Protein AF-A0AAD5GC33-F1 (afdb_monomer_lite)

InterPro domains:
  IPR013697 DNA polymerase epsilon, catalytic subunit A, C-terminal [PF08490] (2-86)
  IPR029703 DNA polymerase epsilon catalytic subunit [PTHR10670] (1-377)
  IPR054475 DNA polymerase-epsilon, zinc finger domain [PF22912] (314-370)

Radius of gyration: 25.77 Å; chains: 1; bounding box: 58×75×53 Å

Organism: Ambrosia artemisiifolia (NCBI:txid4212)

Foldseek 3Di:
DVVVVLVVLQVVLVVLCVVLVWDWPDDDSPDTDTDPLDQDPVRSVVSVVVSQVVQCPDPSNVPPDDDDDWDFNFKQDPDPQAIKTFTDDPPVPDVPDDTDIDGRHLLLVPADPVCSVVLRVLLSCLRVVLSVVLVVVVVVVVVVPPPDDDDDDDQDPVNSVVSVVVSLVSSLVCLLPVVLVVLQVVLVVQCVVPPPVSLLNNLSSLQSNLVRSVSPVSNNVSSLVSSCVSCVVSPHHCPDPSNHNDDPPDFDWLAFQADPPPRDTGIDGCPSDVCNLVVQQADPPPVGRHHGDVVVSLVSLLVVLVVLLVCQVPFFWAFPPPRDTDPDPPDQADPVRGGTDGPADPVNSLVNLVVQLVSCVSSVVVVSNVSSVVSNVVD

pLDDT: mean 87.63, std 11.07, range [41.78, 97.5]

Structure (mmCIF, N/CA/C/O backbone):
data_AF-A0AAD5GC33-F1
#
_entry.id   AF-A0AAD5GC33-F1
#
loop_
_atom_site.group_PDB
_atom_site.id
_atom_site.type_symbol
_atom_site.label_atom_id
_atom_site.label_alt_id
_atom_site.label_comp_id
_atom_site.label_asym_id
_atom_site.label_entity_id
_atom_site.label_seq_id
_atom_site.pdbx_PDB_ins_code
_atom_site.Cartn_x
_atom_site.Cartn_y
_atom_site.Cartn_z
_atom_site.occupancy
_atom_site.B_iso_or_equiv
_atom_site.auth_seq_id
_atom_site.auth_comp_id
_atom_site.auth_asym_id
_atom_site.auth_atom_id
_atom_site.pdbx_PDB_model_num
ATOM 1 N N . MET A 1 1 ? 11.165 -9.517 -23.635 1.00 74.25 1 MET A N 1
ATOM 2 C CA . MET A 1 1 ? 12.600 -9.251 -23.369 1.00 74.25 1 MET A CA 1
ATOM 3 C C . MET A 1 1 ? 12.779 -7.965 -22.565 1.00 74.25 1 MET A C 1
ATOM 5 O O . MET A 1 1 ? 13.373 -8.039 -21.499 1.00 74.25 1 MET A O 1
ATOM 9 N N . LEU A 1 2 ? 12.182 -6.845 -22.999 1.00 81.88 2 LEU A N 1
ATOM 10 C CA . LEU A 1 2 ? 12.240 -5.535 -22.328 1.00 81.88 2 LEU A CA 1
ATOM 11 C C . LEU A 1 2 ? 11.905 -5.572 -20.827 1.00 81.88 2 LEU A C 1
ATOM 13 O O . LEU A 1 2 ? 12.750 -5.206 -20.024 1.00 81.88 2 LEU A O 1
ATOM 17 N N . HIS A 1 3 ? 10.750 -6.118 -20.428 1.00 82.25 3 HIS A N 1
ATOM 18 C CA . HIS A 1 3 ? 10.358 -6.187 -19.009 1.00 82.25 3 HIS A CA 1
ATOM 19 C C . HIS A 1 3 ? 11.387 -6.917 -18.118 1.00 82.25 3 HIS A C 1
ATOM 21 O O . HIS A 1 3 ? 11.651 -6.509 -16.992 1.00 82.25 3 HIS A O 1
ATOM 27 N N . LYS A 1 4 ? 12.040 -7.975 -18.629 1.00 86.88 4 LYS A N 1
ATOM 28 C CA . LYS A 1 4 ? 13.112 -8.673 -17.892 1.00 86.88 4 LYS A CA 1
ATOM 29 C C . LYS A 1 4 ? 14.345 -7.782 -17.715 1.00 86.88 4 LYS A C 1
ATOM 31 O O . LYS A 1 4 ? 14.974 -7.831 -16.662 1.00 86.88 4 LYS A O 1
ATOM 36 N N . VAL A 1 5 ? 14.675 -6.979 -18.727 1.00 89.06 5 VAL A N 1
ATOM 37 C CA . VAL A 1 5 ? 15.766 -5.999 -18.659 1.00 89.06 5 VAL A CA 1
ATOM 38 C C . VAL A 1 5 ? 15.405 -4.881 -17.684 1.00 89.06 5 VAL A C 1
ATOM 40 O O . VAL A 1 5 ? 16.190 -4.632 -16.783 1.00 89.06 5 VAL A O 1
ATOM 43 N N . MET A 1 6 ? 14.203 -4.302 -17.768 1.00 88.94 6 MET A N 1
ATOM 44 C CA . MET A 1 6 ? 13.721 -3.280 -16.826 1.00 88.94 6 MET A CA 1
ATOM 45 C C . MET A 1 6 ? 13.777 -3.770 -15.378 1.00 88.94 6 MET A C 1
ATOM 47 O O . MET A 1 6 ? 14.345 -3.098 -14.522 1.00 88.94 6 MET A O 1
ATOM 51 N N . LYS A 1 7 ? 13.278 -4.984 -15.107 1.00 90.62 7 LYS A N 1
ATOM 52 C CA . LYS A 1 7 ? 13.363 -5.607 -13.780 1.00 90.62 7 LYS A CA 1
ATOM 53 C C . LYS A 1 7 ? 14.809 -5.750 -13.307 1.00 90.62 7 LYS A C 1
ATOM 55 O O . LYS A 1 7 ? 15.107 -5.464 -12.147 1.00 90.62 7 LYS A O 1
ATOM 60 N N . LYS A 1 8 ? 15.713 -6.189 -14.188 1.00 92.31 8 LYS A N 1
ATOM 61 C CA . LYS A 1 8 ? 17.141 -6.316 -13.871 1.00 92.31 8 LYS A CA 1
ATOM 62 C C . LYS A 1 8 ? 17.758 -4.949 -13.562 1.00 92.31 8 LYS A C 1
ATOM 64 O O . LYS A 1 8 ? 18.421 -4.821 -12.540 1.00 92.31 8 LYS A O 1
ATOM 69 N N . THR A 1 9 ? 17.498 -3.942 -14.390 1.00 91.69 9 THR A N 1
ATOM 70 C CA . THR A 1 9 ? 17.989 -2.571 -14.206 1.00 91.69 9 THR A CA 1
ATOM 71 C C . THR A 1 9 ? 17.490 -1.967 -12.898 1.00 91.69 9 THR A C 1
ATOM 73 O O . THR A 1 9 ? 18.301 -1.466 -12.125 1.00 91.69 9 THR A O 1
ATOM 76 N N . LEU A 1 10 ? 16.193 -2.094 -12.593 1.00 93.00 10 LEU A N 1
ATOM 77 C CA . LEU A 1 10 ? 15.626 -1.650 -11.319 1.00 93.00 10 LEU A CA 1
ATOM 78 C C . LEU A 1 10 ? 16.303 -2.362 -10.142 1.00 93.00 10 LEU A C 1
ATOM 80 O O . LEU A 1 10 ? 16.723 -1.721 -9.190 1.00 93.00 10 LEU A O 1
ATOM 84 N N . THR A 1 11 ? 16.491 -3.681 -10.223 1.00 93.94 11 THR A N 1
ATOM 85 C CA . THR A 1 11 ? 17.157 -4.448 -9.155 1.00 93.94 11 THR A CA 1
ATOM 86 C C . THR A 1 11 ? 18.592 -3.968 -8.911 1.00 93.94 11 THR A C 1
ATOM 88 O O . THR A 1 11 ? 19.002 -3.823 -7.760 1.00 93.94 11 THR A O 1
ATOM 91 N N . LEU A 1 12 ? 19.350 -3.691 -9.977 1.00 93.31 12 LEU A N 1
ATOM 92 C CA . LEU A 1 12 ? 20.711 -3.153 -9.884 1.00 93.31 12 LEU A CA 1
ATOM 93 C C . LEU A 1 12 ? 20.726 -1.740 -9.287 1.00 93.31 12 LEU A C 1
ATOM 95 O O . LEU A 1 12 ? 21.550 -1.453 -8.420 1.00 93.31 12 LEU A O 1
ATOM 99 N N . LEU A 1 13 ? 19.785 -0.886 -9.695 1.00 93.75 13 LEU A N 1
ATOM 100 C CA . LEU A 1 13 ? 19.620 0.464 -9.157 1.00 93.75 13 LEU A CA 1
ATOM 101 C C . LEU A 1 13 ? 19.352 0.428 -7.643 1.00 93.75 13 LEU A C 1
ATOM 103 O O . LEU A 1 13 ? 20.043 1.085 -6.867 1.00 93.75 13 LEU A O 1
ATOM 107 N N . LEU A 1 14 ? 18.404 -0.408 -7.211 1.00 94.25 14 LEU A N 1
ATOM 108 C CA . LEU A 1 14 ? 18.067 -0.595 -5.799 1.00 94.25 14 LEU A CA 1
ATOM 109 C C . LEU A 1 14 ? 19.242 -1.160 -4.991 1.00 94.25 14 LEU A C 1
ATOM 111 O O . LEU A 1 14 ? 19.484 -0.741 -3.859 1.00 94.25 14 LEU A O 1
ATOM 115 N N . HIS A 1 15 ? 20.006 -2.091 -5.563 1.00 93.50 15 HIS A N 1
ATOM 116 C CA . HIS A 1 15 ? 21.215 -2.597 -4.917 1.00 93.50 15 HIS A CA 1
ATOM 117 C C . HIS A 1 15 ? 22.248 -1.483 -4.701 1.00 93.50 15 HIS A C 1
ATOM 119 O O . HIS A 1 15 ? 22.821 -1.374 -3.618 1.00 93.50 15 HIS A O 1
ATOM 125 N N . LYS A 1 16 ? 22.435 -0.607 -5.692 1.00 91.81 16 LYS A N 1
ATOM 126 C CA . LYS A 1 16 ? 23.350 0.529 -5.581 1.00 91.81 16 LYS A CA 1
ATOM 127 C C . LYS A 1 16 ? 22.920 1.523 -4.501 1.00 91.81 16 LYS A C 1
ATOM 129 O O . LYS A 1 16 ? 23.767 1.939 -3.718 1.00 91.81 16 LYS A O 1
ATOM 134 N N . PHE A 1 17 ? 21.627 1.834 -4.389 1.00 92.75 17 PHE A N 1
ATOM 135 C CA . PHE A 1 17 ? 21.119 2.680 -3.302 1.00 92.75 17 PHE A CA 1
ATOM 136 C C . PHE A 1 17 ? 21.383 2.094 -1.915 1.00 92.75 17 PHE A C 1
ATOM 138 O O . PHE A 1 17 ? 21.871 2.807 -1.039 1.00 92.75 17 PHE A O 1
ATOM 145 N N . ARG A 1 18 ? 21.154 0.787 -1.731 1.00 93.19 18 ARG A N 1
ATOM 146 C CA . ARG A 1 18 ? 21.476 0.104 -0.466 1.00 93.19 18 ARG A CA 1
ATOM 147 C C . ARG A 1 18 ? 22.965 0.176 -0.138 1.00 93.19 18 ARG A C 1
ATOM 149 O O . ARG A 1 18 ? 23.321 0.457 1.000 1.00 93.19 18 ARG A O 1
ATOM 156 N N . ASN A 1 19 ? 23.834 -0.012 -1.131 1.00 90.81 19 ASN A N 1
ATOM 157 C CA . ASN A 1 19 ? 25.286 0.089 -0.940 1.00 90.81 19 ASN A CA 1
ATOM 158 C C . ASN A 1 19 ? 25.740 1.515 -0.587 1.00 90.81 19 ASN A C 1
ATOM 160 O O . ASN A 1 19 ? 26.769 1.687 0.060 1.00 90.81 19 ASN A O 1
ATOM 164 N N . SER A 1 20 ? 24.974 2.533 -0.980 1.00 89.25 20 SER A N 1
ATOM 165 C CA . SER A 1 20 ? 25.184 3.930 -0.588 1.00 89.25 20 SER A CA 1
ATOM 166 C C . SER A 1 20 ? 24.512 4.305 0.744 1.00 89.25 20 SER A C 1
ATOM 168 O O . SER A 1 20 ? 24.489 5.483 1.106 1.00 89.25 20 SER A O 1
ATOM 170 N N . GLY A 1 21 ? 23.975 3.327 1.482 1.00 88.19 21 GLY A N 1
ATOM 171 C CA . GLY A 1 21 ? 23.408 3.507 2.819 1.00 88.19 21 GLY A CA 1
ATOM 172 C C . GLY A 1 21 ? 21.945 3.952 2.861 1.00 88.19 21 GLY A C 1
ATOM 173 O O . GLY A 1 21 ? 21.480 4.317 3.936 1.00 88.19 21 GLY A O 1
ATOM 174 N N . ALA A 1 22 ? 21.221 3.934 1.736 1.00 91.25 22 ALA A N 1
ATOM 175 C CA . ALA A 1 22 ? 19.795 4.255 1.715 1.00 91.25 22 ALA A CA 1
ATOM 176 C C . ALA A 1 22 ? 18.949 3.023 2.054 1.00 91.25 22 ALA A C 1
ATOM 178 O O . ALA A 1 22 ? 19.164 1.931 1.511 1.00 91.25 22 ALA A O 1
ATOM 179 N N . THR A 1 23 ? 17.917 3.222 2.868 1.00 93.50 23 THR A N 1
ATOM 180 C CA . THR A 1 23 ? 16.885 2.209 3.092 1.00 93.50 23 THR A CA 1
ATOM 181 C C . THR A 1 23 ? 15.777 2.403 2.062 1.00 93.50 23 THR A C 1
ATOM 183 O O . THR A 1 23 ? 15.274 3.505 1.864 1.00 93.50 23 THR A O 1
ATOM 186 N N . ILE A 1 24 ? 15.397 1.335 1.361 1.00 95.19 24 ILE A N 1
ATOM 187 C CA . ILE A 1 24 ? 14.346 1.401 0.337 1.00 95.19 24 ILE A CA 1
ATOM 188 C C . ILE A 1 24 ? 13.009 1.084 0.993 1.00 95.19 24 ILE A C 1
ATOM 190 O O . ILE A 1 24 ? 12.823 -0.037 1.463 1.00 95.19 24 ILE A O 1
ATOM 194 N N . ILE A 1 25 ? 12.087 2.045 0.960 1.00 94.62 25 ILE A N 1
ATOM 195 C CA . ILE A 1 25 ? 10.709 1.875 1.437 1.00 94.62 25 ILE A CA 1
ATOM 196 C C . ILE A 1 25 ? 9.845 1.282 0.321 1.00 94.62 25 ILE A C 1
ATOM 198 O O . ILE A 1 25 ? 9.134 0.303 0.520 1.00 94.62 25 ILE A O 1
ATOM 202 N N . PHE A 1 26 ? 9.930 1.858 -0.879 1.00 94.62 26 PHE A N 1
ATOM 203 C CA . PHE A 1 26 ? 9.115 1.458 -2.023 1.00 94.62 26 PHE A CA 1
ATOM 204 C C . PHE A 1 26 ? 9.859 1.694 -3.331 1.00 94.62 26 PHE A C 1
ATOM 206 O O . PHE A 1 26 ? 10.611 2.660 -3.458 1.00 94.62 26 PHE A O 1
ATOM 213 N N . ALA A 1 27 ? 9.629 0.831 -4.317 1.00 92.62 27 ALA A N 1
ATOM 214 C CA . ALA A 1 27 ? 10.138 1.026 -5.663 1.00 92.62 27 ALA A CA 1
ATOM 215 C C . ALA A 1 27 ? 9.256 0.328 -6.700 1.00 92.62 27 ALA A C 1
ATOM 217 O O . ALA A 1 27 ? 8.956 -0.860 -6.576 1.00 92.62 27 ALA A O 1
ATOM 218 N N . ASN A 1 28 ? 8.919 1.054 -7.758 1.00 88.94 28 ASN A N 1
ATOM 219 C CA . ASN A 1 28 ? 8.393 0.510 -9.004 1.00 88.94 28 ASN A CA 1
ATOM 220 C C . ASN A 1 28 ? 9.190 1.106 -10.183 1.00 88.94 28 ASN A C 1
ATOM 222 O O . ASN A 1 28 ? 10.261 1.681 -9.985 1.00 88.94 28 ASN A O 1
ATOM 226 N N . TYR A 1 29 ? 8.712 0.946 -11.417 1.00 86.81 29 TYR A N 1
ATOM 227 C CA . TYR A 1 29 ? 9.431 1.446 -12.595 1.00 86.81 29 TYR A CA 1
ATOM 228 C C . TYR A 1 29 ? 9.412 2.975 -12.752 1.00 86.81 29 TYR A C 1
ATOM 230 O O . TYR A 1 29 ? 10.200 3.491 -13.539 1.00 86.81 29 TYR A O 1
ATOM 238 N N . SER A 1 30 ? 8.569 3.684 -11.997 1.00 85.00 30 SER A N 1
ATOM 239 C CA . SER A 1 30 ? 8.351 5.131 -12.143 1.00 85.00 30 SER A CA 1
ATOM 240 C C . SER A 1 30 ? 8.677 5.931 -10.875 1.00 85.00 30 SER A C 1
ATOM 242 O O . SER A 1 30 ? 8.841 7.144 -10.939 1.00 85.00 30 SER A O 1
ATOM 244 N N . LYS A 1 31 ? 8.757 5.283 -9.707 1.00 89.75 31 LYS A N 1
ATOM 245 C CA . LYS A 1 31 ? 8.922 5.929 -8.400 1.00 89.75 31 LYS A CA 1
ATOM 246 C C . LYS A 1 31 ? 9.793 5.082 -7.481 1.00 89.75 31 LYS A C 1
ATOM 248 O O . LYS A 1 31 ? 9.602 3.872 -7.372 1.00 89.75 31 LYS A O 1
ATOM 253 N N . VAL A 1 32 ? 10.690 5.745 -6.753 1.00 93.75 32 VAL A N 1
ATOM 254 C CA . VAL A 1 32 ? 11.457 5.165 -5.644 1.00 93.75 32 VAL A CA 1
ATOM 255 C C . VAL A 1 32 ? 11.275 6.052 -4.415 1.00 93.75 32 VAL A C 1
ATOM 257 O O . VAL A 1 32 ? 11.371 7.273 -4.513 1.00 93.75 32 VAL A O 1
ATOM 260 N N . ILE A 1 33 ? 10.995 5.442 -3.266 1.00 95.25 33 ILE A N 1
ATOM 261 C CA . ILE A 1 33 ? 10.925 6.106 -1.964 1.00 95.25 33 ILE A CA 1
ATOM 262 C C . ILE A 1 33 ? 12.072 5.572 -1.114 1.00 95.25 33 ILE A C 1
ATOM 264 O O . ILE A 1 33 ? 12.178 4.363 -0.880 1.00 95.25 33 ILE A O 1
ATOM 268 N N . LEU A 1 34 ? 12.928 6.489 -0.673 1.00 95.12 34 LEU A N 1
ATOM 269 C CA . LEU A 1 34 ? 14.104 6.202 0.134 1.00 95.12 34 LEU A CA 1
ATOM 270 C C . LEU A 1 34 ? 13.939 6.827 1.516 1.00 95.12 34 LEU A C 1
ATOM 272 O O . LEU A 1 34 ? 13.541 7.985 1.630 1.00 95.12 34 LEU A O 1
ATOM 276 N N . ASP A 1 35 ? 14.311 6.076 2.542 1.00 93.25 35 ASP A N 1
ATOM 277 C CA . ASP A 1 35 ? 14.679 6.640 3.831 1.00 93.25 35 ASP A CA 1
ATOM 278 C C . ASP A 1 35 ? 16.174 6.983 3.794 1.00 93.25 35 ASP A C 1
ATOM 280 O O . ASP A 1 35 ? 17.039 6.127 3.574 1.00 93.25 35 ASP A O 1
ATOM 284 N N . THR A 1 36 ? 16.453 8.278 3.939 1.00 90.62 36 THR A N 1
ATOM 285 C CA . THR A 1 36 ? 17.802 8.847 3.867 1.00 90.62 36 THR A CA 1
ATOM 286 C C . THR A 1 36 ? 18.552 8.749 5.198 1.00 90.62 36 THR A C 1
ATOM 288 O O . THR A 1 36 ? 19.769 8.954 5.225 1.00 90.62 36 THR A O 1
ATOM 291 N N . GLY A 1 37 ? 17.845 8.492 6.307 1.00 86.50 37 GLY A N 1
ATOM 292 C CA . GLY A 1 37 ? 18.389 8.529 7.664 1.00 86.50 37 GLY A CA 1
ATOM 293 C C . GLY A 1 37 ? 18.985 9.886 8.062 1.00 86.50 37 GLY A C 1
ATOM 294 O O . GLY A 1 37 ? 19.792 9.954 8.992 1.00 86.50 37 GLY A O 1
ATOM 295 N N . LYS A 1 38 ? 18.675 10.965 7.327 1.00 87.31 38 LYS A N 1
ATOM 296 C CA . LYS A 1 38 ? 19.221 12.304 7.582 1.00 87.31 38 LYS A CA 1
ATOM 297 C C . LYS A 1 38 ? 18.310 13.098 8.521 1.00 87.31 38 LYS A C 1
ATOM 299 O O . LYS A 1 38 ? 17.092 13.002 8.402 1.00 87.31 38 LYS A O 1
ATOM 304 N N . PRO A 1 39 ? 18.889 13.886 9.446 1.00 79.12 39 PRO A N 1
ATOM 305 C CA . PRO A 1 39 ? 18.128 14.537 10.513 1.00 79.12 39 PRO A CA 1
ATOM 306 C C . PRO A 1 39 ? 17.321 15.749 10.034 1.00 79.12 39 PRO A C 1
ATOM 308 O O . PRO A 1 39 ? 16.312 16.096 10.642 1.00 79.12 39 PRO A O 1
ATOM 311 N N . ASP A 1 40 ? 17.765 16.406 8.964 1.00 82.62 40 ASP A N 1
ATOM 312 C CA . ASP A 1 40 ? 17.170 17.633 8.450 1.00 82.62 40 ASP A CA 1
ATOM 313 C C . ASP A 1 40 ? 17.065 17.619 6.917 1.00 82.62 40 ASP A C 1
ATOM 315 O O . ASP A 1 40 ? 17.707 16.824 6.221 1.00 82.62 40 ASP A O 1
ATOM 319 N N . LEU A 1 41 ? 16.235 18.522 6.389 1.00 87.25 41 LEU A N 1
ATOM 320 C CA . LEU A 1 41 ? 15.953 18.621 4.958 1.00 87.25 41 LEU A CA 1
ATOM 321 C C . LEU A 1 41 ? 17.206 18.944 4.132 1.00 87.25 41 LEU A C 1
ATOM 323 O O . LEU A 1 41 ? 17.349 18.434 3.022 1.00 87.25 41 LEU A O 1
ATOM 327 N N . TYR A 1 42 ? 18.106 19.786 4.641 1.00 87.69 42 TYR A N 1
ATOM 328 C CA . TYR A 1 42 ? 19.308 20.183 3.912 1.00 87.69 42 TYR A CA 1
ATOM 329 C C . TYR A 1 42 ? 20.289 19.011 3.788 1.00 87.69 42 TYR A C 1
ATOM 331 O O . TYR A 1 42 ? 20.797 18.735 2.695 1.00 87.69 42 TYR A O 1
ATOM 339 N N . ALA A 1 43 ? 20.488 18.259 4.872 1.00 88.62 43 ALA A N 1
ATOM 340 C CA . ALA A 1 43 ? 21.275 17.033 4.861 1.00 88.62 43 ALA A CA 1
ATOM 341 C C . ALA A 1 43 ? 20.656 15.966 3.941 1.00 88.62 43 ALA A C 1
ATOM 343 O O . ALA A 1 43 ? 21.385 15.297 3.206 1.00 88.62 43 ALA A O 1
ATOM 344 N N . ALA A 1 44 ? 19.325 15.830 3.936 1.00 90.56 44 ALA A N 1
ATOM 345 C CA . ALA A 1 44 ? 18.616 14.917 3.038 1.00 90.56 44 ALA A CA 1
ATOM 346 C C . ALA A 1 44 ? 18.794 15.300 1.559 1.00 90.56 44 ALA A C 1
ATOM 348 O O . ALA A 1 44 ? 19.081 14.431 0.740 1.00 90.56 44 ALA A O 1
ATOM 349 N N . ARG A 1 45 ? 18.692 16.592 1.215 1.00 91.62 45 ARG A N 1
ATOM 350 C CA . ARG A 1 45 ? 18.928 17.099 -0.150 1.00 91.62 45 ARG A CA 1
ATOM 351 C C . ARG A 1 45 ? 20.357 16.846 -0.609 1.00 91.62 45 ARG A C 1
ATOM 353 O O . ARG A 1 45 ? 20.555 16.209 -1.635 1.00 91.62 45 ARG A O 1
ATOM 360 N N . THR A 1 46 ? 21.334 17.224 0.214 1.00 92.25 46 THR A N 1
ATOM 361 C CA . THR A 1 46 ? 22.758 16.976 -0.067 1.00 92.25 46 THR A CA 1
ATOM 362 C C . THR A 1 46 ? 23.037 15.485 -0.290 1.00 92.25 46 THR A C 1
ATOM 364 O O . THR A 1 46 ? 23.811 15.110 -1.170 1.00 92.25 46 THR A O 1
ATOM 367 N N . TYR A 1 47 ? 22.390 14.607 0.485 1.00 92.50 47 TYR A N 1
ATOM 368 C CA . TYR A 1 47 ? 22.498 13.161 0.303 1.00 92.50 47 TYR A CA 1
ATOM 369 C C . TYR A 1 47 ? 21.880 12.684 -1.020 1.00 92.50 47 TYR A C 1
ATOM 371 O O . TYR A 1 47 ? 22.491 11.871 -1.714 1.00 92.50 47 TYR A O 1
ATOM 379 N N . CYS A 1 48 ? 20.706 13.198 -1.394 1.00 92.50 48 CYS A N 1
ATOM 380 C CA . CYS A 1 48 ? 20.082 12.907 -2.685 1.00 92.50 48 CYS A CA 1
ATOM 381 C C . CYS A 1 48 ? 20.959 13.369 -3.856 1.00 92.50 48 CYS A C 1
ATOM 383 O O . CYS A 1 48 ? 21.182 12.586 -4.776 1.00 92.50 48 CYS A O 1
ATOM 385 N N . ASP A 1 49 ? 21.514 14.579 -3.801 1.00 92.19 49 ASP A N 1
ATOM 386 C CA . ASP A 1 49 ? 22.401 15.107 -4.844 1.00 92.19 49 ASP A CA 1
ATOM 387 C C . ASP A 1 49 ? 23.648 14.224 -5.002 1.00 92.19 49 ASP A C 1
ATOM 389 O O . ASP A 1 49 ? 23.993 13.806 -6.108 1.00 92.19 49 ASP A O 1
ATOM 393 N N . PHE A 1 50 ? 24.259 13.818 -3.883 1.00 92.38 50 PHE A N 1
ATOM 394 C CA . PHE A 1 50 ? 25.367 12.862 -3.883 1.00 92.38 50 PHE A CA 1
ATOM 395 C C . PHE A 1 50 ? 24.989 11.513 -4.520 1.00 92.38 50 PHE A C 1
ATOM 397 O O . PHE A 1 50 ? 25.772 10.944 -5.294 1.00 92.38 50 PHE A O 1
ATOM 404 N N . LEU A 1 51 ? 23.801 10.979 -4.212 1.00 91.38 51 LEU A N 1
ATOM 405 C CA . LEU A 1 51 ? 23.309 9.744 -4.826 1.00 91.38 51 LEU A CA 1
ATOM 406 C C . LEU A 1 51 ? 23.153 9.907 -6.341 1.00 91.38 51 LEU A C 1
ATOM 408 O O . LEU A 1 51 ? 23.618 9.046 -7.089 1.00 91.38 51 LEU A O 1
ATOM 412 N N . LEU A 1 52 ? 22.552 11.008 -6.796 1.00 91.56 52 LEU A N 1
ATOM 413 C CA . LEU A 1 52 ? 22.353 11.299 -8.216 1.00 91.56 52 LEU A CA 1
ATOM 414 C C . LEU A 1 52 ? 23.687 11.435 -8.956 1.00 91.56 52 LEU A C 1
ATOM 416 O O . LEU A 1 52 ? 23.882 10.788 -9.984 1.00 91.56 52 LEU A O 1
ATOM 420 N N . GLU A 1 53 ? 24.652 12.173 -8.406 1.00 90.38 53 GLU A N 1
ATOM 421 C CA . GLU A 1 53 ? 25.998 12.268 -8.983 1.00 90.38 53 GLU A CA 1
ATOM 422 C C . GLU A 1 53 ? 26.683 10.899 -9.079 1.00 90.38 53 GLU A C 1
ATOM 424 O O . GLU A 1 53 ? 27.337 10.570 -10.073 1.00 90.38 53 GLU A O 1
ATOM 429 N N . THR A 1 54 ? 26.528 10.069 -8.047 1.00 89.50 54 THR A N 1
ATOM 430 C CA . THR A 1 54 ? 27.096 8.716 -8.008 1.00 89.50 54 THR A CA 1
ATOM 431 C C . THR A 1 54 ? 26.436 7.797 -9.038 1.00 89.50 54 THR A C 1
ATOM 433 O O . THR A 1 54 ? 27.093 6.914 -9.606 1.00 89.50 54 THR A O 1
ATOM 436 N N . LEU A 1 55 ? 25.142 7.979 -9.309 1.00 89.44 55 LEU A N 1
ATOM 437 C CA . LEU A 1 55 ? 24.441 7.288 -10.387 1.00 89.44 55 LEU A CA 1
ATOM 438 C C . LEU A 1 55 ? 24.964 7.713 -11.757 1.00 89.44 55 LEU A C 1
ATOM 440 O O . LEU A 1 55 ? 25.362 6.836 -12.520 1.00 89.44 55 LEU A O 1
ATOM 444 N N . GLN A 1 56 ? 25.068 9.018 -12.010 1.00 87.56 56 GLN A N 1
ATOM 445 C CA . GLN A 1 56 ? 25.530 9.569 -13.288 1.00 87.56 56 GLN A CA 1
ATOM 446 C C . GLN A 1 56 ? 26.972 9.165 -13.637 1.00 87.56 56 GLN A C 1
ATOM 448 O O . GLN A 1 56 ? 27.300 8.950 -14.803 1.00 87.56 56 GLN A O 1
ATOM 453 N N . LYS A 1 57 ? 27.841 8.975 -12.633 1.00 88.25 57 LYS A N 1
ATOM 454 C CA . LYS A 1 57 ? 29.221 8.482 -12.832 1.00 88.25 57 LYS A CA 1
ATOM 455 C C . LYS A 1 57 ? 29.299 7.024 -13.299 1.00 88.25 57 LYS A C 1
ATOM 457 O O . LYS A 1 57 ? 30.342 6.588 -13.780 1.00 88.25 57 LYS A O 1
ATOM 462 N N . SER A 1 58 ? 28.235 6.241 -13.140 1.00 87.38 58 SER A N 1
ATOM 463 C CA . SER A 1 58 ? 28.231 4.822 -13.493 1.00 87.38 58 SER A CA 1
ATOM 464 C C . SER A 1 58 ? 27.671 4.608 -14.892 1.00 87.38 58 SER A C 1
ATOM 466 O O . SER A 1 58 ? 26.532 4.963 -15.183 1.00 87.38 58 SER A O 1
ATOM 468 N N . ALA A 1 59 ? 28.463 3.960 -15.748 1.00 86.69 59 ALA A N 1
ATOM 469 C CA . ALA A 1 59 ? 28.095 3.690 -17.137 1.00 86.69 59 ALA A CA 1
ATOM 470 C C . ALA A 1 59 ? 26.777 2.901 -17.280 1.00 86.69 59 ALA A C 1
ATOM 472 O O . ALA A 1 59 ? 26.074 3.059 -18.274 1.00 86.69 59 ALA A O 1
ATOM 473 N N . GLU A 1 60 ? 26.429 2.089 -16.278 1.00 85.50 60 GLU A N 1
ATOM 474 C CA . GLU A 1 60 ? 25.218 1.261 -16.245 1.00 85.50 60 GLU A CA 1
ATOM 475 C C . GLU A 1 60 ? 23.927 2.086 -16.125 1.00 85.50 60 GLU A C 1
ATOM 477 O O . GLU A 1 60 ? 22.874 1.639 -16.576 1.00 85.50 60 GLU A O 1
ATOM 482 N N . PHE A 1 61 ? 24.007 3.292 -15.552 1.00 89.12 61 PHE A N 1
ATOM 483 C CA . PHE A 1 61 ? 22.852 4.147 -15.251 1.00 89.12 61 PHE A CA 1
ATOM 484 C C . PHE A 1 61 ? 22.873 5.477 -16.009 1.00 89.12 61 PHE A C 1
ATOM 486 O O . PHE A 1 61 ? 22.069 6.354 -15.720 1.00 89.12 61 PHE A O 1
ATOM 493 N N . LYS A 1 62 ? 23.750 5.616 -17.011 1.00 86.00 62 LYS A N 1
ATOM 494 C CA . LYS A 1 62 ? 23.937 6.852 -17.789 1.00 86.00 62 LYS A CA 1
ATOM 495 C C . LYS A 1 62 ? 22.647 7.400 -18.419 1.00 86.00 62 LYS A C 1
ATOM 497 O O . LYS A 1 62 ? 22.536 8.596 -18.640 1.00 86.00 62 LYS A O 1
ATOM 502 N N . TRP A 1 63 ? 21.705 6.519 -18.742 1.00 85.81 63 TRP A N 1
ATOM 503 C CA . TRP A 1 63 ? 20.435 6.866 -19.390 1.00 85.81 63 TRP A CA 1
ATOM 504 C C . TRP A 1 63 ? 19.255 6.910 -18.417 1.00 85.81 63 TRP A C 1
ATOM 506 O O . TRP A 1 63 ? 18.112 6.999 -18.853 1.00 85.81 63 TRP A O 1
ATOM 516 N N . ILE A 1 64 ? 19.515 6.770 -17.116 1.00 88.31 64 ILE A N 1
ATOM 517 C CA . ILE A 1 64 ? 18.488 6.881 -16.087 1.00 88.31 64 ILE A CA 1
ATOM 518 C C . ILE A 1 64 ? 18.556 8.285 -15.507 1.00 88.31 64 ILE A C 1
ATOM 520 O O . ILE A 1 64 ? 19.569 8.693 -14.939 1.00 88.31 64 ILE A O 1
ATOM 524 N N . GLU A 1 65 ? 17.442 8.992 -15.616 1.00 88.50 65 GLU A N 1
ATOM 525 C CA . GLU A 1 65 ? 17.231 10.287 -14.990 1.00 88.50 65 GLU A CA 1
ATOM 526 C C . GLU A 1 65 ? 16.286 10.099 -13.807 1.00 88.50 65 GLU A C 1
ATOM 528 O O . GLU A 1 65 ? 15.251 9.442 -13.915 1.00 88.50 65 GLU A O 1
ATOM 533 N N . LEU A 1 66 ? 16.679 10.628 -12.652 1.00 90.88 66 LEU A N 1
ATOM 534 C CA . LEU A 1 66 ? 15.876 10.613 -11.438 1.00 90.88 66 LEU A CA 1
ATOM 535 C C . LEU A 1 66 ? 15.807 12.036 -10.910 1.00 90.88 66 LEU A C 1
ATOM 537 O O . LEU A 1 66 ? 16.839 12.683 -10.735 1.00 90.88 66 LEU A O 1
ATOM 541 N N . GLU A 1 67 ? 14.595 12.490 -10.625 1.00 90.56 67 GLU A N 1
ATOM 542 C CA . GLU A 1 67 ? 14.339 13.810 -10.067 1.00 90.56 67 GLU A CA 1
ATOM 543 C C . GLU A 1 67 ? 13.718 13.666 -8.668 1.00 90.56 67 GLU A C 1
ATOM 545 O O . GLU A 1 67 ? 12.680 13.009 -8.515 1.00 90.56 67 GLU A O 1
ATOM 550 N N . PRO A 1 68 ? 14.326 14.252 -7.622 1.00 91.62 68 PRO A N 1
ATOM 551 C CA . PRO A 1 68 ? 13.723 14.294 -6.297 1.00 91.62 68 PRO A CA 1
ATOM 552 C C . PRO A 1 68 ? 12.505 15.226 -6.290 1.00 91.62 68 PRO A C 1
ATOM 554 O O . PRO A 1 68 ? 12.640 16.445 -6.319 1.00 91.62 68 PRO A O 1
ATOM 557 N N . THR A 1 69 ? 11.305 14.654 -6.212 1.00 89.06 69 THR A N 1
ATOM 558 C CA . THR A 1 69 ? 10.048 15.422 -6.277 1.00 89.06 69 THR A CA 1
ATOM 559 C C . THR A 1 69 ? 9.495 15.815 -4.910 1.00 89.06 69 THR A C 1
ATOM 561 O O . THR A 1 69 ? 8.881 16.871 -4.765 1.00 89.06 69 THR A O 1
ATOM 564 N N . GLN A 1 70 ? 9.669 14.969 -3.892 1.00 90.38 70 GLN A N 1
ATOM 565 C CA . GLN A 1 70 ? 9.048 15.148 -2.579 1.00 90.38 70 GLN A CA 1
ATOM 566 C C . GLN A 1 70 ? 9.993 14.736 -1.452 1.00 90.38 70 GLN A C 1
ATOM 568 O O . GLN A 1 70 ? 10.678 13.719 -1.541 1.00 90.38 70 GLN A O 1
ATOM 573 N N . TYR A 1 71 ? 9.965 15.512 -0.368 1.00 91.88 71 TYR A N 1
ATOM 574 C CA . TYR A 1 71 ? 10.685 15.239 0.871 1.00 91.88 71 TYR A CA 1
ATOM 575 C C . TYR A 1 71 ? 9.687 15.139 2.022 1.00 91.88 71 TYR A C 1
ATOM 577 O O . TYR A 1 71 ? 8.753 15.939 2.115 1.00 91.88 71 TYR A O 1
ATOM 585 N N . TRP A 1 72 ? 9.900 14.168 2.905 1.00 92.81 72 TRP A N 1
ATOM 586 C CA . TRP A 1 72 ? 9.024 13.874 4.035 1.00 92.81 72 TRP A CA 1
ATOM 587 C C . TRP A 1 72 ? 9.814 13.987 5.333 1.00 92.81 72 TRP A C 1
ATOM 589 O O . TRP A 1 72 ? 10.919 13.461 5.426 1.00 92.81 72 TRP A O 1
ATOM 599 N N . HIS A 1 73 ? 9.247 14.660 6.332 1.00 90.19 73 HIS A N 1
ATOM 600 C CA . HIS A 1 73 ? 9.788 14.637 7.691 1.00 90.19 73 HIS A CA 1
ATOM 601 C C . HIS A 1 73 ? 9.438 13.339 8.421 1.00 90.19 73 HIS A C 1
ATOM 603 O O . HIS A 1 73 ? 10.220 12.845 9.224 1.00 90.19 73 HIS A O 1
ATOM 609 N N . SER A 1 74 ? 8.240 12.821 8.162 1.00 91.31 74 SER A N 1
ATOM 610 C CA . SER A 1 74 ? 7.722 11.568 8.701 1.00 91.31 74 SER A CA 1
ATOM 611 C C . SER A 1 74 ? 6.792 10.961 7.659 1.00 91.31 74 SER A C 1
ATOM 613 O O . SER A 1 74 ? 6.046 11.700 7.010 1.00 91.31 74 SER A O 1
ATOM 615 N N . LEU A 1 75 ? 6.862 9.646 7.470 1.00 94.62 75 LEU A N 1
ATOM 616 C CA . LEU A 1 75 ? 6.071 8.915 6.486 1.00 94.62 75 LEU A CA 1
ATOM 617 C C . LEU A 1 75 ? 5.665 7.558 7.065 1.00 94.62 75 LEU A C 1
ATOM 619 O O . LEU A 1 75 ? 6.519 6.742 7.401 1.00 94.62 75 LEU A O 1
ATOM 623 N N . LEU A 1 76 ? 4.362 7.303 7.114 1.00 95.25 76 LEU A N 1
ATOM 624 C CA . LEU A 1 76 ? 3.787 5.973 7.263 1.00 95.25 76 LEU A CA 1
ATOM 625 C C . LEU A 1 76 ? 3.362 5.494 5.886 1.00 95.25 76 LEU A C 1
ATOM 627 O O . LEU A 1 76 ? 2.564 6.144 5.214 1.00 95.25 76 LEU A O 1
ATOM 631 N N . PHE A 1 77 ? 3.906 4.361 5.464 1.00 95.19 77 PHE A N 1
ATOM 632 C CA . PHE A 1 77 ? 3.704 3.836 4.123 1.00 95.19 77 PHE A CA 1
ATOM 633 C C . PHE A 1 77 ? 3.285 2.370 4.205 1.00 95.19 77 PHE A C 1
ATOM 635 O O . PHE A 1 77 ? 4.081 1.522 4.605 1.00 95.19 77 PHE A O 1
ATOM 642 N N . MET A 1 78 ? 2.039 2.077 3.833 1.00 92.94 78 MET A N 1
ATOM 643 C CA . MET A 1 78 ? 1.549 0.708 3.661 1.00 92.94 78 MET A CA 1
ATOM 644 C C . MET A 1 78 ? 1.752 0.264 2.210 1.00 92.94 78 MET A C 1
ATOM 646 O O . MET A 1 78 ? 2.297 -0.807 1.953 1.00 92.94 78 MET A O 1
ATOM 650 N N . ASP A 1 79 ? 1.357 1.113 1.261 1.00 89.50 79 ASP A N 1
ATOM 651 C CA . ASP A 1 79 ? 1.542 0.918 -0.176 1.00 89.50 79 ASP A CA 1
ATOM 652 C C . ASP A 1 79 ? 1.351 2.246 -0.937 1.00 89.50 79 ASP A C 1
ATOM 654 O O . ASP A 1 79 ? 1.209 3.317 -0.347 1.00 89.50 79 ASP A O 1
ATOM 658 N N . GLN A 1 80 ? 1.358 2.188 -2.272 1.00 86.31 80 GLN A N 1
ATOM 659 C CA . GLN A 1 80 ? 1.250 3.367 -3.137 1.00 86.31 80 GLN A CA 1
ATOM 660 C C . GLN A 1 80 ? -0.102 4.109 -3.062 1.00 86.31 80 GLN A C 1
ATOM 662 O O . GLN A 1 80 ? -0.170 5.247 -3.523 1.00 86.31 80 GLN A O 1
ATOM 667 N N . TYR A 1 81 ? -1.139 3.495 -2.487 1.00 85.94 81 TYR A N 1
ATOM 668 C CA . TYR A 1 81 ? -2.492 4.038 -2.315 1.00 85.94 81 TYR A CA 1
ATOM 669 C C . TYR A 1 81 ? -2.861 4.289 -0.842 1.00 85.94 81 TYR A C 1
ATOM 671 O O . TYR A 1 81 ? -3.893 4.891 -0.554 1.00 85.94 81 TYR A O 1
ATOM 679 N N . ASN A 1 82 ? -2.034 3.809 0.088 1.00 91.19 82 ASN A N 1
ATOM 680 C CA . ASN A 1 82 ? -2.254 3.861 1.527 1.00 91.19 82 ASN A CA 1
ATOM 681 C C . ASN A 1 82 ? -0.981 4.358 2.221 1.00 91.19 82 ASN A C 1
ATOM 683 O O . ASN A 1 82 ? -0.094 3.579 2.584 1.00 91.19 82 ASN A O 1
ATOM 687 N N . TYR A 1 83 ? -0.873 5.672 2.375 1.00 94.81 83 TYR A N 1
ATOM 688 C CA . TYR A 1 83 ? 0.220 6.336 3.063 1.00 94.81 83 TYR A CA 1
ATOM 689 C C . TYR A 1 83 ? -0.225 7.661 3.691 1.00 94.81 83 TYR A C 1
ATOM 691 O O . TYR A 1 83 ? -1.133 8.344 3.222 1.00 94.81 83 TYR A O 1
ATOM 699 N N . GLY A 1 84 ? 0.475 8.071 4.739 1.00 96.06 84 GLY A N 1
ATOM 700 C CA . GLY A 1 84 ? 0.312 9.381 5.350 1.00 96.06 84 GLY A CA 1
ATOM 701 C C . GLY A 1 84 ? 1.666 9.945 5.741 1.00 96.06 84 GLY A C 1
ATOM 702 O O . GLY A 1 84 ? 2.549 9.201 6.162 1.00 96.06 84 GLY A O 1
ATOM 703 N N . GLY A 1 85 ? 1.863 11.249 5.594 1.00 95.31 85 GLY A N 1
ATOM 704 C CA . GLY A 1 85 ? 3.159 11.844 5.884 1.00 95.31 85 GLY A CA 1
ATOM 705 C C . GLY A 1 85 ? 3.126 13.349 6.074 1.00 95.31 85 GLY A C 1
ATOM 706 O O . GLY A 1 85 ? 2.209 14.039 5.637 1.00 95.31 85 GLY A O 1
ATOM 707 N N . ILE A 1 86 ? 4.169 13.855 6.723 1.00 93.69 86 ILE A N 1
ATOM 708 C CA . ILE A 1 86 ? 4.387 15.283 6.955 1.00 93.69 86 ILE A CA 1
ATOM 709 C C . ILE A 1 86 ? 5.370 15.785 5.905 1.00 93.69 86 ILE A C 1
ATOM 711 O O . ILE A 1 86 ? 6.537 15.376 5.899 1.00 93.69 86 ILE A O 1
ATOM 715 N N . GLN A 1 87 ? 4.911 16.653 5.005 1.00 91.12 87 GLN A N 1
ATOM 716 C CA . GLN A 1 87 ? 5.739 17.123 3.897 1.00 91.12 87 GLN A CA 1
ATOM 717 C C . GLN A 1 87 ? 6.762 18.167 4.367 1.00 91.12 87 GLN A C 1
ATOM 719 O O . GLN A 1 87 ? 6.435 19.115 5.084 1.00 91.12 87 GLN A O 1
ATOM 724 N N . SER A 1 88 ? 8.006 18.025 3.909 1.00 85.81 88 SER A N 1
ATOM 725 C CA . SER A 1 88 ? 9.071 18.999 4.132 1.00 85.81 88 SER A CA 1
ATOM 726 C C . SER A 1 88 ? 9.142 19.979 2.960 1.00 85.81 88 SER A C 1
ATOM 728 O O . SER A 1 88 ? 9.569 19.617 1.860 1.00 85.81 88 SER A O 1
ATOM 730 N N . ARG A 1 89 ? 8.681 21.221 3.160 1.00 79.06 89 ARG A N 1
ATOM 731 C CA . ARG A 1 89 ? 8.737 22.286 2.139 1.00 79.06 89 ARG A CA 1
ATOM 732 C C . ARG A 1 89 ? 9.908 23.228 2.411 1.00 79.06 89 ARG A C 1
ATOM 734 O O . ARG A 1 89 ? 10.168 23.566 3.560 1.00 79.06 89 ARG A O 1
ATOM 741 N N . SER A 1 90 ? 10.570 23.702 1.352 1.00 61.56 90 SER A N 1
ATOM 742 C CA . SER A 1 90 ? 11.675 24.677 1.445 1.00 61.56 90 SER A CA 1
ATOM 743 C C . SER A 1 90 ? 11.281 25.994 2.113 1.00 61.56 90 SER A C 1
ATOM 745 O O . SER A 1 90 ? 12.132 26.642 2.712 1.00 61.56 90 SER A O 1
ATOM 747 N N . ASP A 1 91 ? 10.003 26.367 2.036 1.00 52.53 91 ASP A N 1
ATOM 748 C CA . ASP A 1 91 ? 9.502 27.659 2.515 1.00 52.53 91 ASP A CA 1
ATOM 749 C C . ASP A 1 91 ? 9.109 27.654 4.003 1.00 52.53 91 ASP A C 1
ATOM 751 O O . ASP A 1 91 ? 8.693 28.683 4.532 1.00 52.53 91 ASP A O 1
ATOM 755 N N . GLN A 1 92 ? 9.277 26.533 4.719 1.00 53.19 92 GLN A N 1
ATOM 756 C CA . GLN A 1 92 ? 9.000 26.431 6.163 1.00 53.19 92 GLN A CA 1
ATOM 757 C C . GLN A 1 92 ? 10.087 27.094 7.038 1.00 53.19 92 GLN A C 1
ATOM 759 O O . GLN A 1 92 ? 10.346 26.671 8.158 1.00 53.19 92 GLN A O 1
ATOM 764 N N . THR A 1 93 ? 10.722 28.169 6.559 1.00 47.56 93 THR A N 1
ATOM 765 C CA . THR A 1 93 ? 11.648 28.994 7.359 1.00 47.56 93 THR A CA 1
ATOM 766 C C . THR A 1 93 ? 10.932 29.811 8.441 1.00 47.56 93 THR A C 1
ATOM 768 O O . THR A 1 93 ? 11.586 30.409 9.292 1.00 47.56 93 THR A O 1
ATOM 771 N N . ARG A 1 94 ? 9.590 29.837 8.436 1.00 49.72 94 ARG A N 1
ATOM 772 C CA . ARG A 1 94 ? 8.758 30.468 9.467 1.00 49.72 94 ARG A CA 1
ATOM 773 C C . ARG A 1 94 ? 8.052 29.404 10.308 1.00 49.72 94 ARG A C 1
ATOM 775 O O . ARG A 1 94 ? 7.234 28.642 9.790 1.00 49.72 94 ARG A O 1
ATOM 782 N N . ASP A 1 95 ? 8.342 29.427 11.606 1.00 54.00 95 ASP A N 1
ATOM 783 C CA . ASP A 1 95 ? 7.869 28.490 12.642 1.00 54.00 95 ASP A CA 1
ATOM 784 C C . ASP A 1 95 ? 6.325 28.432 12.786 1.00 54.00 95 ASP A C 1
ATOM 786 O O . ASP A 1 95 ? 5.782 27.483 13.348 1.00 54.00 95 ASP A O 1
ATOM 790 N N . ASP A 1 96 ? 5.614 29.412 12.209 1.00 53.19 96 ASP A N 1
ATOM 791 C CA . ASP A 1 96 ? 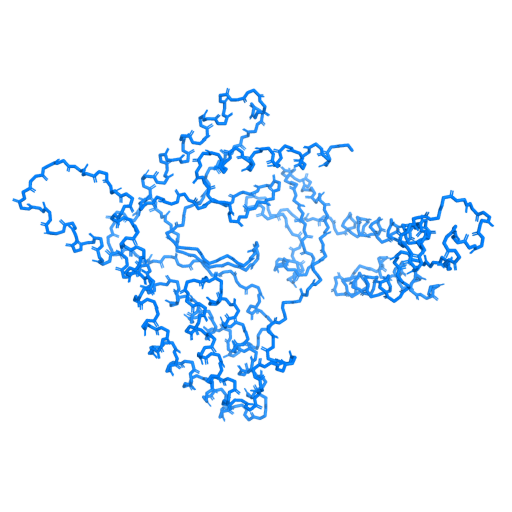4.150 29.582 12.262 1.00 53.19 96 ASP A CA 1
ATOM 792 C C . ASP A 1 96 ? 3.380 29.029 11.044 1.00 53.19 96 ASP A C 1
ATOM 794 O O . ASP A 1 96 ? 2.158 29.181 10.956 1.00 53.19 96 ASP A O 1
ATOM 798 N N . SER A 1 97 ? 4.049 28.411 10.063 1.00 59.69 97 SER A N 1
ATOM 799 C CA . SER A 1 97 ? 3.324 27.824 8.925 1.00 59.69 97 SER A CA 1
ATOM 800 C C . SER A 1 97 ? 2.560 26.551 9.335 1.00 59.69 97 SER A C 1
ATOM 802 O O . SER A 1 97 ? 3.095 25.723 10.079 1.00 59.69 97 SER A O 1
ATOM 804 N N . PRO A 1 98 ? 1.302 26.368 8.880 1.00 67.25 98 PRO A N 1
ATOM 805 C CA . PRO A 1 98 ? 0.536 25.172 9.202 1.00 67.25 98 PRO A CA 1
ATOM 806 C C . PRO A 1 98 ? 1.238 23.932 8.643 1.00 67.25 98 PRO A C 1
ATOM 808 O O . PRO A 1 98 ? 1.678 23.911 7.492 1.00 67.25 98 PRO A O 1
ATOM 811 N N . VAL A 1 99 ? 1.336 22.898 9.478 1.00 80.62 99 VAL A N 1
ATOM 812 C CA . VAL A 1 99 ? 1.910 21.606 9.098 1.00 80.62 99 VAL A CA 1
ATOM 813 C C . VAL A 1 99 ? 0.983 20.936 8.096 1.00 80.62 99 VAL A C 1
ATOM 815 O O . VAL A 1 99 ? -0.173 20.660 8.413 1.00 80.62 99 VAL A O 1
ATOM 818 N N . ASP A 1 100 ? 1.496 20.673 6.898 1.00 85.31 100 ASP A N 1
ATOM 819 C CA . ASP A 1 100 ? 0.743 19.980 5.859 1.00 85.31 100 ASP A CA 1
ATOM 820 C C . ASP A 1 100 ? 0.923 18.465 6.012 1.00 85.31 100 ASP A C 1
ATOM 822 O O . ASP A 1 100 ? 1.999 17.912 5.740 1.00 85.31 100 ASP A O 1
ATOM 826 N N . ILE A 1 101 ? -0.124 17.812 6.521 1.00 91.12 101 ILE A N 1
ATOM 827 C CA . ILE A 1 101 ? -0.197 16.359 6.661 1.00 91.12 101 ILE A CA 1
ATOM 828 C C . ILE A 1 101 ? -0.931 15.821 5.438 1.00 91.12 101 ILE A C 1
ATOM 830 O O . ILE A 1 101 ? -2.140 15.994 5.292 1.00 91.12 101 ILE A O 1
ATOM 834 N N . VAL A 1 102 ? -0.198 15.120 4.579 1.00 93.06 102 VAL A N 1
ATOM 835 C CA . VAL A 1 102 ? -0.793 14.370 3.476 1.00 93.06 102 VAL A CA 1
ATOM 836 C C . VAL A 1 102 ? -1.371 13.084 4.046 1.00 93.06 102 VAL A C 1
ATOM 838 O O . VAL A 1 102 ? -0.669 12.336 4.724 1.00 93.06 102 VAL A O 1
ATOM 841 N N . SER A 1 103 ? -2.643 12.828 3.762 1.00 93.00 103 SER A N 1
ATOM 842 C CA . SER A 1 103 ? -3.373 11.656 4.238 1.00 93.00 103 SER A CA 1
ATOM 843 C C . SER A 1 103 ? -4.054 10.981 3.052 1.00 93.00 103 SER A C 1
ATOM 845 O O . SER A 1 103 ? -5.065 11.471 2.556 1.00 93.00 103 SER A O 1
ATOM 847 N N . GLN A 1 104 ? -3.467 9.886 2.568 1.00 91.94 104 GLN A N 1
ATOM 848 C CA . GLN A 1 104 ? -3.969 9.104 1.443 1.00 91.94 104 GLN A CA 1
ATOM 849 C C . GLN A 1 104 ? -4.231 7.678 1.924 1.00 91.94 104 GLN A C 1
ATOM 851 O O . GLN A 1 104 ? -3.322 6.860 1.958 1.00 91.94 104 GLN A O 1
ATOM 856 N N . TRP A 1 105 ? -5.465 7.372 2.319 1.00 92.31 105 TRP A N 1
ATOM 857 C CA . TRP A 1 105 ? -5.823 6.062 2.866 1.00 92.31 105 TRP A CA 1
ATOM 858 C C . TRP A 1 105 ? -7.052 5.507 2.159 1.00 92.31 105 TRP A C 1
ATOM 860 O O . TRP A 1 105 ? -8.172 5.685 2.627 1.00 92.31 105 TRP A O 1
ATOM 870 N N . ASN A 1 106 ? -6.855 4.792 1.054 1.00 88.19 106 ASN A N 1
ATOM 871 C CA . ASN A 1 106 ? -7.959 4.154 0.327 1.00 88.19 106 ASN A CA 1
ATOM 872 C C . ASN A 1 106 ? -8.654 3.075 1.173 1.00 88.19 106 ASN A C 1
ATOM 874 O O . ASN A 1 106 ? -9.855 2.861 1.048 1.00 88.19 106 ASN A O 1
ATOM 878 N N . ILE A 1 107 ? -7.942 2.463 2.126 1.00 89.56 107 ILE A N 1
ATOM 879 C CA . ILE A 1 107 ? -8.544 1.599 3.155 1.00 89.56 107 ILE A CA 1
ATOM 880 C C . ILE A 1 107 ? -9.565 2.340 4.036 1.00 89.56 107 ILE A C 1
ATOM 882 O O . ILE A 1 107 ? -10.426 1.713 4.638 1.00 89.56 107 ILE A O 1
ATOM 886 N N . ALA A 1 108 ? -9.513 3.670 4.127 1.00 90.88 108 ALA A N 1
ATOM 887 C CA . ALA A 1 108 ? -10.530 4.428 4.849 1.00 90.88 108 ALA A CA 1
ATOM 888 C C . ALA A 1 108 ? -11.863 4.439 4.085 1.00 90.88 108 ALA A C 1
ATOM 890 O O . ALA A 1 108 ? -12.919 4.483 4.707 1.00 90.88 108 ALA A O 1
ATOM 891 N N . GLU A 1 109 ? -11.847 4.330 2.752 1.00 85.44 109 GLU A N 1
ATOM 892 C CA . GLU A 1 109 ? -13.064 4.330 1.931 1.00 85.44 109 GLU A CA 1
ATOM 893 C C . GLU A 1 109 ? -13.932 3.087 2.168 1.00 85.44 109 GLU A C 1
ATOM 895 O O . GLU A 1 109 ? -15.147 3.135 1.969 1.00 85.44 109 GLU A O 1
ATOM 900 N N . THR A 1 110 ? -13.335 1.986 2.642 1.00 84.31 110 THR A N 1
ATOM 901 C CA . THR A 1 110 ? -14.081 0.783 3.037 1.00 84.31 110 THR A CA 1
ATOM 902 C C . THR A 1 110 ? -14.784 0.929 4.385 1.00 84.31 110 THR A C 1
ATOM 904 O O . THR A 1 110 ? -15.673 0.135 4.698 1.00 84.31 110 THR A O 1
ATOM 907 N N . LEU A 1 111 ? -14.424 1.940 5.182 1.00 89.81 111 LEU A N 1
ATOM 908 C CA . LEU A 1 111 ? -15.113 2.247 6.429 1.00 89.81 111 LEU A CA 1
ATOM 909 C C . LEU A 1 111 ? -16.423 3.008 6.160 1.00 89.81 111 LEU A C 1
ATOM 911 O O . LEU A 1 111 ? -16.500 3.819 5.235 1.00 89.81 111 LEU A O 1
ATOM 915 N N . PRO A 1 112 ? -17.454 2.820 6.999 1.00 90.69 112 PRO A N 1
ATOM 916 C CA . PRO A 1 112 ? -18.627 3.687 7.028 1.00 90.69 112 PRO A CA 1
ATOM 917 C C . PRO A 1 112 ? -18.259 5.167 7.182 1.00 90.69 112 PRO A C 1
ATOM 919 O O . PRO A 1 112 ? -17.401 5.519 7.994 1.00 90.69 112 PRO A O 1
ATOM 922 N N . LYS A 1 113 ? -18.943 6.042 6.433 1.00 90.62 113 LYS A N 1
ATOM 923 C CA . LYS A 1 113 ? -18.643 7.485 6.361 1.00 90.62 113 LYS A CA 1
ATOM 924 C C . LYS A 1 113 ? -18.606 8.165 7.729 1.00 90.62 113 LYS A C 1
ATOM 926 O O . LYS A 1 113 ? -17.831 9.087 7.931 1.00 90.62 113 LYS A O 1
ATOM 931 N N . GLU A 1 114 ? -19.412 7.695 8.674 1.00 90.50 114 GLU A N 1
ATOM 932 C CA . GLU A 1 114 ? -19.543 8.265 10.015 1.00 90.50 114 GLU A CA 1
ATOM 933 C C . GLU A 1 114 ? -18.299 8.094 10.895 1.00 90.50 114 GLU A C 1
ATOM 935 O O . GLU A 1 114 ? -18.234 8.721 11.949 1.00 90.50 114 GLU A O 1
ATOM 940 N N . ILE A 1 115 ? -17.364 7.219 10.506 1.00 93.19 115 ILE A N 1
ATOM 941 C CA . ILE A 1 115 ? -16.140 6.914 11.264 1.00 93.19 115 ILE A CA 1
ATOM 942 C C . ILE A 1 115 ? -14.857 7.136 10.447 1.00 93.19 115 ILE A C 1
ATOM 944 O O . ILE A 1 115 ? -13.759 6.898 10.951 1.00 93.19 115 ILE A O 1
ATOM 948 N N . GLN A 1 116 ? -14.975 7.586 9.193 1.00 94.31 116 GLN A N 1
ATOM 949 C CA . GLN A 1 116 ? -13.819 7.881 8.340 1.00 94.31 116 GLN A CA 1
ATOM 950 C C . GLN A 1 116 ? -12.990 9.036 8.915 1.00 94.31 116 GLN A C 1
ATOM 952 O O . GLN A 1 116 ? -11.776 8.906 9.049 1.00 94.31 116 GLN A O 1
ATOM 957 N N . ASP A 1 117 ? -13.642 10.121 9.339 1.00 95.06 117 ASP A N 1
ATOM 958 C CA . ASP A 1 117 ? -12.960 11.280 9.932 1.00 95.06 117 ASP A CA 1
ATOM 959 C C . ASP A 1 117 ? -12.225 10.911 11.226 1.00 95.06 117 ASP A C 1
ATOM 961 O O . ASP A 1 117 ? -11.105 11.365 11.463 1.00 95.06 117 ASP A O 1
ATOM 965 N N . ASP A 1 118 ? -12.822 10.032 12.038 1.00 95.25 118 ASP A N 1
ATOM 966 C CA . ASP A 1 118 ? -12.194 9.526 13.255 1.00 95.25 118 ASP A CA 1
ATOM 967 C C . ASP A 1 118 ? -10.903 8.755 12.933 1.00 95.25 118 ASP A C 1
ATOM 969 O O . ASP A 1 118 ? -9.865 8.990 13.558 1.00 95.25 118 ASP A O 1
ATOM 973 N N . PHE A 1 119 ? -10.947 7.867 11.932 1.00 96.56 119 PHE A N 1
ATOM 974 C CA . PHE A 1 119 ? -9.774 7.136 11.451 1.00 96.56 119 PHE A CA 1
ATOM 975 C C . PHE A 1 119 ? -8.666 8.095 10.989 1.00 96.56 119 PHE A C 1
ATOM 977 O O . PHE A 1 119 ? -7.526 7.987 11.452 1.00 96.56 119 PHE A O 1
ATOM 984 N N . ILE A 1 120 ? -8.999 9.063 10.128 1.00 96.00 120 ILE A N 1
ATOM 985 C CA . ILE A 1 120 ? -8.034 10.031 9.587 1.00 96.00 120 ILE A CA 1
ATOM 986 C C . ILE A 1 120 ? -7.411 10.866 10.705 1.00 96.00 120 ILE A C 1
ATOM 988 O O . ILE A 1 120 ? -6.195 11.078 10.703 1.00 96.00 120 ILE A O 1
ATOM 992 N N . LEU A 1 121 ? -8.207 11.306 11.681 1.00 96.06 121 LEU A N 1
ATOM 993 C CA . LEU A 1 121 ? -7.727 12.091 12.813 1.00 96.06 121 LEU A CA 1
ATOM 994 C C . LEU A 1 121 ? -6.718 11.304 13.655 1.00 96.06 121 LEU A C 1
ATOM 996 O O . LEU A 1 121 ? -5.645 11.821 13.960 1.00 96.06 121 LEU A O 1
ATOM 1000 N N . ILE A 1 122 ? -7.035 10.055 14.003 1.00 97.25 122 ILE A N 1
ATOM 1001 C CA . ILE A 1 122 ? -6.164 9.214 14.835 1.00 97.25 122 ILE A CA 1
ATOM 1002 C C . ILE A 1 122 ? -4.830 8.945 14.131 1.00 97.25 122 ILE A C 1
ATOM 1004 O O . ILE A 1 122 ? -3.770 9.085 14.742 1.00 97.25 122 ILE A O 1
ATOM 1008 N N . VAL A 1 123 ? -4.866 8.598 12.842 1.00 96.75 123 VAL A N 1
ATOM 1009 C CA . VAL A 1 123 ? -3.646 8.356 12.056 1.00 96.75 123 VAL A CA 1
ATOM 1010 C C . VAL A 1 123 ? -2.818 9.638 11.912 1.00 96.75 123 VAL A C 1
ATOM 1012 O O . VAL A 1 123 ? -1.593 9.603 12.035 1.00 96.75 123 VAL A O 1
ATOM 1015 N N . SER A 1 124 ? -3.471 10.785 11.714 1.00 95.69 124 SER A N 1
ATOM 1016 C CA . SER A 1 124 ? -2.792 12.083 11.612 1.00 95.69 124 SER A CA 1
ATOM 1017 C C . SER A 1 124 ? -2.118 12.487 12.924 1.00 95.69 124 SER A C 1
ATOM 1019 O O . SER A 1 124 ? -0.986 12.965 12.912 1.00 95.69 124 SER A O 1
ATOM 1021 N N . GLU A 1 125 ? -2.763 12.257 14.069 1.00 95.56 125 GLU A N 1
ATOM 1022 C CA . GLU A 1 125 ? -2.163 12.493 15.389 1.00 95.56 125 GLU A CA 1
ATOM 1023 C C . GLU A 1 125 ? -0.964 11.581 15.643 1.00 95.56 125 GLU A C 1
ATOM 1025 O O . GLU A 1 125 ? 0.057 12.034 16.163 1.00 95.56 125 GLU A O 1
ATOM 1030 N N . PHE A 1 126 ? -1.062 10.315 15.237 1.00 96.12 126 PHE A N 1
ATOM 1031 C CA . PHE A 1 126 ? 0.030 9.356 15.366 1.00 96.12 126 PHE A CA 1
ATOM 1032 C C . PHE A 1 126 ? 1.256 9.741 14.527 1.00 96.12 126 PHE A C 1
ATOM 1034 O O . PHE A 1 126 ? 2.383 9.557 14.978 1.00 96.12 126 PHE A O 1
ATOM 1041 N N . LEU A 1 127 ? 1.056 10.354 13.357 1.00 94.25 127 LEU A N 1
ATOM 1042 C CA . LEU A 1 127 ? 2.133 10.973 12.574 1.00 94.25 127 LEU A CA 1
ATOM 1043 C C . LEU A 1 127 ? 2.686 12.238 13.243 1.00 94.25 127 LEU A C 1
ATOM 1045 O O . LEU A 1 127 ? 3.898 12.462 13.274 1.00 94.25 127 LEU A O 1
ATOM 1049 N N . TYR A 1 128 ? 1.793 13.082 13.758 1.00 94.06 128 TYR A N 1
ATOM 1050 C CA . TYR A 1 128 ? 2.119 14.426 14.221 1.00 94.06 128 TYR A CA 1
ATOM 1051 C C . TYR A 1 128 ? 2.854 14.453 15.564 1.00 94.06 128 TYR A C 1
ATOM 1053 O O . TYR A 1 128 ? 3.814 15.206 15.717 1.00 94.06 128 TYR A O 1
ATOM 1061 N N . PHE A 1 129 ? 2.440 13.649 16.546 1.00 93.94 129 PHE A N 1
ATOM 1062 C CA . PHE A 1 129 ? 3.014 13.671 17.898 1.00 93.94 129 PHE A CA 1
ATOM 1063 C C . PHE A 1 129 ? 4.515 13.353 17.959 1.00 93.94 129 PHE A C 1
ATOM 1065 O O . PHE A 1 129 ? 5.249 14.167 18.531 1.00 93.94 129 PHE A O 1
ATOM 1072 N N . PRO A 1 130 ? 5.020 12.247 17.373 1.00 92.50 130 PRO A N 1
ATOM 1073 C CA . PRO A 1 130 ? 6.451 11.951 17.407 1.00 92.50 130 PRO A CA 1
ATOM 1074 C C . PRO A 1 130 ? 7.263 13.009 16.652 1.00 92.50 130 PRO A C 1
ATOM 1076 O O . PRO A 1 130 ? 8.324 13.419 17.124 1.00 92.50 130 PRO A O 1
ATOM 1079 N N . TRP A 1 131 ? 6.741 13.519 15.532 1.00 90.94 131 TRP A N 1
ATOM 1080 C CA . TRP A 1 131 ? 7.376 14.599 14.778 1.00 90.94 131 TRP A CA 1
ATOM 1081 C C . TRP A 1 131 ? 7.466 15.900 15.587 1.00 90.94 131 TRP A C 1
ATOM 1083 O O . TRP A 1 131 ? 8.540 16.498 15.687 1.00 90.94 131 TRP A O 1
ATOM 1093 N N . LYS A 1 132 ? 6.365 16.319 16.222 1.00 91.75 132 LYS A N 1
ATOM 1094 C CA . LYS A 1 132 ? 6.327 17.518 17.068 1.00 91.75 132 LYS A CA 1
ATOM 1095 C C . LYS A 1 132 ? 7.316 17.396 18.221 1.00 91.75 132 LYS A C 1
ATOM 1097 O O . LYS A 1 132 ? 8.094 18.312 18.465 1.00 91.75 132 LYS A O 1
ATOM 1102 N N . PHE A 1 133 ? 7.328 16.247 18.890 1.00 91.50 133 PHE A N 1
ATOM 1103 C CA . PHE A 1 133 ? 8.255 15.978 19.980 1.00 91.50 133 PHE A CA 1
ATOM 1104 C C . PHE A 1 133 ? 9.722 16.037 19.527 1.00 91.50 133 PHE A C 1
ATOM 1106 O O . PHE A 1 133 ? 10.552 16.637 20.214 1.00 91.50 133 PHE A O 1
ATOM 1113 N N . ALA A 1 134 ? 10.043 15.469 18.360 1.00 88.62 134 ALA A N 1
ATOM 1114 C CA . ALA A 1 134 ? 11.380 15.544 17.776 1.00 88.62 134 ALA A CA 1
ATOM 1115 C C . ALA A 1 134 ? 11.801 16.998 17.499 1.00 88.62 134 ALA A C 1
ATOM 1117 O O . ALA A 1 134 ? 12.918 17.396 17.840 1.00 88.62 134 ALA A O 1
ATOM 1118 N N . ARG A 1 135 ? 10.889 17.813 16.953 1.00 86.69 135 ARG A N 1
ATOM 1119 C CA . ARG A 1 135 ? 11.119 19.240 16.691 1.00 86.69 135 ARG A CA 1
ATOM 1120 C C . ARG A 1 135 ? 11.345 20.034 17.978 1.00 86.69 135 ARG A C 1
ATOM 1122 O O . ARG A 1 135 ? 12.306 20.795 18.067 1.00 86.69 135 ARG A O 1
ATOM 1129 N N . ASP A 1 136 ? 10.525 19.801 19.000 1.00 87.88 136 ASP A N 1
ATOM 1130 C CA . ASP A 1 136 ? 10.657 20.461 20.302 1.00 87.88 136 ASP A CA 1
ATOM 1131 C C . ASP A 1 136 ? 11.984 20.088 20.987 1.00 87.88 136 ASP A C 1
ATOM 1133 O O . ASP A 1 136 ? 12.631 20.931 21.611 1.00 87.88 136 ASP A O 1
ATOM 1137 N N . GLN A 1 137 ? 12.433 18.832 20.858 1.00 85.12 137 GLN A N 1
ATOM 1138 C CA . GLN A 1 137 ? 13.756 18.425 21.336 1.00 85.12 137 GLN A CA 1
ATOM 1139 C C . GLN A 1 137 ? 14.893 19.102 20.571 1.00 85.12 137 GLN A C 1
ATOM 1141 O O . GLN A 1 137 ? 15.878 19.503 21.192 1.00 85.12 137 GLN A O 1
ATOM 1146 N N . ALA A 1 138 ? 14.787 19.209 19.246 1.00 82.81 138 ALA A N 1
ATOM 1147 C CA . ALA A 1 138 ? 15.795 19.869 18.426 1.00 82.81 138 ALA A CA 1
ATOM 1148 C C . ALA A 1 138 ? 15.917 21.359 18.788 1.00 82.81 138 ALA A C 1
ATOM 1150 O O . ALA A 1 138 ? 17.028 21.841 18.999 1.00 82.81 138 ALA A O 1
ATOM 1151 N N . SER A 1 139 ? 14.784 22.046 18.972 1.00 82.56 139 SER A N 1
ATOM 1152 C CA . SER A 1 139 ? 14.733 23.447 19.409 1.00 82.56 139 SER A CA 1
ATOM 1153 C C . SER A 1 139 ? 15.387 23.648 20.783 1.00 82.56 139 SER A C 1
ATOM 1155 O O . SER A 1 139 ? 16.288 24.472 20.924 1.00 82.56 139 SER A O 1
ATOM 1157 N N . LYS A 1 140 ? 15.050 22.808 21.775 1.00 83.38 140 LYS A N 1
ATOM 1158 C CA . LYS A 1 140 ? 15.681 22.849 23.110 1.00 83.38 140 LYS A CA 1
ATOM 1159 C C . LYS A 1 140 ? 17.193 22.629 23.070 1.00 83.38 140 LYS A C 1
ATOM 1161 O O . LYS A 1 140 ? 17.919 23.177 23.892 1.00 83.38 140 LYS A O 1
ATOM 1166 N N . ARG A 1 141 ? 17.688 21.803 22.144 1.00 76.69 141 ARG A N 1
ATOM 1167 C CA . ARG A 1 141 ? 19.132 21.576 21.973 1.00 76.69 141 ARG A CA 1
ATOM 1168 C C . ARG A 1 141 ? 19.818 22.753 21.294 1.00 76.69 141 ARG A C 1
ATOM 1170 O O . ARG A 1 141 ? 20.964 23.021 21.631 1.00 76.69 141 ARG A O 1
ATOM 1177 N N . ALA A 1 142 ? 19.145 23.428 20.365 1.00 74.94 142 ALA A N 1
ATOM 1178 C CA . ALA A 1 142 ? 19.659 24.643 19.744 1.00 74.94 142 ALA A CA 1
ATOM 1179 C C . ALA A 1 142 ? 19.778 25.774 20.778 1.00 74.94 142 ALA A C 1
ATOM 1181 O O . ALA A 1 142 ? 20.849 26.349 20.913 1.00 74.94 142 ALA A O 1
ATOM 1182 N N . SER A 1 143 ? 18.751 25.990 21.609 1.00 72.56 143 SER A N 1
ATOM 1183 C CA . SER A 1 143 ? 18.759 27.051 22.629 1.00 72.56 143 SER A CA 1
ATOM 1184 C C . SER A 1 143 ? 19.796 26.862 23.745 1.00 72.56 143 SER A C 1
ATOM 1186 O O . SER A 1 143 ? 20.148 27.820 24.417 1.00 72.56 143 SER A O 1
ATOM 1188 N N . VAL A 1 144 ? 20.266 25.633 23.984 1.00 65.88 144 VAL A N 1
ATOM 1189 C CA . VAL A 1 144 ? 21.314 25.332 24.984 1.00 65.88 144 VAL A CA 1
ATOM 1190 C C . VAL A 1 144 ? 22.728 25.552 24.421 1.00 65.88 144 VAL A C 1
ATOM 1192 O O . VAL A 1 144 ? 23.682 25.624 25.188 1.00 65.88 144 VAL A O 1
ATOM 1195 N N . ARG A 1 145 ? 22.885 25.649 23.093 1.00 57.94 145 ARG A N 1
ATOM 1196 C CA . ARG A 1 145 ? 24.188 25.767 22.413 1.00 57.94 145 ARG A CA 1
ATOM 1197 C C . ARG A 1 145 ? 24.609 27.205 22.103 1.00 57.94 145 ARG A C 1
ATOM 1199 O O . ARG A 1 145 ? 25.759 27.402 21.741 1.00 57.94 145 ARG A O 1
ATOM 1206 N N . ASP A 1 146 ? 23.725 28.187 22.268 1.00 50.81 146 ASP A N 1
ATOM 1207 C CA . ASP A 1 146 ? 24.010 29.595 21.941 1.00 50.81 146 ASP A CA 1
ATOM 1208 C C . ASP A 1 146 ? 24.940 30.317 22.945 1.00 50.81 146 ASP A C 1
ATOM 1210 O O . ASP A 1 146 ? 25.246 31.487 22.732 1.00 50.81 146 ASP A O 1
ATOM 1214 N N . ASP A 1 147 ? 25.429 29.649 24.002 1.00 49.31 147 ASP A N 1
ATOM 1215 C CA . ASP A 1 147 ? 26.302 30.273 25.018 1.00 49.31 147 ASP A CA 1
ATOM 1216 C C . ASP A 1 147 ? 27.807 29.963 24.866 1.00 49.31 147 ASP A C 1
ATOM 1218 O O . ASP A 1 147 ? 28.620 30.675 25.450 1.00 49.31 147 ASP A O 1
ATOM 1222 N N . ASP A 1 148 ? 28.220 28.951 24.088 1.00 49.78 148 ASP A N 1
ATOM 1223 C CA . ASP A 1 148 ? 29.649 28.685 23.844 1.00 49.78 148 ASP A CA 1
ATOM 1224 C C . ASP A 1 148 ? 29.852 27.729 22.646 1.00 49.78 148 ASP A C 1
ATOM 1226 O O . ASP A 1 148 ? 29.367 26.598 22.648 1.00 49.78 148 ASP A O 1
ATOM 1230 N N . ASP A 1 149 ? 30.633 28.174 21.659 1.00 44.56 149 ASP A N 1
ATOM 1231 C CA . ASP A 1 149 ? 31.189 27.423 20.518 1.00 44.56 149 ASP A CA 1
ATOM 1232 C C . ASP A 1 149 ? 30.419 27.408 19.167 1.00 44.56 149 ASP A C 1
ATOM 1234 O O . ASP A 1 149 ? 29.275 26.981 19.017 1.00 44.56 149 ASP A O 1
ATOM 1238 N N . SER A 1 150 ? 31.127 27.866 18.128 1.00 41.78 150 SER A N 1
ATOM 1239 C CA . SER A 1 150 ? 30.631 28.259 16.793 1.00 41.78 150 SER A CA 1
ATOM 1240 C C . SER A 1 150 ? 30.832 27.200 15.702 1.00 41.78 150 SER A C 1
ATOM 1242 O O . SER A 1 150 ? 30.683 27.481 14.512 1.00 41.78 150 SER A O 1
ATOM 1244 N N . CYS A 1 151 ? 31.155 25.963 16.071 1.00 44.53 151 CYS A N 1
ATOM 1245 C CA . CYS A 1 151 ? 31.326 24.875 15.112 1.00 44.53 151 CYS A CA 1
ATOM 1246 C C . CYS A 1 151 ? 30.120 23.939 15.151 1.00 44.53 151 CYS A C 1
ATOM 1248 O O . CYS A 1 151 ? 29.910 23.249 16.140 1.00 44.53 151 CYS A O 1
ATOM 1250 N N . THR A 1 152 ? 29.345 23.868 14.063 1.00 47.03 152 THR A N 1
ATOM 1251 C CA . THR A 1 152 ? 28.265 22.884 13.887 1.00 47.03 152 THR A CA 1
ATOM 1252 C C . THR A 1 152 ? 28.858 21.469 13.954 1.00 47.03 152 THR A C 1
ATOM 1254 O O . THR A 1 152 ? 29.500 21.045 12.988 1.00 47.03 152 THR A O 1
ATOM 1257 N N . PRO A 1 153 ? 28.695 20.688 15.041 1.00 50.00 153 PRO A N 1
ATOM 1258 C CA . PRO A 1 153 ? 29.228 19.341 15.055 1.00 50.00 153 PRO A CA 1
ATOM 1259 C C . PRO A 1 153 ? 28.229 18.459 14.311 1.00 50.00 153 PRO A C 1
ATOM 1261 O O . PRO A 1 153 ? 27.029 18.473 14.604 1.00 50.00 153 PRO A O 1
ATOM 1264 N N . SER A 1 154 ? 28.727 17.675 13.358 1.00 55.50 154 SER A N 1
ATOM 1265 C CA . SER A 1 154 ? 27.974 16.571 12.757 1.00 55.50 154 SER A CA 1
ATOM 1266 C C . SER A 1 154 ? 27.315 15.745 13.870 1.00 55.50 154 SER A C 1
ATOM 1268 O O . SER A 1 154 ? 27.998 15.349 14.817 1.00 55.50 154 SER A O 1
ATOM 1270 N N . ILE A 1 155 ? 26.002 15.492 13.788 1.00 61.72 155 ILE A N 1
ATOM 1271 C CA . ILE A 1 155 ? 25.320 14.615 14.750 1.00 61.72 155 ILE A CA 1
ATOM 1272 C C . ILE A 1 155 ? 26.007 13.248 14.680 1.00 61.72 155 ILE A C 1
ATOM 1274 O O . ILE A 1 155 ? 26.01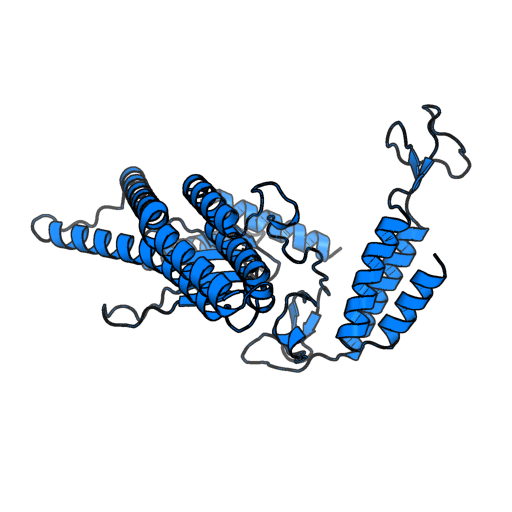6 12.606 13.631 1.00 61.72 155 ILE A O 1
ATOM 1278 N N . THR A 1 156 ? 26.629 12.818 15.779 1.00 70.75 156 THR A N 1
ATOM 1279 C CA . THR A 1 156 ? 27.262 11.498 15.841 1.00 70.75 156 THR A CA 1
ATOM 1280 C C . THR A 1 156 ? 26.192 10.414 15.733 1.00 70.75 156 THR A C 1
ATOM 1282 O O . THR A 1 156 ? 25.057 10.611 16.169 1.00 70.75 156 THR A O 1
ATOM 1285 N N . ALA A 1 157 ? 26.546 9.244 15.196 1.00 69.44 157 ALA A N 1
ATOM 1286 C CA . ALA A 1 157 ? 25.617 8.114 15.092 1.00 69.44 157 ALA A CA 1
ATOM 1287 C C . ALA A 1 157 ? 24.963 7.774 16.449 1.00 69.44 157 ALA A C 1
ATOM 1289 O O . ALA A 1 157 ? 23.749 7.625 16.532 1.00 69.44 157 ALA A O 1
ATOM 1290 N N . ALA A 1 158 ? 25.742 7.801 17.535 1.00 72.88 158 ALA A N 1
ATOM 1291 C CA . ALA A 1 158 ? 25.242 7.580 18.893 1.00 72.88 158 ALA A CA 1
ATOM 1292 C C . ALA A 1 158 ? 24.230 8.651 19.357 1.00 72.88 158 ALA A C 1
ATOM 1294 O O . ALA A 1 158 ? 23.253 8.347 20.046 1.00 72.88 158 ALA A O 1
ATOM 1295 N N . ALA A 1 159 ? 24.432 9.916 18.973 1.00 73.25 159 ALA A N 1
ATOM 1296 C CA . ALA A 1 159 ? 23.488 10.986 19.282 1.00 73.25 159 ALA A CA 1
ATOM 1297 C C . ALA A 1 159 ? 22.182 10.837 18.484 1.00 73.25 159 ALA A C 1
ATOM 1299 O O . ALA A 1 159 ? 21.111 11.094 19.038 1.00 73.25 159 ALA A O 1
ATOM 1300 N N . ALA A 1 160 ? 22.257 10.389 17.226 1.00 74.06 160 ALA A N 1
ATOM 1301 C CA . ALA A 1 160 ? 21.087 10.080 16.403 1.00 74.06 160 ALA A CA 1
ATOM 1302 C C . ALA A 1 160 ? 20.279 8.901 16.973 1.00 74.06 160 ALA A C 1
ATOM 1304 O O . ALA A 1 160 ? 19.065 9.012 17.132 1.00 74.06 160 ALA A O 1
ATOM 1305 N N . GLU A 1 161 ? 20.944 7.820 17.387 1.00 80.06 161 GLU A N 1
ATOM 1306 C CA . GLU A 1 161 ? 20.296 6.673 18.042 1.00 80.06 161 GLU A CA 1
ATOM 1307 C C . GLU A 1 161 ? 19.607 7.068 19.355 1.00 80.06 161 GLU A C 1
ATOM 1309 O O . GLU A 1 161 ? 18.481 6.652 19.628 1.00 80.06 161 GLU A O 1
ATOM 1314 N N . THR A 1 162 ? 20.243 7.932 20.151 1.00 82.44 162 THR A N 1
ATOM 1315 C CA . THR A 1 162 ? 19.657 8.431 21.405 1.00 82.44 162 THR A CA 1
ATOM 1316 C C . THR A 1 162 ? 18.398 9.265 21.147 1.00 82.44 162 THR A C 1
ATOM 1318 O O . THR A 1 162 ? 17.417 9.151 21.884 1.00 82.44 162 THR A O 1
ATOM 1321 N N . ILE A 1 163 ? 18.401 10.096 20.096 1.00 80.00 163 ILE A N 1
ATOM 1322 C CA . ILE A 1 163 ? 17.216 10.858 19.672 1.00 80.00 163 ILE A CA 1
ATOM 1323 C C . ILE A 1 163 ? 16.093 9.904 19.277 1.00 80.00 163 ILE A C 1
ATOM 1325 O O . ILE A 1 163 ? 14.985 10.033 19.793 1.00 80.00 163 ILE A O 1
ATOM 1329 N N . GLN A 1 164 ? 16.393 8.941 18.404 1.00 83.94 164 GLN A N 1
ATOM 1330 C CA . GLN A 1 164 ? 15.406 7.991 17.905 1.00 83.94 164 GLN A CA 1
ATOM 1331 C C . GLN A 1 164 ? 14.779 7.193 19.049 1.00 83.94 164 GLN A C 1
ATOM 1333 O O . GLN A 1 164 ? 13.559 7.108 19.144 1.00 83.94 164 GLN A O 1
ATOM 1338 N N . SER A 1 165 ? 15.601 6.693 19.974 1.00 87.19 165 SER A N 1
ATOM 1339 C CA . SER A 1 165 ? 15.138 5.999 21.179 1.00 87.19 165 SER A CA 1
ATOM 1340 C C . SER A 1 165 ? 14.207 6.874 22.028 1.00 87.19 165 SER A C 1
ATOM 1342 O O . SER A 1 165 ? 13.145 6.422 22.457 1.00 87.19 165 SER A O 1
ATOM 1344 N N . GLY A 1 166 ? 14.547 8.155 22.208 1.00 90.19 166 GLY A N 1
ATOM 1345 C CA . GLY A 1 166 ? 13.702 9.106 22.928 1.00 90.19 166 GLY A CA 1
ATOM 1346 C C . GLY A 1 166 ? 12.354 9.370 22.248 1.00 90.19 166 GLY A C 1
ATOM 1347 O O . GLY A 1 166 ? 11.342 9.488 22.940 1.00 90.19 166 GLY A O 1
ATOM 1348 N N . ILE A 1 167 ? 12.324 9.453 20.914 1.00 89.88 167 ILE A N 1
ATOM 1349 C CA . ILE A 1 167 ? 11.087 9.617 20.131 1.00 89.88 167 ILE A CA 1
ATOM 1350 C C . ILE A 1 167 ? 10.210 8.372 20.269 1.00 89.88 167 ILE A C 1
ATOM 1352 O O . ILE A 1 167 ? 9.027 8.494 20.587 1.00 89.88 167 ILE A O 1
ATOM 1356 N N . THR A 1 168 ? 10.793 7.184 20.099 1.00 92.06 168 THR A N 1
ATOM 1357 C CA . THR A 1 168 ? 10.086 5.910 20.256 1.00 92.06 168 THR A CA 1
ATOM 1358 C C . THR A 1 168 ? 9.493 5.780 21.656 1.00 92.06 168 THR A C 1
ATOM 1360 O O . THR A 1 168 ? 8.322 5.447 21.800 1.00 92.06 168 THR A O 1
ATOM 1363 N N . GLU A 1 169 ? 10.259 6.098 22.699 1.00 94.12 169 GLU A N 1
ATOM 1364 C CA . GLU A 1 169 ? 9.784 6.034 24.083 1.00 94.12 169 GLU A CA 1
ATOM 1365 C C . GLU A 1 169 ? 8.647 7.028 24.364 1.00 94.12 169 GLU A C 1
ATOM 1367 O O . GLU A 1 169 ? 7.691 6.715 25.076 1.00 94.12 169 GLU A O 1
ATOM 1372 N N . HIS A 1 170 ? 8.713 8.229 23.785 1.00 94.06 170 HIS A N 1
ATOM 1373 C CA . HIS A 1 170 ? 7.606 9.177 23.856 1.00 94.06 170 HIS A CA 1
ATOM 1374 C C . HIS A 1 170 ? 6.350 8.619 23.176 1.00 94.06 170 HIS A C 1
ATOM 1376 O O . HIS A 1 170 ? 5.264 8.690 23.754 1.00 94.06 170 HIS A O 1
ATOM 1382 N N . LEU A 1 171 ? 6.500 8.031 21.987 1.00 94.75 171 LEU A N 1
ATOM 1383 C CA . LEU A 1 171 ? 5.393 7.446 21.239 1.00 94.75 171 LEU A CA 1
ATOM 1384 C C . LEU A 1 171 ? 4.755 6.271 21.992 1.00 94.75 171 LEU A C 1
ATOM 1386 O O . LEU A 1 171 ? 3.533 6.240 22.113 1.00 94.75 171 LEU A O 1
ATOM 1390 N N . ARG A 1 172 ? 5.554 5.377 22.592 1.00 95.88 172 ARG A N 1
ATOM 1391 C CA . ARG A 1 172 ? 5.062 4.292 23.466 1.00 95.88 172 ARG A CA 1
ATOM 1392 C C . ARG A 1 172 ? 4.155 4.821 24.569 1.00 95.88 172 ARG A C 1
ATOM 1394 O O . ARG A 1 172 ? 3.015 4.383 24.698 1.00 95.88 172 ARG A O 1
ATOM 1401 N N . LYS A 1 173 ? 4.608 5.845 25.299 1.00 95.75 173 LYS A N 1
ATOM 1402 C CA . LYS A 1 173 ? 3.810 6.474 26.364 1.00 95.75 173 LYS A CA 1
ATOM 1403 C C . LYS A 1 173 ? 2.524 7.105 25.840 1.00 95.75 173 LYS A C 1
ATOM 1405 O O . LYS A 1 173 ? 1.493 7.017 26.507 1.00 95.75 173 LYS A O 1
ATOM 1410 N N . GLN A 1 174 ? 2.559 7.742 24.668 1.00 96.62 174 GLN A N 1
ATOM 1411 C CA . GLN A 1 174 ? 1.349 8.278 24.034 1.00 96.62 174 GLN A CA 1
ATOM 1412 C C . GLN A 1 174 ? 0.368 7.160 23.665 1.00 96.62 174 GLN A C 1
ATOM 1414 O O . GLN A 1 174 ? -0.835 7.331 23.853 1.00 96.62 174 GLN A O 1
ATOM 1419 N N . ILE A 1 175 ? 0.855 6.012 23.185 1.00 96.50 175 ILE A N 1
ATOM 1420 C CA . ILE A 1 175 ? 0.009 4.860 22.847 1.00 96.50 175 ILE A CA 1
ATOM 1421 C C . ILE A 1 175 ? -0.671 4.308 24.100 1.00 96.50 175 ILE A C 1
ATOM 1423 O O . ILE A 1 175 ? -1.895 4.166 24.125 1.00 96.50 175 ILE A O 1
ATOM 1427 N N . GLU A 1 176 ? 0.104 4.053 25.154 1.00 95.81 176 GLU A N 1
ATOM 1428 C CA . GLU A 1 176 ? -0.392 3.486 26.414 1.00 95.81 176 GLU A CA 1
ATOM 1429 C C . GLU A 1 176 ? -1.405 4.389 27.125 1.00 95.81 176 GLU A C 1
ATOM 1431 O O . GLU A 1 176 ? -2.328 3.894 27.771 1.00 95.81 176 GLU A O 1
ATOM 1436 N N . SER A 1 177 ? -1.242 5.708 27.007 1.00 95.69 177 SER A N 1
ATOM 1437 C CA . SER A 1 177 ? -2.114 6.690 27.652 1.00 95.69 177 SER A CA 1
ATOM 1438 C C . SER A 1 177 ? -3.124 7.285 26.670 1.00 95.69 177 SER A C 1
ATOM 1440 O O . SER A 1 177 ? -4.257 6.812 26.580 1.00 95.69 177 SER A O 1
ATOM 1442 N N . TYR A 1 178 ? -2.716 8.310 25.924 1.00 97.25 178 TYR A N 1
ATOM 1443 C CA . TYR A 1 178 ? -3.573 9.128 25.074 1.00 97.25 178 TYR A CA 1
ATOM 1444 C C . TYR A 1 178 ? -4.357 8.318 24.034 1.00 97.25 178 TYR A C 1
ATOM 1446 O O . TYR A 1 178 ? -5.586 8.405 24.007 1.00 97.25 178 TYR A O 1
ATOM 1454 N N . PHE A 1 179 ? -3.683 7.523 23.193 1.00 97.25 179 PHE A N 1
ATOM 1455 C CA . PHE A 1 179 ? -4.369 6.798 22.116 1.00 97.25 179 PHE A CA 1
ATOM 1456 C C . PHE A 1 179 ? -5.278 5.708 22.669 1.00 97.25 179 PHE A C 1
ATOM 1458 O O . PHE A 1 179 ? -6.411 5.585 22.208 1.00 97.25 179 PHE A O 1
ATOM 1465 N N . THR A 1 180 ? -4.822 4.965 23.683 1.00 97.12 180 THR A N 1
ATOM 1466 C CA . THR A 1 180 ? -5.641 3.933 24.327 1.00 97.12 180 THR A CA 1
ATOM 1467 C C . THR A 1 180 ? -6.917 4.536 24.920 1.00 97.12 180 THR A C 1
ATOM 1469 O O . THR A 1 180 ? -8.008 4.064 24.609 1.00 97.12 180 THR A O 1
ATOM 1472 N N . ASP A 1 181 ? -6.822 5.605 25.715 1.00 97.38 181 ASP A N 1
ATOM 1473 C CA . ASP A 1 181 ? -7.993 6.264 26.310 1.00 97.38 181 ASP A CA 1
ATOM 1474 C C . ASP A 1 181 ? -8.936 6.850 25.244 1.00 97.38 181 ASP A C 1
ATOM 1476 O O . ASP A 1 181 ? -10.151 6.631 25.292 1.00 97.38 181 ASP A O 1
ATOM 1480 N N . LYS A 1 182 ? -8.381 7.532 24.233 1.00 97.50 182 LYS A N 1
ATOM 1481 C CA . LYS A 1 182 ? -9.157 8.122 23.135 1.00 97.50 182 LYS A CA 1
ATOM 1482 C C . LYS A 1 182 ? -9.915 7.060 22.339 1.00 97.50 182 LYS A C 1
ATOM 1484 O O . LYS A 1 182 ? -11.117 7.208 22.119 1.00 97.50 182 LYS A O 1
ATOM 1489 N N . LEU A 1 183 ? -9.245 5.976 21.947 1.00 97.12 183 LEU A N 1
ATOM 1490 C CA . LEU A 1 183 ? -9.852 4.883 21.186 1.00 97.12 183 LEU A CA 1
ATOM 1491 C C . LEU A 1 183 ? -10.897 4.122 22.004 1.00 97.12 183 LEU A C 1
ATOM 1493 O O . LEU A 1 183 ? -11.958 3.810 21.470 1.00 97.12 183 LEU A O 1
ATOM 1497 N N . LEU A 1 184 ? -10.657 3.866 23.296 1.00 96.88 184 LEU A N 1
ATOM 1498 C CA . LEU A 1 184 ? -11.645 3.217 24.168 1.00 96.88 184 LEU A CA 1
ATOM 1499 C C . LEU A 1 184 ? -12.928 4.057 24.281 1.00 96.88 184 LEU A C 1
ATOM 1501 O O . LEU A 1 184 ? -14.033 3.515 24.170 1.00 96.88 184 LEU A O 1
ATOM 1505 N N . LYS A 1 185 ? -12.794 5.379 24.459 1.00 96.62 185 LYS A N 1
ATOM 1506 C CA . LYS A 1 185 ? -13.929 6.317 24.500 1.00 96.62 185 LYS A CA 1
ATOM 1507 C C . LYS A 1 185 ? -14.674 6.360 23.171 1.00 96.62 185 LYS A C 1
ATOM 1509 O O . LYS A 1 185 ? -15.900 6.263 23.160 1.00 96.62 185 LYS A O 1
ATOM 1514 N N . LEU A 1 186 ? -13.941 6.463 22.066 1.00 95.94 186 LEU A N 1
ATOM 1515 C CA . LEU A 1 186 ? -14.512 6.522 20.726 1.00 95.94 186 LEU A CA 1
ATOM 1516 C C . LEU A 1 186 ? -15.267 5.236 20.371 1.00 95.94 186 LEU A C 1
ATOM 1518 O O . LEU A 1 186 ? -16.434 5.293 19.992 1.00 95.94 186 LEU A O 1
ATOM 1522 N N . VAL A 1 187 ? -14.641 4.072 20.557 1.00 95.31 187 VAL A N 1
ATOM 1523 C CA . VAL A 1 187 ? -15.267 2.762 20.322 1.00 95.31 187 VAL A CA 1
ATOM 1524 C C . VAL A 1 187 ? -16.533 2.609 21.161 1.00 95.31 187 VAL A C 1
ATOM 1526 O O . VAL A 1 187 ? -17.574 2.209 20.639 1.00 95.31 187 VAL A O 1
ATOM 1529 N N . SER A 1 188 ? -16.486 2.994 22.438 1.00 94.69 188 SER A N 1
ATOM 1530 C CA . SER A 1 188 ? -17.666 2.959 23.308 1.00 94.69 188 SER A CA 1
ATOM 1531 C C . SER A 1 188 ? -18.781 3.875 22.791 1.00 94.69 188 SER A C 1
ATOM 1533 O O . SER A 1 188 ? -19.942 3.468 22.747 1.00 94.69 188 SER A O 1
ATOM 1535 N N . 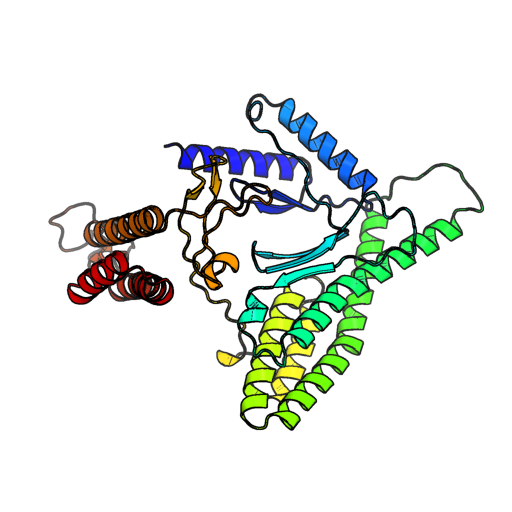ALA A 1 189 ? -18.445 5.088 22.341 1.00 93.81 189 ALA A N 1
ATOM 1536 C CA . ALA A 1 189 ? -19.409 6.027 21.773 1.00 93.81 189 ALA A CA 1
ATOM 1537 C C . ALA A 1 189 ? -20.049 5.500 20.475 1.00 93.81 189 ALA A C 1
ATOM 1539 O O . ALA A 1 189 ? -21.262 5.614 20.300 1.00 93.81 189 ALA A O 1
ATOM 1540 N N . ILE A 1 190 ? -19.265 4.872 19.593 1.00 92.56 190 ILE A N 1
ATOM 1541 C CA . ILE A 1 190 ? -19.732 4.241 18.347 1.00 92.56 190 ILE A CA 1
ATOM 1542 C C . ILE A 1 190 ? -20.731 3.117 18.651 1.00 92.56 190 ILE A C 1
ATOM 1544 O O . ILE A 1 190 ? -21.813 3.076 18.059 1.00 92.56 190 ILE A O 1
ATOM 1548 N N . VAL A 1 191 ? -20.402 2.236 19.604 1.00 92.06 191 VAL A N 1
ATOM 1549 C CA . VAL A 1 191 ? -21.274 1.123 20.017 1.00 92.06 191 VAL A CA 1
ATOM 1550 C C . VAL A 1 191 ? -22.583 1.641 20.618 1.00 92.06 191 VAL A C 1
ATOM 1552 O O . VAL A 1 191 ? -23.654 1.146 20.269 1.00 92.06 191 VAL A O 1
ATOM 1555 N N . LEU A 1 192 ? -22.521 2.668 21.471 1.00 91.06 192 LEU A N 1
ATOM 1556 C CA . LEU A 1 192 ? -23.708 3.264 22.091 1.00 91.06 192 LEU A CA 1
ATOM 1557 C C . LEU A 1 192 ? -24.610 3.978 21.075 1.00 91.06 192 LEU A C 1
ATOM 1559 O O . LEU A 1 192 ? -25.829 3.851 21.146 1.00 91.06 192 LEU A O 1
ATOM 1563 N N . ARG A 1 193 ? -24.028 4.713 20.119 1.00 88.88 193 ARG A N 1
ATOM 1564 C CA . ARG A 1 193 ? -24.774 5.521 19.140 1.00 88.88 193 ARG A CA 1
ATOM 1565 C C . ARG A 1 193 ? -25.508 4.677 18.096 1.00 88.88 193 ARG A C 1
ATOM 1567 O O . ARG A 1 193 ? -26.535 5.115 17.588 1.00 88.88 193 ARG A O 1
ATOM 1574 N N . MET A 1 194 ? -24.980 3.502 17.746 1.00 82.75 194 MET A N 1
ATOM 1575 C CA . MET A 1 194 ? -25.417 2.744 16.560 1.00 82.75 194 MET A CA 1
ATOM 1576 C C . MET A 1 194 ? -25.898 1.312 16.853 1.00 82.75 194 MET A C 1
ATOM 1578 O O . MET A 1 194 ? -26.160 0.550 15.918 1.00 82.75 194 MET A O 1
ATOM 1582 N N . GLY A 1 195 ? -26.036 0.927 18.126 1.00 79.50 195 GLY A N 1
ATOM 1583 C CA . GLY A 1 195 ? -26.582 -0.374 18.529 1.00 79.50 195 GLY A CA 1
ATOM 1584 C C . GLY A 1 195 ? -25.788 -1.557 17.959 1.00 79.50 195 GLY A C 1
ATOM 1585 O O . GLY A 1 195 ? -24.559 -1.574 18.013 1.00 79.50 195 GLY A O 1
ATOM 1586 N N . GLU A 1 196 ? -26.475 -2.552 17.383 1.00 78.88 196 GLU A N 1
ATOM 1587 C CA . GLU A 1 196 ? -25.823 -3.744 16.809 1.00 78.88 196 GLU A CA 1
ATOM 1588 C C . GLU A 1 196 ? -24.872 -3.414 15.648 1.00 78.88 196 GLU A C 1
ATOM 1590 O O . GLU A 1 196 ? -23.770 -3.963 15.586 1.00 78.88 196 GLU A O 1
ATOM 1595 N N . LYS A 1 197 ? -25.232 -2.456 14.780 1.00 84.44 197 LYS A N 1
ATOM 1596 C CA . LYS A 1 197 ? -24.344 -1.982 13.701 1.00 84.44 197 LYS A CA 1
ATOM 1597 C C . LYS A 1 197 ? -23.092 -1.299 14.256 1.00 84.44 197 LYS A C 1
ATOM 1599 O O . LYS A 1 197 ? -22.016 -1.422 13.677 1.00 84.44 197 LYS A O 1
ATOM 1604 N N . GLY A 1 198 ? -23.216 -0.652 15.416 1.00 87.75 198 GLY A N 1
ATOM 1605 C CA . GLY A 1 198 ? -22.110 0.007 16.107 1.00 87.75 198 GLY A CA 1
ATOM 1606 C C . GLY A 1 198 ? -20.966 -0.936 16.466 1.00 87.75 198 GLY A C 1
ATOM 1607 O O . GLY A 1 198 ? -19.810 -0.549 16.342 1.00 87.75 198 GLY A O 1
ATOM 1608 N N . LYS A 1 199 ? -21.257 -2.194 16.829 1.00 89.56 199 LYS A N 1
ATOM 1609 C CA . LYS A 1 199 ? -20.209 -3.194 17.105 1.00 89.56 199 LYS A CA 1
ATOM 1610 C C . LYS A 1 199 ? -19.402 -3.547 15.859 1.00 89.56 199 LYS A C 1
ATOM 1612 O O . LYS A 1 199 ? -18.181 -3.617 15.936 1.00 89.56 199 LYS A O 1
ATOM 1617 N N . SER A 1 200 ? -20.071 -3.727 14.720 1.00 91.75 200 SER A N 1
ATOM 1618 C CA . SER A 1 200 ? -19.401 -3.997 13.443 1.00 91.75 200 SER A CA 1
ATOM 1619 C C . SER A 1 200 ? -18.554 -2.803 12.996 1.00 91.75 200 SER A C 1
ATOM 1621 O O . SER A 1 200 ? -17.401 -2.985 12.621 1.00 91.75 200 SER A O 1
ATOM 1623 N N . TYR A 1 201 ? -19.075 -1.579 13.119 1.00 93.62 201 TYR A N 1
ATOM 1624 C CA . TYR A 1 201 ? -18.349 -0.366 12.726 1.00 93.62 201 TYR A CA 1
ATOM 1625 C C . TYR A 1 201 ? -17.135 -0.129 13.627 1.00 93.62 201 TYR A C 1
ATOM 1627 O O . TYR A 1 201 ? -16.051 0.184 13.144 1.00 93.62 201 TYR A O 1
ATOM 1635 N N . ALA A 1 202 ? -17.299 -0.332 14.937 1.00 95.06 202 ALA A N 1
ATOM 1636 C CA . ALA A 1 202 ? -16.202 -0.262 15.889 1.00 95.06 202 ALA A CA 1
ATOM 1637 C C . ALA A 1 202 ? -15.126 -1.315 15.599 1.00 95.06 202 ALA A C 1
ATOM 1639 O O . ALA A 1 202 ? -13.944 -0.992 15.637 1.00 95.06 202 ALA A O 1
ATOM 1640 N N . LEU A 1 203 ? -15.518 -2.555 15.285 1.00 94.75 203 LEU A N 1
ATOM 1641 C CA . LEU A 1 203 ? -14.576 -3.612 14.923 1.00 94.75 203 LEU A CA 1
ATOM 1642 C C . LEU A 1 203 ? -13.767 -3.235 13.677 1.00 94.75 203 LEU A C 1
ATOM 1644 O O . LEU A 1 203 ? -12.544 -3.358 13.694 1.00 94.75 203 LEU A O 1
ATOM 1648 N N . GLU A 1 204 ? -14.422 -2.734 12.628 1.00 94.12 204 GLU A N 1
ATOM 1649 C CA . GLU A 1 204 ? -13.721 -2.291 11.422 1.00 94.12 204 GLU A CA 1
ATOM 1650 C C . GLU A 1 204 ? -12.788 -1.111 11.709 1.00 94.12 204 GLU A C 1
ATOM 1652 O O . GLU A 1 204 ? -11.624 -1.163 11.316 1.00 94.12 204 GLU A O 1
ATOM 1657 N N . LEU A 1 205 ? -13.214 -0.113 12.491 1.00 95.94 205 LEU A N 1
ATOM 1658 C CA . LEU A 1 205 ? -12.332 0.979 12.911 1.00 95.94 205 LEU A CA 1
ATOM 1659 C C . LEU A 1 205 ? -11.081 0.461 13.639 1.00 95.94 205 LEU A C 1
ATOM 1661 O O . LEU A 1 205 ? -9.968 0.866 13.307 1.00 95.94 205 LEU A O 1
ATOM 1665 N N . ILE A 1 206 ? -11.249 -0.455 14.603 1.00 96.62 206 ILE A N 1
ATOM 1666 C CA . ILE A 1 206 ? -10.139 -1.056 15.361 1.00 96.62 206 ILE A CA 1
ATOM 1667 C C . ILE A 1 206 ? -9.158 -1.740 14.407 1.00 96.62 206 ILE A C 1
ATOM 1669 O O . ILE A 1 206 ? -7.951 -1.525 14.509 1.00 96.62 206 ILE A O 1
ATOM 1673 N N . LYS A 1 207 ? -9.665 -2.542 13.464 1.00 95.19 207 LYS A N 1
ATOM 1674 C CA . LYS A 1 207 ? -8.841 -3.262 12.485 1.00 95.19 207 LYS A CA 1
ATOM 1675 C C . LYS A 1 207 ? -8.014 -2.300 11.637 1.00 95.19 207 LYS A C 1
ATOM 1677 O O . LYS A 1 207 ? -6.813 -2.513 11.502 1.00 95.19 207 LYS A O 1
ATOM 1682 N N . HIS A 1 208 ? -8.637 -1.247 11.111 1.00 95.69 208 HIS A N 1
ATOM 1683 C CA . HIS A 1 208 ? -7.981 -0.287 10.223 1.00 95.69 208 HIS A CA 1
ATOM 1684 C C . HIS A 1 208 ? -6.953 0.567 10.966 1.00 95.69 208 HIS A C 1
ATOM 1686 O O . HIS A 1 208 ? -5.811 0.662 10.522 1.00 95.69 208 HIS A O 1
ATOM 1692 N N . VAL A 1 209 ? -7.324 1.145 12.116 1.00 96.94 209 VAL A N 1
ATOM 1693 C CA . VAL A 1 209 ? -6.401 1.957 12.920 1.00 96.94 209 VAL A CA 1
ATOM 1694 C C . VAL A 1 209 ? -5.200 1.112 13.332 1.00 96.94 209 VAL A C 1
ATOM 1696 O O . VAL A 1 209 ? -4.075 1.475 13.010 1.00 96.94 209 VAL A O 1
ATOM 1699 N N . CYS A 1 210 ? -5.412 -0.043 13.973 1.00 96.19 210 CYS A N 1
ATOM 1700 C CA . CYS A 1 210 ? -4.300 -0.879 14.424 1.00 96.19 210 CYS A CA 1
ATOM 1701 C C . CYS A 1 210 ? -3.405 -1.329 13.264 1.00 96.19 210 CYS A C 1
ATOM 1703 O O . CYS A 1 210 ? -2.193 -1.291 13.423 1.00 96.19 210 CYS A O 1
ATOM 1705 N N . ALA A 1 211 ? -3.961 -1.672 12.097 1.00 95.44 211 ALA A N 1
ATOM 1706 C CA . ALA A 1 211 ? -3.156 -2.050 10.936 1.00 95.44 211 ALA A CA 1
ATOM 1707 C C . ALA A 1 211 ? -2.229 -0.926 10.445 1.00 95.44 211 ALA A C 1
ATOM 1709 O O . ALA A 1 211 ? -1.109 -1.209 10.026 1.00 95.44 211 ALA A O 1
ATOM 1710 N N . VAL A 1 212 ? -2.664 0.338 10.512 1.00 96.56 212 VAL A N 1
ATOM 1711 C CA . VAL A 1 212 ? -1.811 1.486 10.159 1.00 96.56 212 VAL A CA 1
ATOM 1712 C C . VAL A 1 212 ? -0.785 1.781 11.248 1.00 96.56 212 VAL A C 1
ATOM 1714 O O . VAL A 1 212 ? 0.379 2.014 10.936 1.00 96.56 212 VAL A O 1
ATOM 1717 N N . LEU A 1 213 ? -1.179 1.757 12.523 1.00 96.12 213 LEU A N 1
ATOM 1718 C CA . LEU A 1 213 ? -0.242 2.031 13.618 1.00 96.12 213 LEU A CA 1
ATOM 1719 C C . LEU A 1 213 ? 0.851 0.951 13.704 1.00 96.12 213 LEU A C 1
ATOM 1721 O O . LEU A 1 213 ? 2.007 1.262 13.976 1.00 96.12 213 LEU A O 1
ATOM 1725 N N . GLU A 1 214 ? 0.501 -0.312 13.432 1.00 95.62 214 GLU A N 1
ATOM 1726 C CA . GLU A 1 214 ? 1.423 -1.457 13.430 1.00 95.62 214 GLU A CA 1
ATOM 1727 C C . GLU A 1 214 ? 2.501 -1.365 12.330 1.00 95.62 214 GLU A C 1
ATOM 1729 O O . GLU A 1 214 ? 3.454 -2.146 12.363 1.00 95.62 214 GLU A O 1
ATOM 1734 N N . LEU A 1 215 ? 2.405 -0.418 11.384 1.00 95.00 215 LEU A N 1
ATOM 1735 C CA . LEU A 1 215 ? 3.468 -0.154 10.405 1.00 95.00 215 LEU A CA 1
ATOM 1736 C C . LEU A 1 215 ? 4.781 0.278 11.081 1.00 95.00 215 LEU A C 1
ATOM 1738 O O . LEU A 1 215 ? 5.855 -0.015 10.554 1.00 95.00 215 LEU A O 1
ATOM 1742 N N . ASP A 1 216 ? 4.716 0.928 12.250 1.00 94.19 216 ASP A N 1
ATOM 1743 C CA . ASP A 1 216 ? 5.902 1.201 13.063 1.00 94.19 216 ASP A CA 1
ATOM 1744 C C . ASP A 1 216 ? 6.231 -0.004 13.959 1.00 94.19 216 ASP A C 1
ATOM 1746 O O . ASP A 1 216 ? 5.610 -0.259 14.996 1.00 94.19 216 ASP A O 1
ATOM 1750 N N . GLN A 1 217 ? 7.267 -0.743 13.560 1.00 92.44 217 GLN A N 1
ATOM 1751 C CA . GLN A 1 217 ? 7.730 -1.950 14.250 1.00 92.44 217 GLN A CA 1
ATOM 1752 C C . GLN A 1 217 ? 8.203 -1.684 15.686 1.00 92.44 217 GLN A C 1
ATOM 1754 O O . GLN A 1 217 ? 8.204 -2.600 16.508 1.00 92.44 217 GLN A O 1
ATOM 1759 N N . ASN A 1 218 ? 8.587 -0.448 16.018 1.00 92.69 218 ASN A N 1
ATOM 1760 C CA . ASN A 1 218 ? 9.155 -0.123 17.326 1.00 92.69 218 ASN A CA 1
ATOM 1761 C C . ASN A 1 218 ? 8.110 -0.039 18.446 1.00 92.69 218 ASN A C 1
ATOM 1763 O O . ASN A 1 218 ? 8.485 -0.084 19.624 1.00 92.69 218 ASN A O 1
ATOM 1767 N N . VAL A 1 219 ? 6.833 0.095 18.080 1.00 95.12 219 VAL A N 1
ATOM 1768 C CA . VAL A 1 219 ? 5.700 0.298 18.997 1.00 95.12 219 VAL A CA 1
ATOM 1769 C C . VAL A 1 219 ? 4.603 -0.766 18.859 1.00 95.12 219 VAL A C 1
ATOM 1771 O O . VAL A 1 219 ? 3.516 -0.647 19.429 1.00 95.12 219 VAL A O 1
ATOM 1774 N N . GLN A 1 220 ? 4.867 -1.831 18.095 1.00 94.62 220 GLN A N 1
ATOM 1775 C CA . GLN A 1 220 ? 3.916 -2.930 17.931 1.00 94.62 220 GLN A CA 1
ATOM 1776 C C . GLN A 1 220 ? 3.451 -3.562 19.254 1.00 94.62 220 GLN A C 1
ATOM 1778 O O . GLN A 1 220 ? 2.250 -3.814 19.363 1.00 94.62 220 GLN A O 1
ATOM 1783 N N . PRO A 1 221 ? 4.311 -3.823 20.261 1.00 95.31 221 PRO A N 1
ATOM 1784 C CA . PRO A 1 221 ? 3.865 -4.429 21.517 1.00 95.31 221 PRO A CA 1
ATOM 1785 C C . PRO A 1 221 ? 2.765 -3.620 22.218 1.00 95.31 221 PRO A C 1
ATOM 1787 O O . PRO A 1 221 ? 1.747 -4.178 22.633 1.00 95.31 221 PRO A O 1
ATOM 1790 N N . GLU A 1 222 ? 2.935 -2.302 22.300 1.00 96.81 222 GLU A N 1
ATOM 1791 C CA . GLU A 1 222 ? 1.988 -1.377 22.919 1.00 96.81 222 GLU A CA 1
ATOM 1792 C C . GLU A 1 222 ? 0.677 -1.330 22.122 1.00 96.81 222 GLU A C 1
ATOM 1794 O O . GLU A 1 222 ? -0.415 -1.371 22.700 1.00 96.81 222 GLU A O 1
ATOM 1799 N N . ILE A 1 223 ? 0.766 -1.345 20.787 1.00 96.69 223 ILE A N 1
ATOM 1800 C CA . ILE A 1 223 ? -0.411 -1.388 19.911 1.00 96.69 223 ILE A CA 1
ATOM 1801 C C . ILE A 1 223 ? -1.175 -2.706 20.065 1.00 96.69 223 ILE A C 1
ATOM 1803 O O . ILE A 1 223 ? -2.402 -2.673 20.135 1.00 96.69 223 ILE A O 1
ATOM 1807 N N . GLN A 1 224 ? -0.500 -3.856 20.185 1.00 94.88 224 GLN A N 1
ATOM 1808 C CA . GLN A 1 224 ? -1.181 -5.139 20.414 1.00 94.88 224 GLN A CA 1
ATOM 1809 C C . GLN A 1 224 ? -1.918 -5.157 21.759 1.00 94.88 224 GLN A C 1
ATOM 1811 O O . GLN A 1 224 ? -3.052 -5.636 21.848 1.00 94.88 224 GLN A O 1
ATOM 1816 N N . ILE A 1 225 ? -1.325 -4.581 22.810 1.00 96.12 225 ILE A N 1
ATOM 1817 C CA . ILE A 1 225 ? -1.992 -4.440 24.112 1.00 96.12 225 ILE A CA 1
ATOM 1818 C C . ILE A 1 225 ? -3.253 -3.578 23.977 1.00 96.12 225 ILE A C 1
ATOM 1820 O O . ILE A 1 225 ? -4.321 -3.973 24.461 1.00 96.12 225 ILE A O 1
ATOM 1824 N N . MET A 1 226 ? -3.147 -2.436 23.293 1.00 96.75 226 MET A N 1
ATOM 1825 C CA . MET A 1 226 ? -4.272 -1.542 23.022 1.00 96.75 226 MET A CA 1
ATOM 1826 C C . MET A 1 226 ? -5.364 -2.248 22.205 1.00 96.75 226 MET A C 1
ATOM 1828 O O . MET A 1 226 ? -6.524 -2.263 22.617 1.00 96.75 226 MET A O 1
ATOM 1832 N N . LYS A 1 227 ? -5.002 -2.917 21.106 1.00 96.56 227 LYS A N 1
ATOM 1833 C CA . LYS A 1 227 ? -5.904 -3.699 20.249 1.00 96.56 227 LYS A CA 1
ATOM 1834 C C . LYS A 1 227 ? -6.661 -4.753 21.043 1.00 96.56 227 LYS A C 1
ATOM 1836 O O . LYS A 1 227 ? -7.883 -4.835 20.955 1.00 96.56 227 LYS A O 1
ATOM 1841 N N . ARG A 1 228 ? -5.967 -5.510 21.894 1.00 95.56 228 ARG A N 1
ATOM 1842 C CA . ARG A 1 228 ? -6.587 -6.502 22.780 1.00 95.56 228 ARG A CA 1
ATOM 1843 C C . ARG A 1 228 ? -7.604 -5.872 23.733 1.00 95.56 228 ARG A C 1
ATOM 1845 O O . ARG A 1 228 ? -8.645 -6.472 23.995 1.00 95.56 228 ARG A O 1
ATOM 1852 N N . ASN A 1 229 ? -7.327 -4.681 24.261 1.00 95.44 229 ASN A N 1
ATOM 1853 C CA . ASN A 1 229 ? -8.268 -3.964 25.125 1.00 95.44 229 ASN A CA 1
ATOM 1854 C C . ASN A 1 229 ? -9.493 -3.464 24.344 1.00 95.44 229 ASN A C 1
ATOM 1856 O O . ASN A 1 229 ? -10.615 -3.596 24.830 1.00 95.44 229 ASN A O 1
ATOM 1860 N N . LEU A 1 230 ? -9.296 -2.974 23.119 1.00 96.25 230 LEU A N 1
ATOM 1861 C CA . LEU A 1 230 ? -10.374 -2.526 22.237 1.00 96.25 230 LEU A CA 1
ATOM 1862 C C . LEU A 1 230 ? -11.279 -3.686 21.794 1.00 96.25 230 LEU A C 1
ATOM 1864 O O . LEU A 1 230 ? -12.501 -3.577 21.868 1.00 96.25 230 LEU A O 1
ATOM 1868 N N . LEU A 1 231 ? -10.703 -4.830 21.413 1.00 95.94 231 LEU A N 1
ATOM 1869 C CA . LEU A 1 231 ? -11.461 -6.016 20.994 1.00 95.94 231 LEU A CA 1
ATOM 1870 C C . LEU A 1 231 ? -12.341 -6.586 22.117 1.00 95.94 231 LEU A C 1
ATOM 1872 O O . LEU A 1 231 ? -13.454 -7.050 21.862 1.00 95.94 231 LEU A O 1
ATOM 1876 N N . LYS A 1 232 ? -11.896 -6.482 23.378 1.00 94.62 232 LYS A N 1
ATOM 1877 C CA . LYS A 1 232 ? -12.715 -6.859 24.541 1.00 94.62 232 LYS A CA 1
ATOM 1878 C C . LYS A 1 232 ? -14.002 -6.036 24.644 1.00 94.62 232 LYS A C 1
ATOM 1880 O O . LYS A 1 232 ? -15.017 -6.602 25.043 1.00 94.62 232 LYS A O 1
ATOM 1885 N N . LEU A 1 233 ? -13.989 -4.751 24.266 1.00 91.69 233 LEU A N 1
ATOM 1886 C CA . LEU A 1 233 ? -15.188 -3.897 24.289 1.00 91.69 233 LEU A CA 1
ATOM 1887 C C . LEU A 1 233 ? -16.247 -4.336 23.272 1.00 91.69 233 LEU A C 1
ATOM 1889 O O . LEU A 1 233 ? -17.440 -4.194 23.523 1.00 91.69 233 LEU A O 1
ATOM 1893 N N . VAL A 1 234 ? -15.817 -4.885 22.136 1.00 93.44 234 VAL A N 1
ATOM 1894 C CA . VAL A 1 234 ? -16.716 -5.393 21.087 1.00 93.44 234 VAL A CA 1
ATOM 1895 C C . VAL A 1 234 ? -16.992 -6.897 21.210 1.00 93.44 234 VAL A C 1
ATOM 1897 O O . VAL A 1 234 ? -17.715 -7.451 20.389 1.00 93.44 234 VAL A O 1
ATOM 1900 N N . HIS A 1 235 ? -16.488 -7.546 22.268 1.00 92.19 235 HIS A N 1
ATOM 1901 C CA . HIS A 1 235 ? -16.608 -8.986 22.543 1.00 92.19 235 HIS A CA 1
ATOM 1902 C C . HIS A 1 235 ? -16.011 -9.905 21.466 1.00 92.19 235 HIS A C 1
ATOM 1904 O O . HIS A 1 235 ? -16.465 -11.035 21.287 1.00 92.19 235 HIS A O 1
ATOM 1910 N N . VAL A 1 236 ? -14.956 -9.448 20.796 1.00 93.94 236 VAL A N 1
ATOM 1911 C CA . VAL A 1 236 ? -14.238 -10.220 19.778 1.00 93.94 236 VAL A CA 1
ATOM 1912 C C . VAL A 1 236 ? -12.933 -10.754 20.368 1.00 93.94 236 VAL A C 1
ATOM 1914 O O . VAL A 1 236 ? -12.258 -10.082 21.150 1.00 93.94 236 VAL A O 1
ATOM 1917 N N . ARG A 1 237 ? -12.567 -11.994 20.027 1.00 91.88 237 ARG A N 1
ATOM 1918 C CA . ARG A 1 237 ? -11.293 -12.587 20.464 1.00 91.88 237 ARG A CA 1
ATOM 1919 C C . ARG A 1 237 ? -10.153 -12.095 19.574 1.00 91.88 237 ARG A C 1
ATOM 1921 O O . ARG A 1 237 ? -10.307 -12.027 18.364 1.00 91.88 237 ARG A O 1
ATOM 1928 N N . GLU A 1 238 ? -8.990 -11.855 20.172 1.00 87.00 238 GLU A N 1
ATOM 1929 C CA . GLU A 1 238 ? -7.788 -11.339 19.494 1.00 87.00 238 GLU A CA 1
ATOM 1930 C C . GLU A 1 238 ? -7.380 -12.137 18.247 1.00 87.00 238 GLU A C 1
ATOM 1932 O O . GLU A 1 238 ? -7.043 -11.559 17.220 1.00 87.00 238 GLU A O 1
ATOM 1937 N N . PHE A 1 239 ? -7.482 -13.466 18.315 1.00 88.19 239 PHE A N 1
ATOM 1938 C CA . PHE A 1 239 ? -7.105 -14.373 17.227 1.00 88.19 239 PHE A CA 1
ATOM 1939 C C . PHE A 1 239 ? -8.295 -14.845 16.382 1.00 88.19 239 PHE A C 1
ATOM 1941 O O . PHE A 1 239 ? -8.157 -15.789 15.604 1.00 88.19 239 PHE A O 1
ATOM 1948 N N . ALA A 1 240 ? -9.479 -14.250 16.554 1.00 90.19 240 ALA A N 1
ATOM 1949 C CA . ALA A 1 240 ? -10.619 -14.584 15.711 1.00 90.19 240 ALA A CA 1
ATOM 1950 C C . ALA A 1 240 ? -10.365 -14.104 14.269 1.00 90.19 240 ALA A C 1
ATOM 1952 O O . ALA A 1 240 ? -9.808 -13.019 14.092 1.00 90.19 240 ALA A O 1
ATOM 1953 N N . PRO A 1 241 ? -10.805 -14.849 13.236 1.00 88.94 241 PRO A N 1
ATOM 1954 C CA . PRO A 1 241 ? -10.663 -14.418 11.843 1.00 88.94 241 PRO A CA 1
ATOM 1955 C C . PRO A 1 241 ? -11.263 -13.028 11.588 1.00 88.94 241 PRO A C 1
ATOM 1957 O O . PRO A 1 241 ? -10.672 -12.212 10.892 1.00 88.94 241 PRO A O 1
ATOM 1960 N N . GLU A 1 242 ? -12.392 -12.717 12.229 1.00 90.31 242 GLU A N 1
ATOM 1961 C CA . GLU A 1 242 ? -13.063 -11.415 12.133 1.00 90.31 242 GLU A CA 1
ATOM 1962 C C . GLU A 1 242 ? -12.254 -10.241 12.720 1.00 90.31 242 GLU A C 1
ATOM 1964 O O . GLU A 1 242 ? -12.463 -9.101 12.306 1.00 90.31 242 GLU A O 1
ATOM 1969 N N . ALA A 1 243 ? -11.306 -10.505 13.631 1.00 89.81 243 ALA A N 1
ATOM 1970 C CA . ALA A 1 243 ? -10.430 -9.504 14.250 1.00 89.81 243 ALA A CA 1
ATOM 1971 C C . ALA A 1 243 ? -9.199 -9.158 13.401 1.00 89.81 243 ALA A C 1
ATOM 1973 O O . ALA A 1 243 ? -8.506 -8.176 13.678 1.00 89.81 243 ALA A O 1
ATOM 1974 N N . GLN A 1 244 ? -8.891 -9.975 12.393 1.00 89.94 244 GLN A N 1
ATOM 1975 C CA . GLN A 1 244 ? -7.732 -9.766 11.539 1.00 89.94 244 GLN A CA 1
ATOM 1976 C C . GLN A 1 244 ? -8.053 -8.698 10.502 1.00 89.94 244 GLN A C 1
ATOM 1978 O O . GLN A 1 244 ? -9.054 -8.787 9.790 1.00 89.94 244 GLN A O 1
ATOM 1983 N N . PHE A 1 245 ? -7.201 -7.676 10.411 1.00 89.75 245 PHE A N 1
ATOM 1984 C CA . PHE A 1 245 ? -7.295 -6.723 9.317 1.00 89.75 245 PHE A CA 1
ATOM 1985 C C . PHE A 1 245 ? -7.043 -7.462 8.005 1.00 89.75 245 PHE A C 1
ATOM 1987 O O . PHE A 1 245 ? -5.969 -8.022 7.789 1.00 89.75 245 PHE A O 1
ATOM 1994 N N . GLN A 1 246 ? -8.050 -7.467 7.140 1.00 80.19 246 GLN A N 1
ATOM 1995 C CA . GLN A 1 246 ? -7.949 -8.054 5.820 1.00 80.19 246 GLN A CA 1
ATOM 1996 C C . GLN A 1 246 ? -7.998 -6.925 4.806 1.00 80.19 246 GLN A C 1
ATOM 1998 O O . GLN A 1 246 ? -9.069 -6.459 4.421 1.00 80.19 246 GLN A O 1
ATOM 2003 N N . LYS A 1 247 ? -6.818 -6.504 4.346 1.00 71.75 247 LYS A N 1
ATOM 2004 C CA . LYS A 1 247 ? -6.734 -5.702 3.130 1.00 71.75 247 LYS A CA 1
ATOM 2005 C C . LYS A 1 247 ? -7.365 -6.519 2.000 1.00 71.75 247 LYS A C 1
ATOM 2007 O O . LYS A 1 247 ? -7.043 -7.706 1.882 1.00 71.75 247 LYS A O 1
ATOM 2012 N N . CYS A 1 248 ? -8.253 -5.924 1.193 1.00 62.94 248 CYS A N 1
ATOM 2013 C CA . CYS A 1 248 ? -8.807 -6.575 0.000 1.00 62.94 248 CYS A CA 1
ATOM 2014 C C . CYS A 1 248 ? -7.650 -7.116 -0.850 1.00 62.94 248 CYS A C 1
ATOM 2016 O O . CYS A 1 248 ? -6.935 -6.365 -1.497 1.00 62.94 248 CYS A O 1
ATOM 2018 N N . SER A 1 249 ? -7.418 -8.426 -0.780 1.00 53.84 249 SER A N 1
ATOM 2019 C CA . SER A 1 249 ? -6.086 -9.006 -1.017 1.00 53.84 249 SER A CA 1
ATOM 2020 C C . SER A 1 249 ? -5.785 -9.264 -2.489 1.00 53.84 249 SER A C 1
ATOM 2022 O O . SER A 1 249 ? -4.756 -9.848 -2.817 1.00 53.84 249 SER A O 1
ATOM 2024 N N . ILE A 1 250 ? -6.702 -8.885 -3.375 1.00 60.69 250 ILE A N 1
ATOM 2025 C CA . ILE A 1 250 ? -6.604 -9.190 -4.794 1.00 60.69 250 ILE A CA 1
ATOM 2026 C C . ILE A 1 250 ? -6.499 -7.877 -5.546 1.00 60.69 250 ILE A C 1
ATOM 2028 O O . ILE A 1 250 ? -7.481 -7.411 -6.121 1.00 60.69 250 ILE A O 1
ATOM 2032 N N . SER A 1 251 ? -5.308 -7.285 -5.517 1.00 69.44 251 SER A N 1
ATOM 2033 C CA . SER A 1 251 ? -4.939 -6.259 -6.483 1.00 69.44 251 SER A CA 1
ATOM 2034 C C . SER A 1 251 ? -5.027 -6.860 -7.882 1.00 69.44 251 SER A C 1
ATOM 2036 O O . SER A 1 251 ? -4.574 -7.981 -8.134 1.00 69.44 251 SER A O 1
ATOM 2038 N N . PHE A 1 252 ? -5.657 -6.133 -8.798 1.00 79.69 252 PHE A N 1
ATOM 2039 C CA . PHE A 1 252 ? -5.652 -6.509 -10.201 1.00 79.69 252 PHE A CA 1
ATOM 2040 C C . PHE A 1 252 ? -5.085 -5.347 -10.988 1.00 79.69 252 PHE A C 1
ATOM 2042 O O . PHE A 1 252 ? -5.733 -4.317 -11.171 1.00 79.69 252 PHE A O 1
ATOM 2049 N N . THR A 1 253 ? -3.857 -5.532 -11.448 1.00 84.75 253 THR A N 1
ATOM 2050 C CA . THR A 1 253 ? -3.110 -4.493 -12.133 1.00 84.75 253 THR A CA 1
ATOM 2051 C C . THR A 1 253 ? -3.167 -4.710 -13.639 1.00 84.75 253 THR A C 1
ATOM 2053 O O . THR A 1 253 ? -2.803 -5.776 -14.134 1.00 84.75 253 THR A O 1
ATOM 2056 N N . LEU A 1 254 ? -3.593 -3.686 -14.370 1.00 87.75 254 LEU A N 1
ATOM 2057 C CA . LEU A 1 254 ? -3.446 -3.579 -15.813 1.00 87.75 254 LEU A CA 1
ATOM 2058 C C . LEU A 1 254 ? -2.069 -2.958 -16.109 1.00 87.75 254 LEU A C 1
ATOM 2060 O O . LEU A 1 254 ? -1.861 -1.778 -15.807 1.00 87.75 254 LEU A O 1
ATOM 2064 N N . PRO A 1 255 ? -1.103 -3.734 -16.631 1.00 86.62 255 PRO A N 1
ATOM 2065 C CA . PRO A 1 255 ? 0.260 -3.260 -16.789 1.00 86.62 255 PRO A CA 1
ATOM 2066 C C . PRO A 1 255 ? 0.438 -2.412 -18.053 1.00 86.62 255 PRO A C 1
ATOM 2068 O O . PRO A 1 255 ? -0.221 -2.648 -19.065 1.00 86.62 255 PRO A O 1
ATOM 2071 N N . ASN A 1 256 ? 1.419 -1.509 -18.031 1.00 84.62 256 ASN A N 1
ATOM 2072 C CA . ASN A 1 256 ? 1.857 -0.696 -19.175 1.00 84.62 256 ASN A CA 1
ATOM 2073 C C . ASN A 1 256 ? 0.741 0.140 -19.831 1.00 84.62 256 ASN A C 1
ATOM 2075 O O . ASN A 1 256 ? 0.621 0.181 -21.058 1.00 84.62 256 ASN A O 1
ATOM 2079 N N . MET A 1 257 ? -0.076 0.819 -19.030 1.00 87.69 257 MET A N 1
ATOM 2080 C CA . MET A 1 257 ? -1.046 1.774 -19.553 1.00 87.69 257 MET A CA 1
ATOM 2081 C C . MET A 1 257 ? -0.341 3.054 -19.987 1.00 87.69 257 MET A C 1
ATOM 2083 O O . MET A 1 257 ? 0.197 3.789 -19.160 1.00 87.69 257 MET A O 1
ATOM 2087 N N . ILE A 1 258 ? -0.355 3.302 -21.297 1.00 89.94 258 ILE A N 1
ATOM 2088 C CA . ILE A 1 258 ? 0.309 4.441 -21.933 1.00 89.94 258 ILE A CA 1
ATOM 2089 C C . ILE A 1 258 ? -0.727 5.525 -22.230 1.00 89.94 258 ILE A C 1
ATOM 2091 O O . ILE A 1 258 ? -1.735 5.275 -22.892 1.00 89.94 258 ILE A O 1
ATOM 2095 N N . CYS A 1 259 ? -0.480 6.742 -21.754 1.00 90.56 259 CYS A N 1
ATOM 2096 C CA . CYS A 1 259 ? -1.291 7.903 -22.097 1.00 90.56 259 CYS A CA 1
ATOM 2097 C C . CYS A 1 259 ? -1.040 8.315 -23.551 1.00 90.56 259 CYS A C 1
ATOM 2099 O O . CYS A 1 259 ? 0.092 8.598 -23.931 1.00 90.56 259 CYS A O 1
ATOM 2101 N N . SER A 1 260 ? -2.099 8.431 -24.351 1.00 91.00 260 SER A N 1
ATOM 2102 C CA . SER A 1 260 ? -2.011 8.823 -25.765 1.00 91.00 260 SER A CA 1
ATOM 2103 C C . SER A 1 260 ? -1.538 10.263 -25.996 1.00 91.00 260 SER A C 1
ATOM 2105 O O . SER A 1 260 ? -1.155 10.603 -27.112 1.00 91.00 260 SER A O 1
ATOM 2107 N N . TYR A 1 261 ? -1.562 11.110 -24.962 1.00 92.19 261 TYR A N 1
ATOM 2108 C CA . TYR A 1 261 ? -1.145 12.509 -25.050 1.00 92.19 261 TYR A CA 1
ATOM 2109 C C . TYR A 1 261 ? 0.286 12.732 -24.545 1.00 92.19 261 TYR A C 1
ATOM 2111 O O . TYR A 1 261 ? 1.144 13.183 -25.298 1.00 92.19 261 TYR A O 1
ATOM 2119 N N . CYS A 1 262 ? 0.563 12.418 -23.274 1.00 91.94 262 CYS A N 1
ATOM 2120 C CA . CYS A 1 262 ? 1.877 12.669 -22.671 1.00 91.94 262 CYS A CA 1
ATOM 2121 C C . CYS A 1 262 ? 2.844 11.479 -22.758 1.00 91.94 262 CYS A C 1
ATOM 2123 O O . CYS A 1 262 ? 3.996 11.623 -22.361 1.00 91.94 262 CYS A O 1
ATOM 2125 N N . ASN A 1 263 ? 2.395 10.320 -23.257 1.00 90.12 263 ASN A N 1
ATOM 2126 C CA . ASN A 1 263 ? 3.153 9.063 -23.294 1.00 90.12 263 ASN A CA 1
ATOM 2127 C C . ASN A 1 263 ? 3.616 8.548 -21.923 1.00 90.12 263 ASN A C 1
ATOM 2129 O O . ASN A 1 263 ? 4.468 7.662 -21.857 1.00 90.12 263 ASN A O 1
ATOM 2133 N N . ASP A 1 264 ? 3.035 9.059 -20.834 1.00 88.25 264 ASP A N 1
ATOM 2134 C CA . ASP A 1 264 ? 3.245 8.498 -19.503 1.00 88.25 264 ASP A CA 1
ATOM 2135 C C . ASP A 1 264 ? 2.796 7.036 -19.488 1.00 88.25 264 ASP A C 1
ATOM 2137 O O . ASP A 1 264 ? 1.691 6.718 -19.935 1.00 88.25 264 ASP A O 1
ATOM 2141 N N . CYS A 1 265 ? 3.672 6.158 -19.006 1.00 86.56 265 CYS A N 1
ATOM 2142 C CA . CYS A 1 265 ? 3.447 4.724 -18.944 1.00 86.56 265 CYS A CA 1
ATOM 2143 C C . CYS A 1 265 ? 3.459 4.288 -17.486 1.00 86.56 265 CYS A C 1
ATOM 2145 O O . CYS A 1 265 ? 4.489 4.360 -16.812 1.00 86.56 265 CYS A O 1
ATOM 2147 N N . ARG A 1 266 ? 2.324 3.781 -17.016 1.00 84.00 266 ARG A N 1
ATOM 2148 C CA . ARG A 1 266 ? 2.179 3.297 -15.645 1.00 84.00 266 ARG A CA 1
ATOM 2149 C C . ARG A 1 266 ? 1.315 2.059 -15.586 1.00 84.00 266 ARG A C 1
ATOM 2151 O O . ARG A 1 266 ? 0.465 1.818 -16.436 1.00 84.00 266 ARG A O 1
ATOM 2158 N N . ASP A 1 267 ? 1.521 1.293 -14.535 1.00 85.44 267 ASP A N 1
ATOM 2159 C CA . ASP A 1 267 ? 0.621 0.214 -14.180 1.00 85.44 267 ASP A CA 1
ATOM 2160 C C . ASP A 1 267 ? -0.606 0.806 -13.462 1.00 85.44 267 ASP A C 1
ATOM 2162 O O . ASP A 1 267 ? -0.507 1.796 -12.727 1.00 85.44 267 ASP A O 1
ATOM 2166 N N . ILE A 1 268 ? -1.784 0.240 -13.712 1.00 84.69 268 ILE A N 1
ATOM 2167 C CA . ILE A 1 268 ? -3.051 0.715 -13.151 1.00 84.69 268 ILE A CA 1
ATOM 2168 C C . ILE A 1 268 ? -3.678 -0.388 -12.304 1.00 84.69 268 ILE A C 1
ATOM 2170 O O . ILE A 1 268 ? -4.046 -1.428 -12.841 1.00 84.69 268 ILE A O 1
ATOM 2174 N N . ASP A 1 269 ? -3.839 -0.164 -11.000 1.00 82.88 269 ASP A N 1
ATOM 2175 C CA . ASP A 1 269 ? -4.626 -1.059 -10.149 1.00 82.88 269 ASP A CA 1
ATOM 2176 C C . ASP A 1 269 ? -6.119 -0.737 -10.263 1.00 82.88 269 ASP A C 1
ATOM 2178 O O . ASP A 1 269 ? -6.567 0.346 -9.897 1.00 82.88 269 ASP A O 1
ATOM 2182 N N . LEU A 1 270 ? -6.903 -1.683 -10.774 1.00 79.62 270 LEU A N 1
ATOM 2183 C CA . LEU A 1 270 ? -8.323 -1.479 -11.069 1.00 79.62 270 LEU A CA 1
ATOM 2184 C C . LEU A 1 270 ? -9.214 -1.473 -9.823 1.00 79.62 270 LEU A C 1
ATOM 2186 O O . LEU A 1 270 ? -10.407 -1.187 -9.940 1.00 79.62 270 LEU A O 1
ATOM 2190 N N . ARG A 1 271 ? -8.674 -1.843 -8.656 1.00 74.12 271 ARG A N 1
ATOM 2191 C CA . ARG A 1 271 ? -9.419 -1.886 -7.391 1.00 74.12 271 ARG A CA 1
ATOM 2192 C C . ARG A 1 271 ? -8.969 -0.832 -6.402 1.00 74.12 271 ARG A C 1
ATOM 2194 O O . ARG A 1 271 ? -9.785 -0.398 -5.597 1.00 74.12 271 ARG A O 1
ATOM 2201 N N . GLU A 1 272 ? -7.690 -0.478 -6.432 1.00 71.06 272 GLU A N 1
ATOM 2202 C CA . GLU A 1 272 ? -7.118 0.457 -5.467 1.00 71.06 272 GLU A CA 1
ATOM 2203 C C . GLU A 1 272 ? -6.949 1.870 -6.026 1.00 71.06 272 GLU A C 1
ATOM 2205 O O . GLU A 1 272 ? -6.759 2.780 -5.236 1.00 71.06 272 GLU A O 1
ATOM 2210 N N . ASP A 1 273 ? -7.047 2.114 -7.336 1.00 71.31 273 ASP A N 1
ATOM 2211 C CA . ASP A 1 273 ? -6.955 3.480 -7.862 1.00 71.31 273 ASP A CA 1
ATOM 2212 C C . ASP A 1 273 ? -8.281 4.248 -7.700 1.00 71.31 273 ASP A C 1
ATOM 2214 O O . ASP A 1 273 ? -9.282 3.954 -8.361 1.00 71.31 273 ASP A O 1
ATOM 2218 N N . SER A 1 274 ? -8.285 5.256 -6.824 1.00 61.97 274 SER A N 1
ATOM 2219 C CA . SER A 1 274 ? -9.473 6.040 -6.461 1.00 61.97 274 SER A CA 1
ATOM 2220 C C . SER A 1 274 ? -10.076 6.815 -7.637 1.00 61.97 274 SER A C 1
ATOM 2222 O O . SER A 1 274 ? -11.300 6.936 -7.717 1.00 61.97 274 SER A O 1
ATOM 2224 N N . ALA A 1 275 ? -9.262 7.253 -8.607 1.00 64.25 275 ALA A N 1
ATOM 2225 C CA . ALA A 1 275 ? -9.761 7.888 -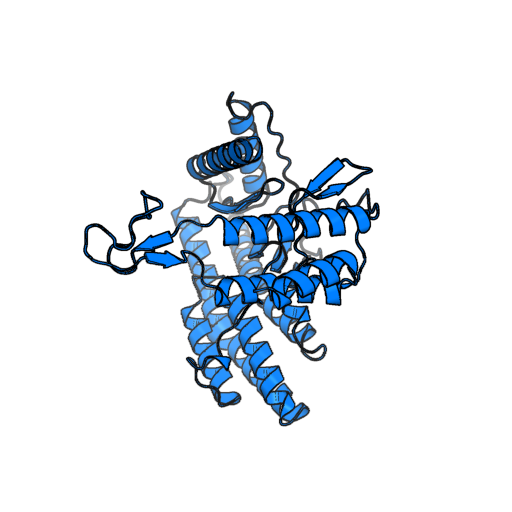9.830 1.00 64.25 275 ALA A CA 1
ATOM 2226 C C . ALA A 1 275 ? -10.584 6.907 -10.687 1.00 64.25 275 ALA A C 1
ATOM 2228 O O . ALA A 1 275 ? -11.480 7.296 -11.431 1.00 64.25 275 ALA A O 1
ATOM 2229 N N . LEU A 1 276 ? -10.324 5.605 -10.564 1.00 65.56 276 LEU A N 1
ATOM 2230 C CA . LEU A 1 276 ? -11.052 4.570 -11.297 1.00 65.56 276 LEU A CA 1
ATOM 2231 C C . LEU A 1 276 ? -12.298 4.092 -10.565 1.00 65.56 276 LEU A C 1
ATOM 2233 O O . LEU A 1 276 ? -13.258 3.663 -11.210 1.00 65.56 276 LEU A O 1
ATOM 2237 N N . LEU A 1 277 ? -12.315 4.208 -9.236 1.00 63.22 277 LEU A N 1
ATOM 2238 C CA . LEU A 1 277 ? -13.513 4.000 -8.422 1.00 63.22 277 LEU A CA 1
ATOM 2239 C C . LEU A 1 277 ? -14.568 5.085 -8.695 1.00 63.22 277 LEU A C 1
ATOM 2241 O O . LEU A 1 277 ? -15.762 4.786 -8.722 1.00 63.22 277 LEU A O 1
ATOM 2245 N N . SER A 1 278 ? -14.147 6.319 -9.001 1.00 64.19 278 SER A N 1
ATOM 2246 C CA . SER A 1 278 ? -15.037 7.401 -9.452 1.00 64.19 278 SER A CA 1
ATOM 2247 C C . SER A 1 278 ? -15.409 7.333 -10.945 1.00 64.19 278 SER A C 1
ATOM 2249 O O . SER A 1 278 ? -16.118 8.209 -11.436 1.00 64.19 278 SER A O 1
ATOM 2251 N N . GLN A 1 279 ? -14.985 6.285 -11.669 1.00 67.44 279 GLN A N 1
ATOM 2252 C CA . GLN A 1 279 ? -15.126 6.128 -13.129 1.00 67.44 279 GLN A CA 1
ATOM 2253 C C . GLN A 1 279 ? -14.407 7.210 -13.959 1.00 67.44 279 GLN A C 1
ATOM 2255 O O . GLN A 1 279 ? -14.666 7.354 -15.158 1.00 67.44 279 GLN A O 1
ATOM 2260 N N . GLU A 1 280 ? -13.463 7.934 -13.361 1.00 73.69 280 GLU A N 1
ATOM 2261 C CA . GLU A 1 280 ? -12.651 8.960 -14.009 1.00 73.69 280 GLU A CA 1
ATOM 2262 C C . GLU A 1 280 ? -11.330 8.366 -14.519 1.00 73.69 280 GLU A C 1
ATOM 2264 O O . GLU A 1 280 ? -10.252 8.546 -13.958 1.00 73.69 280 GLU A O 1
ATOM 2269 N N . TRP A 1 281 ? -11.407 7.661 -15.648 1.00 79.19 281 TRP A N 1
ATOM 2270 C CA . TRP A 1 281 ? -10.250 7.060 -16.318 1.00 79.19 281 TRP A CA 1
ATOM 2271 C C . TRP A 1 281 ? -9.364 8.127 -16.961 1.00 79.19 281 TRP A C 1
ATOM 2273 O O . TRP A 1 281 ? -9.468 8.381 -18.160 1.00 79.19 281 TRP A O 1
ATOM 2283 N N . ARG A 1 282 ? -8.507 8.785 -16.180 1.00 85.75 282 ARG A N 1
ATOM 2284 C CA . ARG A 1 282 ? -7.629 9.864 -16.651 1.00 85.75 282 ARG A CA 1
ATOM 2285 C C . ARG A 1 282 ? -6.171 9.600 -16.321 1.00 85.75 282 ARG A C 1
ATOM 2287 O O . ARG A 1 282 ? -5.842 8.959 -15.327 1.00 85.75 282 ARG A O 1
ATOM 2294 N N . CYS A 1 283 ? -5.292 10.141 -17.154 1.00 86.69 283 CYS A N 1
ATOM 2295 C CA . CYS A 1 283 ? -3.868 10.176 -16.880 1.00 86.69 283 CYS A CA 1
ATOM 2296 C C . CYS A 1 283 ? -3.611 10.908 -15.557 1.00 86.69 283 CYS A C 1
ATOM 2298 O O . CYS A 1 283 ? -4.063 12.038 -15.373 1.00 86.69 283 CYS A O 1
ATOM 2300 N N . SER A 1 284 ? -2.853 10.276 -14.658 1.00 80.06 284 SER A N 1
ATOM 2301 C CA . SER A 1 284 ? -2.533 10.829 -13.336 1.00 80.06 284 SER A CA 1
ATOM 2302 C C . SER A 1 284 ? -1.532 11.978 -13.361 1.00 80.06 284 SER A C 1
ATOM 2304 O O . SER A 1 284 ? -1.261 12.571 -12.321 1.00 80.06 284 SER A O 1
ATOM 2306 N N . VAL A 1 285 ? -0.939 12.272 -14.519 1.00 84.56 285 VAL A N 1
ATOM 2307 C CA . VAL A 1 285 ? -0.042 13.416 -14.676 1.00 84.56 285 VAL A CA 1
ATOM 2308 C C . VAL A 1 285 ? -0.876 14.700 -14.516 1.00 84.56 285 VAL A C 1
ATOM 2310 O O . VAL A 1 285 ? -1.761 14.927 -15.349 1.00 84.56 285 VAL A O 1
ATOM 2313 N N . PRO A 1 286 ? -0.609 15.550 -13.498 1.00 80.50 286 PRO A N 1
ATOM 2314 C CA . PRO A 1 286 ? -1.463 16.694 -13.152 1.00 80.50 286 PRO A CA 1
ATOM 2315 C C . PRO A 1 286 ? -1.720 17.661 -14.313 1.00 80.50 286 PRO A C 1
ATOM 2317 O O . PRO A 1 286 ? -2.820 18.179 -14.467 1.00 80.50 286 PRO A O 1
ATOM 2320 N N . GLN A 1 287 ? -0.713 17.871 -15.160 1.00 86.19 287 GLN A N 1
ATOM 2321 C CA . GLN A 1 287 ? -0.782 18.742 -16.334 1.00 86.19 287 GLN A CA 1
ATOM 2322 C C . GLN A 1 287 ? -1.393 18.081 -17.581 1.00 86.19 287 GLN A C 1
ATOM 2324 O O . GLN A 1 287 ? -1.585 18.755 -18.589 1.00 86.19 287 GLN A O 1
ATOM 2329 N N . CYS A 1 288 ? -1.660 16.773 -17.553 1.00 89.38 288 CYS A N 1
ATOM 2330 C CA . CYS A 1 288 ? -2.226 16.048 -18.686 1.00 89.38 288 CYS A CA 1
ATOM 2331 C C . CYS A 1 288 ? -3.736 15.857 -18.530 1.00 89.38 288 CYS A C 1
ATOM 2333 O O . CYS A 1 288 ? -4.493 16.358 -19.354 1.00 89.38 288 CYS A O 1
ATOM 2335 N N . GLY A 1 289 ? -4.180 15.101 -17.516 1.00 85.00 289 GLY A N 1
ATOM 2336 C CA . GLY A 1 289 ? -5.604 14.821 -17.270 1.00 85.00 289 GLY A CA 1
ATOM 2337 C C . GLY A 1 289 ? -6.373 14.165 -18.432 1.00 85.00 289 GLY A C 1
ATOM 2338 O O . GLY A 1 289 ? -7.609 14.082 -18.386 1.00 85.00 289 GLY A O 1
ATOM 2339 N N . GLN A 1 290 ? -5.669 13.710 -19.476 1.00 88.88 290 GLN A N 1
ATOM 2340 C CA . GLN A 1 290 ? -6.258 13.113 -20.671 1.00 88.88 290 GLN A CA 1
ATOM 2341 C C . GLN A 1 290 ? -7.007 11.839 -20.295 1.00 88.88 290 GLN A C 1
ATOM 2343 O O . GLN A 1 290 ? -6.484 11.007 -19.555 1.00 88.88 290 GLN A O 1
ATOM 2348 N N . SER A 1 291 ? -8.220 11.670 -20.816 1.00 89.12 291 SER A N 1
ATOM 2349 C CA . SER A 1 291 ? -8.987 10.446 -20.607 1.00 89.12 291 SER A CA 1
ATOM 2350 C C . SER A 1 291 ? -8.338 9.267 -21.327 1.00 89.12 291 SER A C 1
ATOM 2352 O O . SER A 1 291 ? -8.035 9.363 -22.520 1.00 89.12 291 SER A O 1
ATOM 2354 N N . TYR A 1 292 ? -8.166 8.156 -20.618 1.00 88.38 292 TYR A N 1
ATOM 2355 C CA . TYR A 1 292 ? -7.784 6.888 -21.218 1.00 88.38 292 TYR A CA 1
ATOM 2356 C C . TYR A 1 292 ? -8.917 6.346 -22.088 1.00 88.38 292 TYR A C 1
ATOM 2358 O O . TYR A 1 292 ? -10.101 6.506 -21.783 1.00 88.38 292 TYR A O 1
ATOM 2366 N N . ASP A 1 293 ? -8.531 5.684 -23.174 1.00 88.62 293 ASP A N 1
ATOM 2367 C CA . ASP A 1 293 ? -9.462 4.970 -24.032 1.00 88.62 293 ASP A CA 1
ATOM 2368 C C . ASP A 1 293 ? -9.909 3.675 -23.343 1.00 88.62 293 ASP A C 1
ATOM 2370 O O . ASP A 1 293 ? -9.124 2.746 -23.144 1.00 88.62 293 ASP A O 1
ATOM 2374 N N . ARG A 1 294 ? -11.189 3.621 -22.975 1.00 88.31 294 ARG A N 1
ATOM 2375 C CA . ARG A 1 294 ? -11.783 2.483 -22.271 1.00 88.31 294 ARG A CA 1
ATOM 2376 C C . ARG A 1 294 ? -11.790 1.209 -23.112 1.00 88.31 294 ARG A C 1
ATOM 2378 O O . ARG A 1 294 ? -11.644 0.135 -22.534 1.00 88.31 294 ARG A O 1
ATOM 2385 N N . GLU A 1 295 ? -11.913 1.310 -24.435 1.00 90.50 295 GLU A N 1
ATOM 2386 C CA . GLU A 1 295 ? -11.887 0.143 -25.325 1.00 90.50 295 GLU A CA 1
ATOM 2387 C C . GLU A 1 295 ? -10.485 -0.470 -25.363 1.00 90.50 295 GLU A C 1
ATOM 2389 O O . GLU A 1 295 ? -10.319 -1.689 -25.282 1.00 90.50 295 GLU A O 1
ATOM 2394 N N . MET A 1 296 ? -9.450 0.376 -25.399 1.00 89.31 296 MET A N 1
ATOM 2395 C CA . MET A 1 296 ? -8.060 -0.074 -25.305 1.00 89.31 296 MET A CA 1
ATOM 2396 C C . MET A 1 296 ? -7.794 -0.794 -23.976 1.00 89.31 296 MET A C 1
ATOM 2398 O O . MET A 1 296 ? -7.115 -1.824 -23.953 1.00 89.31 296 MET A O 1
ATOM 2402 N N . MET A 1 297 ? -8.341 -0.279 -22.874 1.00 89.12 297 MET A N 1
ATOM 2403 C CA . MET A 1 297 ? -8.201 -0.892 -21.551 1.00 89.12 297 MET A CA 1
ATOM 2404 C C . MET A 1 297 ? -8.916 -2.235 -21.464 1.00 89.12 297 MET A C 1
ATOM 2406 O O . MET A 1 297 ? -8.323 -3.217 -21.015 1.00 89.12 297 MET A O 1
ATOM 2410 N N . GLU A 1 298 ? -10.161 -2.297 -21.937 1.00 92.38 298 GLU A N 1
ATOM 2411 C CA . GLU A 1 298 ? -10.928 -3.537 -22.005 1.00 92.38 298 GLU A CA 1
ATOM 2412 C C . GLU A 1 298 ? -10.206 -4.589 -22.855 1.00 92.38 298 GLU A C 1
ATOM 2414 O O . GLU A 1 298 ? -10.077 -5.737 -22.432 1.00 92.38 298 GLU A O 1
ATOM 2419 N N . ASN A 1 299 ? -9.641 -4.196 -24.000 1.00 93.25 299 ASN A N 1
ATOM 2420 C CA . ASN A 1 299 ? -8.836 -5.082 -24.839 1.00 93.25 299 ASN A CA 1
ATOM 2421 C C . ASN A 1 299 ? -7.578 -5.587 -24.110 1.00 93.25 299 ASN A C 1
ATOM 2423 O O . ASN A 1 299 ? -7.258 -6.775 -24.170 1.00 93.25 299 ASN A O 1
ATOM 2427 N N . GLY A 1 300 ? -6.887 -4.724 -23.361 1.00 92.38 300 GLY A N 1
ATOM 2428 C CA . GLY A 1 300 ? -5.767 -5.138 -22.510 1.00 92.38 300 GLY A CA 1
ATOM 2429 C C . GLY A 1 300 ? -6.178 -6.196 -21.479 1.00 92.38 300 GLY A C 1
ATOM 2430 O O . GLY A 1 300 ? -5.496 -7.210 -21.315 1.00 92.38 300 GLY A O 1
ATOM 2431 N N . LEU A 1 301 ? -7.336 -6.020 -20.840 1.00 92.81 301 LEU A N 1
ATOM 2432 C CA . LEU A 1 301 ? -7.879 -6.987 -19.882 1.00 92.81 301 LEU A CA 1
ATOM 2433 C C . LEU A 1 301 ? -8.319 -8.294 -20.542 1.00 92.81 301 LEU A C 1
ATOM 2435 O O . LEU A 1 301 ? -8.054 -9.369 -20.003 1.00 92.81 301 LEU A O 1
ATOM 2439 N N . LEU A 1 302 ? -8.922 -8.221 -21.728 1.00 95.00 302 LEU A N 1
ATOM 2440 C CA . LEU A 1 302 ? -9.275 -9.387 -22.537 1.00 95.00 302 LEU A CA 1
ATOM 2441 C C . LEU A 1 302 ? -8.036 -10.214 -22.884 1.00 95.00 302 LEU A C 1
ATOM 2443 O O . LEU A 1 302 ? -8.053 -11.440 -22.761 1.00 95.00 302 LEU A O 1
ATOM 2447 N N . GLN A 1 303 ? -6.936 -9.560 -23.265 1.00 94.44 303 GLN A N 1
ATOM 2448 C CA . GLN A 1 303 ? -5.671 -10.244 -23.534 1.00 94.44 303 GLN A CA 1
ATOM 2449 C C . GLN A 1 303 ? -5.134 -10.952 -22.290 1.00 94.44 303 GLN A C 1
ATOM 2451 O O . GLN A 1 303 ? -4.698 -12.099 -22.394 1.00 94.44 303 GLN A O 1
ATOM 2456 N N . ILE A 1 304 ? -5.219 -10.319 -21.115 1.00 93.25 304 ILE A N 1
ATOM 2457 C CA . ILE A 1 304 ? -4.817 -10.943 -19.847 1.00 93.25 304 ILE A CA 1
ATOM 2458 C C . ILE A 1 304 ? -5.694 -12.162 -19.544 1.00 93.25 304 ILE A C 1
ATOM 2460 O O . ILE A 1 304 ? -5.158 -13.232 -19.251 1.00 93.25 304 ILE A O 1
ATOM 2464 N N . ALA A 1 305 ? -7.019 -12.040 -19.667 1.00 94.56 305 ALA A N 1
ATOM 2465 C CA . ALA A 1 305 ? -7.958 -13.137 -19.433 1.00 94.56 305 ALA A CA 1
ATOM 2466 C C . ALA A 1 305 ? -7.671 -14.336 -20.357 1.00 94.56 305 ALA A C 1
ATOM 2468 O O . ALA A 1 305 ? -7.518 -15.466 -19.893 1.00 94.56 305 ALA A O 1
ATOM 2469 N N . ARG A 1 306 ? -7.488 -14.089 -21.660 1.00 95.38 306 ARG A N 1
ATOM 2470 C CA . ARG A 1 306 ? -7.167 -15.132 -22.651 1.00 95.38 306 ARG A CA 1
ATOM 2471 C C . ARG A 1 306 ? -5.785 -15.736 -22.458 1.00 95.38 306 ARG A C 1
ATOM 2473 O O . ARG A 1 306 ? -5.600 -16.943 -22.621 1.00 95.38 306 ARG A O 1
ATOM 2480 N N . GLN A 1 307 ? -4.793 -14.926 -22.099 1.00 94.56 307 GLN A N 1
ATOM 2481 C CA . GLN A 1 307 ? -3.470 -15.435 -21.753 1.00 94.56 307 GLN A CA 1
ATOM 2482 C C . GLN A 1 307 ? -3.539 -16.333 -20.513 1.00 94.56 307 GLN A C 1
ATOM 2484 O O . GLN A 1 307 ? -2.834 -17.346 -20.453 1.00 94.56 307 GLN A O 1
ATOM 2489 N N . ARG A 1 308 ? -4.390 -15.991 -19.541 1.00 92.94 308 ARG A N 1
ATOM 2490 C CA . ARG A 1 308 ? -4.571 -16.768 -18.317 1.00 92.94 308 ARG A CA 1
ATOM 2491 C C . ARG A 1 308 ? -5.235 -18.110 -18.583 1.00 92.94 308 ARG A C 1
ATOM 2493 O O . ARG A 1 308 ? -4.690 -19.126 -18.161 1.00 92.94 308 ARG A O 1
ATOM 2500 N N . GLU A 1 309 ? -6.329 -18.105 -19.338 1.00 95.31 309 GLU A N 1
ATOM 2501 C CA . GLU A 1 309 ? -7.011 -19.304 -19.836 1.00 95.31 309 GLU A CA 1
ATOM 2502 C C . GLU A 1 309 ? -6.027 -20.223 -20.570 1.00 95.31 309 GLU A C 1
ATOM 2504 O O . GLU A 1 309 ? -5.913 -21.409 -20.263 1.00 95.31 309 GLU A O 1
ATOM 2509 N N . ARG A 1 310 ? -5.244 -19.675 -21.505 1.00 95.50 310 ARG A N 1
ATOM 2510 C CA . ARG A 1 310 ? -4.227 -20.450 -22.226 1.00 95.50 310 ARG A CA 1
ATOM 2511 C C . ARG A 1 310 ? -3.181 -21.041 -21.283 1.00 95.50 310 ARG A C 1
ATOM 2513 O O . ARG A 1 310 ? -2.808 -22.197 -21.441 1.00 95.50 310 ARG A O 1
ATOM 2520 N N . SER A 1 311 ? -2.699 -20.259 -20.319 1.00 94.94 311 SER A N 1
ATOM 2521 C CA . SER A 1 311 ? -1.686 -20.720 -19.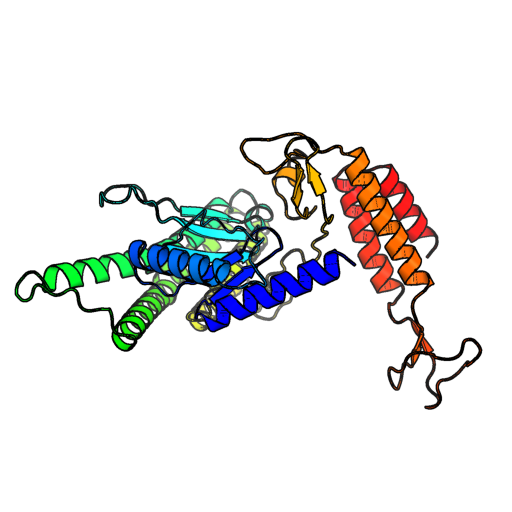362 1.00 94.94 311 SER A CA 1
ATOM 2522 C C . SER A 1 311 ? -2.214 -21.835 -18.460 1.00 94.94 311 SER A C 1
ATOM 2524 O O . SER A 1 311 ? -1.450 -22.728 -18.118 1.00 94.94 311 SER A O 1
ATOM 2526 N N . TYR A 1 312 ? -3.504 -21.812 -18.113 1.00 95.25 312 TYR A N 1
ATOM 2527 C CA . TYR A 1 312 ? -4.146 -22.880 -17.349 1.00 95.25 312 TYR A CA 1
ATOM 2528 C C . TYR A 1 312 ? -4.230 -24.183 -18.151 1.00 95.25 312 TYR A C 1
ATOM 2530 O O . TYR A 1 312 ? -3.868 -25.238 -17.642 1.00 95.25 312 TYR A O 1
ATOM 2538 N N . HIS A 1 313 ? -4.621 -24.121 -19.425 1.00 93.44 313 HIS A N 1
ATOM 2539 C CA . HIS A 1 313 ? -4.698 -25.312 -20.280 1.00 93.44 313 HIS A CA 1
ATOM 2540 C C . HIS A 1 313 ? -3.326 -25.883 -20.669 1.00 93.44 313 HIS A C 1
ATOM 2542 O O . HIS A 1 313 ? -3.190 -27.088 -20.861 1.00 93.44 313 HIS A O 1
ATOM 2548 N N . LEU A 1 314 ? -2.310 -25.024 -20.799 1.00 94.69 314 LEU A N 1
ATOM 2549 C CA . LEU A 1 314 ? -0.941 -25.412 -21.161 1.00 94.69 314 LEU A CA 1
ATOM 2550 C C . LEU A 1 314 ? -0.031 -25.637 -19.946 1.00 94.69 314 LEU A C 1
ATOM 2552 O O . LEU A 1 314 ? 1.182 -25.760 -20.118 1.00 94.69 314 LEU A O 1
ATOM 2556 N N . GLN A 1 315 ? -0.579 -25.637 -18.730 1.00 94.25 315 GLN A N 1
ATOM 2557 C CA . GLN A 1 315 ? 0.220 -25.818 -17.526 1.00 94.25 315 GLN A CA 1
ATOM 2558 C C . GLN A 1 315 ? 0.884 -27.197 -17.494 1.00 94.25 315 GLN A C 1
ATOM 2560 O O . GLN A 1 315 ? 0.334 -28.197 -17.961 1.00 94.25 315 GLN A O 1
ATOM 2565 N N . ASP A 1 316 ? 2.051 -27.260 -16.865 1.00 93.62 316 ASP A N 1
ATOM 2566 C CA . ASP A 1 316 ? 2.703 -28.529 -16.593 1.00 93.62 316 ASP A CA 1
ATOM 2567 C C . ASP A 1 316 ? 1.929 -29.337 -15.545 1.00 93.62 316 ASP A C 1
ATOM 2569 O O . ASP A 1 316 ? 1.355 -28.796 -14.595 1.00 93.62 316 ASP A O 1
ATOM 2573 N N . LEU A 1 317 ? 1.977 -30.663 -15.677 1.00 95.19 317 LEU A N 1
ATOM 2574 C CA . LEU A 1 317 ? 1.537 -31.558 -14.614 1.00 95.19 317 LEU A CA 1
ATOM 2575 C C . LEU A 1 317 ? 2.678 -31.804 -13.628 1.00 95.19 317 LEU A C 1
ATOM 2577 O O . LEU A 1 317 ? 3.828 -32.015 -14.018 1.00 95.19 317 LEU A O 1
ATOM 2581 N N . VAL A 1 318 ? 2.350 -31.843 -12.341 1.00 95.69 318 VAL A N 1
ATOM 2582 C CA . VAL A 1 318 ? 3.314 -32.008 -11.250 1.00 95.69 318 VAL A CA 1
ATOM 2583 C C . VAL A 1 318 ? 3.000 -33.279 -10.472 1.00 95.69 318 VAL A C 1
ATOM 2585 O O . VAL A 1 318 ? 1.846 -33.599 -10.193 1.00 95.69 318 VAL A O 1
ATOM 2588 N N . CYS A 1 319 ? 4.033 -34.040 -10.114 1.00 96.31 319 CYS A N 1
ATOM 2589 C CA . CYS A 1 319 ? 3.868 -35.224 -9.281 1.00 96.31 319 CYS A CA 1
ATOM 2590 C C . CYS A 1 319 ? 3.425 -34.826 -7.870 1.00 96.31 319 CYS A C 1
ATOM 2592 O O . CYS A 1 319 ? 4.117 -34.076 -7.177 1.00 96.31 319 CYS A O 1
ATOM 2594 N N . LEU A 1 320 ? 2.319 -35.395 -7.392 1.00 94.62 320 LEU A N 1
ATOM 2595 C CA . LEU A 1 320 ? 1.762 -35.051 -6.084 1.00 94.62 320 LEU A CA 1
ATOM 2596 C C . LEU A 1 320 ? 2.672 -35.462 -4.915 1.00 94.62 320 LEU A C 1
ATOM 2598 O O . LEU A 1 320 ? 2.638 -34.804 -3.876 1.00 94.62 320 LEU A O 1
ATOM 2602 N N . LYS A 1 321 ? 3.517 -36.490 -5.106 1.00 94.44 321 LYS A N 1
ATOM 2603 C CA . LYS A 1 321 ? 4.466 -36.996 -4.098 1.00 94.44 321 LYS A CA 1
ATOM 2604 C C . LYS A 1 321 ? 5.789 -36.226 -4.075 1.00 94.44 321 LYS A C 1
ATOM 2606 O O . LYS A 1 321 ? 6.149 -35.670 -3.047 1.00 94.44 321 LYS A O 1
ATOM 2611 N 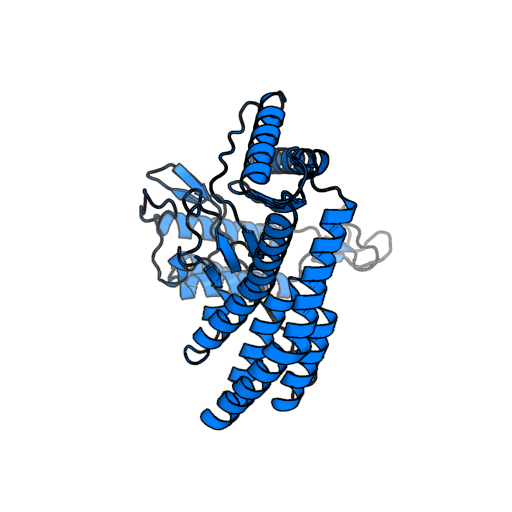N . CYS A 1 322 ? 6.529 -36.211 -5.187 1.00 95.56 322 CYS A N 1
ATOM 2612 C CA . CYS A 1 322 ? 7.897 -35.665 -5.229 1.00 95.56 322 CYS A CA 1
ATOM 2613 C C . CYS A 1 322 ? 8.001 -34.248 -5.810 1.00 95.56 322 CYS A C 1
ATOM 2615 O O . CYS A 1 322 ? 9.107 -33.724 -5.912 1.00 95.56 322 CYS A O 1
ATOM 2617 N N . LYS A 1 323 ? 6.875 -33.646 -6.223 1.00 94.62 323 LYS A N 1
ATOM 2618 C CA . LYS A 1 323 ? 6.789 -32.290 -6.797 1.00 94.62 323 LYS A CA 1
ATOM 2619 C C . LYS A 1 323 ? 7.622 -32.060 -8.067 1.00 94.62 323 LYS A C 1
ATOM 2621 O O . LYS A 1 323 ? 7.840 -30.923 -8.462 1.00 94.62 323 LYS A O 1
ATOM 2626 N N . GLN A 1 324 ? 8.055 -33.132 -8.731 1.00 94.19 324 GLN A N 1
ATOM 2627 C CA . GLN A 1 324 ? 8.735 -33.057 -10.025 1.00 94.19 324 GLN A CA 1
ATOM 2628 C C . GLN A 1 324 ? 7.736 -32.836 -11.165 1.00 94.19 324 GLN A C 1
ATOM 2630 O O . GLN A 1 324 ? 6.629 -33.382 -11.138 1.00 94.19 324 GLN A O 1
ATOM 2635 N N . ILE A 1 325 ? 8.157 -32.071 -12.173 1.00 95.06 325 ILE A N 1
ATOM 2636 C CA . ILE A 1 325 ? 7.385 -31.805 -13.392 1.00 95.06 325 ILE A CA 1
ATOM 2637 C C . ILE A 1 325 ? 7.324 -33.070 -14.258 1.00 95.06 325 ILE A C 1
ATOM 2639 O O . ILE A 1 325 ? 8.304 -33.811 -14.384 1.00 95.06 325 ILE A O 1
ATOM 2643 N N . LYS A 1 326 ? 6.165 -33.329 -14.866 1.00 94.81 326 LYS A N 1
ATOM 2644 C CA . LYS A 1 326 ? 5.968 -34.429 -15.809 1.00 94.81 326 LYS A CA 1
ATOM 2645 C C . LYS A 1 326 ? 6.748 -34.162 -17.099 1.00 94.81 326 LYS A C 1
ATOM 2647 O O . LYS A 1 326 ? 6.320 -33.391 -17.945 1.00 94.81 326 LYS A O 1
ATOM 2652 N N . ALA A 1 327 ? 7.873 -34.851 -17.265 1.00 90.75 327 ALA A N 1
ATOM 2653 C CA . ALA A 1 327 ? 8.739 -34.674 -18.432 1.00 90.75 327 ALA A CA 1
ATOM 2654 C C . ALA A 1 327 ? 8.222 -35.355 -19.717 1.00 90.75 327 ALA A C 1
ATOM 2656 O O . ALA A 1 327 ? 8.521 -34.898 -20.814 1.00 90.75 327 ALA A O 1
ATOM 2657 N N . ALA A 1 328 ? 7.477 -36.460 -19.602 1.00 91.69 328 ALA A N 1
ATOM 2658 C CA . ALA A 1 328 ? 7.033 -37.261 -20.746 1.00 91.69 328 ALA A CA 1
ATOM 2659 C C . ALA A 1 328 ? 5.508 -37.241 -20.885 1.00 91.69 328 ALA A C 1
ATOM 2661 O O . ALA A 1 328 ? 4.803 -37.516 -19.918 1.00 91.69 328 ALA A O 1
ATOM 2662 N N . HIS A 1 329 ? 4.989 -36.998 -22.093 1.00 88.56 329 HIS A N 1
ATOM 2663 C CA . HIS A 1 329 ? 3.546 -36.857 -22.335 1.00 88.56 329 HIS A CA 1
ATOM 2664 C C . HIS A 1 329 ? 2.732 -38.111 -21.968 1.00 88.56 329 HIS A C 1
ATOM 2666 O O . HIS A 1 329 ? 1.690 -38.001 -21.319 1.00 88.56 329 HIS A O 1
ATOM 2672 N N . LEU A 1 330 ? 3.238 -39.301 -22.309 1.00 93.25 330 LEU A N 1
ATOM 2673 C CA . LEU A 1 330 ? 2.527 -40.578 -22.142 1.00 93.25 330 LEU A CA 1
ATOM 2674 C C . LEU A 1 330 ? 2.728 -41.245 -20.771 1.00 93.25 330 LEU A C 1
ATOM 2676 O O . LEU A 1 330 ? 2.129 -42.279 -20.506 1.00 93.25 330 LEU A O 1
ATOM 2680 N N . ALA A 1 331 ? 3.564 -40.686 -19.891 1.00 91.69 331 ALA A N 1
ATOM 2681 C CA . ALA A 1 331 ? 3.788 -41.278 -18.575 1.00 91.69 331 ALA A CA 1
ATOM 2682 C C . ALA A 1 331 ? 2.550 -41.099 -17.678 1.00 91.69 331 ALA A C 1
ATOM 2684 O O . ALA A 1 331 ? 2.187 -39.971 -17.333 1.00 91.69 331 ALA A O 1
ATOM 2685 N N . GLU A 1 332 ? 1.912 -42.199 -17.283 1.00 91.69 332 GLU A N 1
ATOM 2686 C CA . GLU A 1 332 ? 0.770 -42.175 -16.356 1.00 91.69 332 GLU A CA 1
ATOM 2687 C C . GLU A 1 332 ? 1.208 -41.875 -14.917 1.00 91.69 332 GLU A C 1
ATOM 2689 O O . GLU A 1 332 ? 0.558 -41.109 -14.204 1.00 91.69 332 GLU A O 1
ATOM 2694 N N . TYR A 1 333 ? 2.358 -42.418 -14.515 1.00 93.81 333 TYR A N 1
ATOM 2695 C CA . TYR A 1 333 ? 2.919 -42.268 -13.177 1.00 93.81 333 TYR A CA 1
ATOM 2696 C C . TYR A 1 333 ? 4.314 -41.656 -13.222 1.00 93.81 333 TYR A C 1
ATOM 2698 O O . TYR A 1 333 ? 5.077 -41.818 -14.175 1.00 93.81 333 TYR A O 1
ATOM 2706 N N . CYS A 1 334 ? 4.659 -40.949 -12.154 1.00 94.94 334 CYS A N 1
ATOM 2707 C CA . CYS A 1 334 ? 6.006 -40.452 -11.935 1.00 94.94 334 CYS A CA 1
ATOM 2708 C C . CYS A 1 334 ? 6.967 -41.612 -11.628 1.00 94.94 334 CYS A C 1
ATOM 2710 O O . CYS A 1 334 ? 6.548 -42.641 -11.101 1.00 94.94 334 CYS A O 1
ATOM 2712 N N . GLY A 1 335 ? 8.273 -41.421 -11.852 1.00 92.88 335 GLY A N 1
ATOM 2713 C CA . GLY A 1 335 ? 9.304 -42.407 -11.494 1.00 92.88 335 GLY A CA 1
ATOM 2714 C C . GLY A 1 335 ? 9.326 -42.788 -10.004 1.00 92.88 335 GLY A C 1
ATOM 2715 O O . GLY A 1 335 ? 9.807 -43.856 -9.652 1.00 92.88 335 GLY A O 1
ATOM 2716 N N . CYS A 1 336 ? 8.746 -41.961 -9.124 1.00 94.81 336 CYS A N 1
ATOM 2717 C CA . CYS A 1 336 ? 8.533 -42.274 -7.705 1.00 94.81 336 CYS A CA 1
ATOM 2718 C C . CYS A 1 336 ? 7.209 -43.017 -7.411 1.00 94.81 336 CYS A C 1
ATOM 2720 O O . CYS A 1 336 ? 6.770 -43.065 -6.260 1.00 94.81 336 CYS A O 1
ATOM 2722 N N . ALA A 1 337 ? 6.526 -43.525 -8.442 1.00 94.69 337 ALA A N 1
ATOM 2723 C CA . ALA A 1 337 ? 5.180 -44.102 -8.370 1.00 94.69 337 ALA A CA 1
ATOM 2724 C C . ALA A 1 337 ? 4.126 -43.142 -7.769 1.00 94.69 337 ALA A C 1
ATOM 2726 O O . ALA A 1 337 ? 3.203 -43.547 -7.056 1.00 94.69 337 ALA A O 1
ATOM 2727 N N . GLY A 1 338 ? 4.296 -41.835 -7.981 1.00 94.25 338 GLY A N 1
ATOM 2728 C CA . GLY A 1 338 ? 3.299 -40.813 -7.658 1.00 94.25 338 GLY A CA 1
ATOM 2729 C C . GLY A 1 338 ? 2.399 -40.514 -8.852 1.00 94.25 338 GLY A C 1
ATOM 2730 O O . GLY A 1 338 ? 2.852 -40.586 -9.992 1.00 94.25 338 GLY A O 1
ATOM 2731 N N . SER A 1 339 ? 1.140 -40.164 -8.597 1.00 96.00 339 SER A N 1
ATOM 2732 C CA . SER A 1 339 ? 0.249 -39.626 -9.625 1.00 96.00 339 SER A CA 1
ATOM 2733 C C . SER A 1 339 ? 0.607 -38.176 -9.945 1.00 96.00 339 SER A C 1
ATOM 2735 O O . SER A 1 339 ? 1.118 -37.432 -9.099 1.00 96.00 339 SER A O 1
ATOM 2737 N N . PHE A 1 340 ? 0.343 -37.784 -11.185 1.00 96.38 340 PHE A N 1
ATOM 2738 C CA . PHE A 1 340 ? 0.454 -36.403 -11.628 1.00 96.38 340 PHE A CA 1
ATOM 2739 C C . PHE A 1 340 ? -0.869 -35.663 -11.408 1.00 96.38 340 PHE A C 1
ATOM 2741 O O . PHE A 1 340 ? -1.939 -36.240 -11.582 1.00 96.38 340 PHE A O 1
ATOM 2748 N N . GLY A 1 341 ? -0.785 -34.391 -11.031 1.00 93.94 341 GLY A N 1
ATOM 2749 C CA . GLY A 1 341 ? -1.921 -33.482 -10.912 1.00 93.94 341 GLY A CA 1
ATOM 2750 C C . GLY A 1 341 ? -1.606 -32.124 -11.528 1.00 93.94 341 GLY A C 1
ATOM 2751 O O . GLY A 1 341 ? -0.480 -31.884 -11.969 1.00 93.94 341 GLY A O 1
ATOM 2752 N N . LEU A 1 342 ? -2.607 -31.248 -11.565 1.00 94.44 342 LEU A N 1
ATOM 2753 C CA . LEU A 1 342 ? -2.441 -29.874 -12.032 1.00 94.44 342 LEU A CA 1
ATOM 2754 C C . LEU A 1 342 ? -1.508 -29.095 -11.094 1.00 94.44 342 LEU A C 1
ATOM 2756 O O . LEU A 1 342 ? -1.522 -29.313 -9.880 1.00 94.44 342 LEU A O 1
ATOM 2760 N N . ASN A 1 343 ? -0.710 -28.192 -11.660 1.00 92.25 343 ASN A N 1
ATOM 2761 C CA . ASN A 1 343 ? 0.102 -27.256 -10.886 1.00 92.25 343 ASN A CA 1
ATOM 2762 C C . ASN A 1 343 ? -0.774 -26.172 -10.233 1.00 92.25 343 ASN A C 1
ATOM 2764 O O . ASN A 1 343 ? -0.581 -25.827 -9.073 1.00 92.25 343 ASN A O 1
ATOM 2768 N N . GLU A 1 344 ? -1.765 -25.684 -10.975 1.00 93.31 344 GLU A N 1
ATOM 2769 C CA . GLU A 1 344 ? -2.837 -24.808 -10.519 1.00 93.31 344 GLU A CA 1
ATOM 2770 C C . GLU A 1 344 ? -4.169 -25.561 -10.572 1.00 93.31 344 GLU A C 1
ATOM 2772 O O . GLU A 1 344 ? -4.576 -26.078 -11.615 1.00 93.31 344 GLU A O 1
ATOM 2777 N N . SER A 1 345 ? -4.866 -25.615 -9.438 1.00 92.81 345 SER A N 1
ATOM 2778 C CA . SER A 1 345 ? -6.169 -26.280 -9.359 1.00 92.81 345 SER A CA 1
ATOM 2779 C C . SER A 1 345 ? -7.257 -25.510 -10.120 1.00 92.81 345 SER A C 1
ATOM 2781 O O . SER A 1 345 ? -7.170 -24.296 -10.285 1.00 92.81 345 SER A O 1
ATOM 2783 N N . ALA A 1 346 ? -8.319 -26.207 -10.543 1.00 92.56 346 ALA A N 1
ATOM 2784 C CA . ALA A 1 346 ? -9.490 -25.566 -11.154 1.00 92.56 346 ALA A CA 1
ATOM 2785 C C . ALA A 1 346 ? -10.139 -24.522 -10.229 1.00 92.56 346 ALA A C 1
ATOM 2787 O O . ALA A 1 346 ? -10.530 -23.456 -10.685 1.00 92.56 346 ALA A O 1
ATOM 2788 N N . ILE A 1 347 ? -10.180 -24.795 -8.918 1.00 91.75 347 ILE A N 1
ATOM 2789 C CA . ILE A 1 347 ? -10.726 -23.874 -7.910 1.00 91.75 347 ILE A CA 1
ATOM 2790 C C . ILE A 1 347 ? -9.912 -22.575 -7.887 1.00 91.75 347 ILE A C 1
ATOM 2792 O O . ILE A 1 347 ? -10.472 -21.494 -8.019 1.00 91.75 347 ILE A O 1
ATOM 2796 N N . GLU A 1 348 ? -8.584 -22.679 -7.802 1.00 91.25 348 GLU A N 1
ATOM 2797 C CA . GLU A 1 348 ? -7.698 -21.509 -7.779 1.00 91.25 348 GLU A CA 1
ATOM 2798 C C . GLU A 1 348 ? -7.778 -20.689 -9.078 1.00 91.25 348 GLU A C 1
ATOM 2800 O O . GLU A 1 348 ? -7.749 -19.456 -9.046 1.00 91.25 348 GLU A O 1
ATOM 2805 N N . PHE A 1 349 ? -7.897 -21.362 -10.225 1.00 92.62 349 PHE A N 1
ATOM 2806 C CA . PHE A 1 349 ? -8.118 -20.699 -11.507 1.00 92.62 349 PHE A CA 1
ATOM 2807 C C . PHE A 1 349 ? -9.455 -19.944 -11.522 1.00 92.62 349 PHE A C 1
ATOM 2809 O O . PHE A 1 349 ? -9.473 -18.752 -11.840 1.00 92.62 349 PHE A O 1
ATOM 2816 N N . ASN A 1 350 ? -10.544 -20.600 -11.115 1.00 92.56 350 ASN A N 1
ATOM 2817 C CA . ASN A 1 350 ? -11.883 -20.017 -11.092 1.00 92.56 350 ASN A CA 1
ATOM 2818 C C . ASN A 1 350 ? -11.978 -18.830 -10.128 1.00 92.56 350 ASN A C 1
ATOM 2820 O O . ASN A 1 350 ? -12.506 -17.791 -10.515 1.00 92.56 350 ASN A O 1
ATOM 2824 N N . ASP A 1 351 ? -11.382 -18.912 -8.936 1.00 89.62 351 ASP A N 1
ATOM 2825 C CA . ASP A 1 351 ? -11.340 -17.797 -7.981 1.00 89.62 351 ASP A CA 1
ATOM 2826 C C . ASP A 1 351 ? -10.662 -16.555 -8.587 1.00 89.62 351 ASP A C 1
ATOM 2828 O O . ASP A 1 351 ? -11.146 -15.428 -8.449 1.00 89.62 351 ASP A O 1
ATOM 2832 N N . LYS A 1 352 ? -9.560 -16.746 -9.325 1.00 88.94 352 LYS A N 1
ATOM 2833 C CA . LYS A 1 352 ? -8.853 -15.649 -10.008 1.00 88.94 352 LYS A CA 1
ATOM 2834 C C . LYS A 1 352 ? -9.652 -15.090 -11.187 1.00 88.94 352 LYS A C 1
ATOM 2836 O O . LYS A 1 352 ? -9.668 -13.875 -11.387 1.00 88.94 352 LYS A O 1
ATOM 2841 N N . MET A 1 353 ? -10.323 -15.942 -11.959 1.00 92.75 353 MET A N 1
ATOM 2842 C CA . MET A 1 353 ? -11.184 -15.509 -13.066 1.00 92.75 353 MET A CA 1
ATOM 2843 C C . MET A 1 353 ? -12.447 -14.796 -12.558 1.00 92.75 353 MET A C 1
ATOM 2845 O O . MET A 1 353 ? -12.881 -13.814 -13.158 1.00 92.75 353 MET A O 1
ATOM 2849 N N . GLN A 1 354 ? -12.983 -15.187 -11.400 1.00 91.38 354 GLN A N 1
ATOM 2850 C CA . GLN A 1 354 ? -14.117 -14.516 -10.765 1.00 91.38 354 GLN A CA 1
ATOM 2851 C C . GLN A 1 354 ? -13.787 -13.069 -10.382 1.00 91.38 354 GLN A C 1
ATOM 2853 O O . GLN A 1 354 ? -14.638 -12.184 -10.465 1.00 91.38 354 GLN A O 1
ATOM 2858 N N . VAL A 1 355 ? -12.540 -12.789 -10.004 1.00 88.50 355 VAL A N 1
ATOM 2859 C CA . VAL A 1 355 ? -12.087 -11.417 -9.733 1.00 88.50 355 VAL A CA 1
ATOM 2860 C C . VAL A 1 355 ? -12.147 -10.564 -10.996 1.00 88.50 355 VAL A C 1
ATOM 2862 O O . VAL A 1 355 ? -12.664 -9.449 -10.945 1.00 88.50 355 VAL A O 1
ATOM 2865 N N . LEU A 1 356 ? -11.673 -11.095 -12.125 1.00 89.81 356 LEU A N 1
ATOM 2866 C CA . LEU A 1 356 ? -11.779 -10.443 -13.433 1.00 89.81 356 LEU A CA 1
ATOM 2867 C C . LEU A 1 356 ? -13.239 -10.175 -13.812 1.00 89.81 356 LEU A C 1
ATOM 2869 O O . LEU A 1 356 ? -13.554 -9.077 -14.267 1.00 89.81 356 LEU A O 1
ATOM 2873 N N . LEU A 1 357 ? -14.132 -11.136 -13.562 1.00 92.12 357 LEU A N 1
ATOM 2874 C CA . LEU A 1 357 ? -15.564 -10.973 -13.807 1.00 92.12 357 LEU A CA 1
ATOM 2875 C C . LEU A 1 357 ? -16.167 -9.850 -12.954 1.00 92.12 357 LEU A C 1
ATOM 2877 O O . LEU A 1 357 ? -16.916 -9.015 -13.460 1.00 92.12 357 LEU A O 1
ATOM 2881 N N . ASN A 1 358 ? -15.810 -9.797 -11.670 1.00 88.38 358 ASN A N 1
ATOM 2882 C CA . ASN A 1 358 ? -16.282 -8.760 -10.754 1.00 88.38 358 ASN A CA 1
ATOM 2883 C C . ASN A 1 358 ? -15.797 -7.369 -11.185 1.00 88.38 358 ASN A C 1
ATOM 2885 O O . ASN A 1 358 ? -16.567 -6.411 -11.139 1.00 88.38 358 ASN A O 1
ATOM 2889 N N . ILE A 1 359 ? -14.546 -7.258 -11.645 1.00 87.56 359 ILE A N 1
ATOM 2890 C CA . ILE A 1 359 ? -13.994 -6.013 -12.197 1.00 87.56 359 ILE A CA 1
ATOM 2891 C C . ILE A 1 359 ? -14.747 -5.615 -13.465 1.00 87.56 359 ILE A C 1
ATOM 2893 O O . ILE A 1 359 ? -15.148 -4.460 -13.590 1.00 87.56 359 ILE A O 1
ATOM 2897 N N . ALA A 1 360 ? -14.982 -6.559 -14.377 1.00 90.75 360 ALA A N 1
ATOM 2898 C CA . ALA A 1 360 ? -15.714 -6.309 -15.612 1.00 90.75 360 ALA A CA 1
ATOM 2899 C C . ALA A 1 360 ? -17.138 -5.805 -15.335 1.00 90.75 360 ALA A C 1
ATOM 2901 O O . ALA A 1 360 ? -17.574 -4.820 -15.925 1.00 90.75 360 ALA A O 1
ATOM 2902 N N . ALA A 1 361 ? -17.836 -6.426 -14.380 1.00 89.19 361 ALA A N 1
ATOM 2903 C CA . ALA A 1 361 ? -19.173 -6.017 -13.964 1.00 89.19 361 ALA A CA 1
ATOM 2904 C C . ALA A 1 361 ? -19.182 -4.635 -13.292 1.00 89.19 361 ALA A C 1
ATOM 2906 O O . ALA A 1 361 ? -20.017 -3.797 -13.627 1.00 89.19 361 ALA A O 1
ATOM 2907 N N . TYR A 1 362 ? -18.247 -4.379 -12.371 1.00 85.25 362 TYR A N 1
ATOM 2908 C CA . TYR A 1 362 ? -18.151 -3.100 -11.665 1.00 85.25 362 TYR A CA 1
ATOM 2909 C C . TYR A 1 362 ? -17.818 -1.947 -12.619 1.00 85.25 362 TYR A C 1
ATOM 2911 O O . TYR A 1 362 ? -18.452 -0.893 -12.574 1.00 85.25 362 TYR A O 1
ATOM 2919 N N . GLN A 1 363 ? -16.862 -2.170 -13.524 1.00 84.00 363 GLN A N 1
ATOM 2920 C CA . GLN A 1 363 ? -16.411 -1.166 -14.481 1.00 84.00 363 GLN A CA 1
ATOM 2921 C C . GLN A 1 363 ? -17.256 -1.109 -15.759 1.00 84.00 363 GLN A C 1
ATOM 2923 O O . GLN A 1 363 ? -17.041 -0.204 -16.556 1.00 84.00 363 GLN A O 1
ATOM 2928 N N . LYS A 1 364 ? -18.249 -1.989 -15.947 1.00 89.25 364 LYS A N 1
ATOM 2929 C CA . LYS A 1 364 ? -19.104 -2.067 -17.152 1.00 89.25 364 LYS A CA 1
ATOM 2930 C C . LYS A 1 364 ? -18.323 -2.360 -18.445 1.00 89.25 364 LYS A C 1
ATOM 2932 O O . LYS A 1 364 ? -18.541 -1.721 -19.470 1.00 89.25 364 LYS A O 1
ATOM 2937 N N . PHE A 1 365 ? -17.385 -3.301 -18.379 1.00 92.00 365 PHE A N 1
ATOM 2938 C CA . PHE A 1 365 ? -16.687 -3.855 -19.543 1.00 92.00 365 PHE A CA 1
ATOM 2939 C C . PHE A 1 365 ? -17.450 -5.088 -20.043 1.00 92.00 365 PHE A C 1
ATOM 2941 O O . PHE A 1 365 ? -17.265 -6.191 -19.523 1.00 92.00 365 PHE A O 1
ATOM 2948 N N . GLU A 1 366 ? -18.373 -4.890 -20.986 1.00 94.75 366 GLU A N 1
ATOM 2949 C CA . GLU A 1 366 ? -19.307 -5.937 -21.422 1.00 94.75 366 GLU A CA 1
ATOM 2950 C C . GLU A 1 366 ? -18.620 -7.072 -22.195 1.00 94.75 366 GLU A C 1
ATOM 2952 O O . GLU A 1 366 ? -18.936 -8.237 -21.951 1.00 94.75 366 GLU A O 1
ATOM 2957 N N . LEU A 1 367 ? -17.638 -6.775 -23.057 1.00 95.50 367 LEU A N 1
ATOM 2958 C CA . LEU A 1 367 ? -16.909 -7.808 -23.804 1.00 95.50 367 LEU A CA 1
ATOM 2959 C C . LEU A 1 367 ? -16.037 -8.640 -22.868 1.00 95.50 367 LEU A C 1
ATOM 2961 O O . LEU A 1 367 ? -15.972 -9.865 -22.995 1.00 95.50 367 LEU A O 1
ATOM 2965 N N . LEU A 1 368 ? -15.371 -7.990 -21.910 1.00 95.50 368 LEU A N 1
ATOM 2966 C CA . LEU A 1 368 ? -14.594 -8.690 -20.890 1.00 95.50 368 LEU A CA 1
ATOM 2967 C C . LEU A 1 368 ? -15.489 -9.580 -20.030 1.00 95.50 368 LEU A C 1
ATOM 2969 O O . LEU A 1 368 ? -15.140 -10.732 -19.775 1.00 95.50 368 LEU A O 1
ATOM 2973 N N . LYS A 1 369 ? -16.639 -9.056 -19.602 1.00 96.31 369 LYS A N 1
ATOM 2974 C CA . LYS A 1 369 ? -17.610 -9.788 -18.792 1.00 96.31 369 LYS A CA 1
ATOM 2975 C C . LYS A 1 369 ? -18.110 -11.022 -19.530 1.00 96.31 369 LYS A C 1
ATOM 2977 O O . LYS A 1 369 ? -18.017 -12.113 -18.980 1.00 96.31 369 LYS A O 1
ATOM 2982 N N . GLU A 1 370 ? -18.568 -10.863 -20.770 1.00 96.31 370 GLU A N 1
ATOM 2983 C CA . GLU A 1 370 ? -19.002 -11.978 -21.610 1.00 96.31 370 GLU A CA 1
ATOM 2984 C C . GLU A 1 370 ? -17.873 -13.005 -21.754 1.00 96.31 370 GLU A C 1
ATOM 2986 O O . GLU A 1 370 ? -18.039 -14.167 -21.390 1.00 96.31 370 GLU A O 1
ATOM 2991 N N . CYS A 1 371 ? -16.685 -12.573 -22.182 1.00 96.19 371 CYS A N 1
ATOM 2992 C CA . CYS A 1 371 ? -15.537 -13.453 -22.369 1.00 96.19 371 CYS A CA 1
ATOM 2993 C C . CYS A 1 371 ? -15.199 -14.275 -21.116 1.00 96.19 371 CYS A C 1
ATOM 2995 O O . CYS A 1 371 ? -14.927 -15.469 -21.224 1.00 96.19 371 CYS A O 1
ATOM 2997 N N . VAL A 1 372 ? -15.180 -13.652 -19.937 1.00 96.00 372 VAL A N 1
ATOM 2998 C CA . VAL A 1 372 ? -14.836 -14.329 -18.680 1.00 96.00 372 VAL A CA 1
ATOM 2999 C C . VAL A 1 372 ? -15.964 -15.247 -18.213 1.00 96.00 372 VAL A C 1
ATOM 3001 O O . VAL A 1 372 ? -15.672 -16.352 -17.761 1.00 96.00 372 VAL A O 1
ATOM 3004 N N . SER A 1 373 ? -17.229 -14.845 -18.368 1.00 95.56 373 SER A N 1
ATOM 3005 C CA . SER A 1 373 ? -18.382 -15.707 -18.087 1.00 95.56 373 SER A CA 1
ATOM 3006 C C . SER A 1 373 ? -18.332 -16.993 -18.909 1.00 95.56 373 SER A C 1
ATOM 3008 O O . SER A 1 373 ? -18.431 -18.073 -18.340 1.00 95.56 373 SER A O 1
ATOM 3010 N N . TRP A 1 374 ? -18.058 -16.898 -20.213 1.00 94.56 374 TRP A N 1
ATOM 3011 C CA . TRP A 1 374 ? -17.896 -18.076 -21.071 1.00 94.56 374 TRP A CA 1
ATOM 3012 C C . TRP A 1 374 ? -16.747 -18.990 -20.616 1.00 94.56 374 TRP A C 1
ATOM 3014 O O . TRP A 1 374 ? -16.886 -20.210 -20.639 1.00 94.56 374 TRP A O 1
ATOM 3024 N N . ILE A 1 375 ? -15.614 -18.427 -20.180 1.00 93.38 375 ILE A N 1
ATOM 3025 C CA . ILE A 1 375 ? -14.478 -19.217 -19.666 1.00 93.38 375 ILE A CA 1
ATOM 3026 C C . ILE A 1 375 ? -14.855 -19.954 -18.372 1.00 93.38 375 ILE A C 1
ATOM 3028 O O . ILE A 1 375 ? -14.426 -21.091 -18.181 1.00 93.38 375 ILE A O 1
ATOM 3032 N N . LEU A 1 376 ? -15.635 -19.313 -17.497 1.00 92.81 376 LEU A N 1
ATOM 3033 C CA . LEU A 1 376 ? -16.098 -19.878 -16.226 1.00 92.81 376 LEU A CA 1
ATOM 3034 C C . LEU A 1 376 ? -17.230 -20.904 -16.390 1.00 92.81 376 LEU A C 1
ATOM 3036 O O . LEU A 1 376 ? -17.392 -21.753 -15.528 1.00 92.81 376 LEU A O 1
ATOM 3040 N N . GLU A 1 377 ? -18.026 -20.830 -17.458 1.00 90.25 377 GLU A N 1
ATOM 3041 C CA . GLU A 1 377 ? -19.071 -21.824 -17.748 1.00 90.25 377 GLU A CA 1
ATOM 3042 C C . GLU A 1 377 ? -18.508 -23.114 -18.366 1.00 90.25 377 GLU A C 1
ATOM 3044 O O . GLU A 1 377 ? -19.100 -24.183 -18.220 1.00 90.25 377 GLU A O 1
ATOM 3049 N N . LEU A 1 378 ? -17.381 -23.015 -19.081 1.00 77.38 378 LEU A N 1
ATOM 3050 C CA . LEU A 1 378 ? -16.751 -24.138 -19.783 1.00 77.38 378 LEU A CA 1
ATOM 3051 C C . LEU A 1 378 ? -15.775 -24.956 -18.918 1.00 77.38 378 LEU A C 1
ATOM 3053 O O . LEU A 1 378 ? -15.451 -26.080 -19.307 1.00 77.38 378 LEU A O 1
ATOM 3057 N N . ASN A 1 379 ? -15.299 -24.408 -17.794 1.00 59.62 379 ASN A N 1
ATOM 3058 C CA . ASN A 1 379 ? -14.357 -25.045 -16.859 1.00 59.62 379 ASN A CA 1
ATOM 3059 C C . ASN A 1 379 ? -15.016 -25.322 -15.510 1.00 59.62 379 ASN A C 1
ATOM 3061 O O . ASN A 1 379 ? -14.663 -26.354 -14.893 1.00 59.62 379 ASN A O 1
#

Secondary structure (DSSP, 8-state):
-HHHHHHHHHHHHHHHHHHTTPEEEEE-SS-EEEE---SSHHHHHHHHHHHHHHHHTSGGGTT--------EEEEEEEETTEEEEEE--TTTTSTTSPP-EEEEEHHHHTS-HHHHHHHHHHHHHHHHHHHHHHHHHHHHHHHTTTTS----PPPPHHHHHHHHHHHHHHHHHHIIIIIHHHHHHHHHHHHHHHHHHHHHHHHHHHHHHHHHHTTSGGGHHHHHHHHHHHHHHTT--TTSGGGS--------EEEEEE-TTT--EEEEETTT-HHHHTT--B-S-TTT-PBP-HHHHHHHHHHHHHHHHHHHHTPPEEETTT--B---TT-SB-TTSPBEEESS-HHHHHHHHHHHHHHHHHHT-HHHHHHHHHHHHH-

Sequence (379 aa):
MLHKVMKKTLTLLLHKFRNSGATIIFANYSKVILDTGKPDLYAARTYCDFLLETLQKSAEFKWIELEPTQYWHSLLFMDQYNYGGIQSRSDQTRDDSPVDIVSQWNIAETLPKEIQDDFILIVSEFLYFPWKFARDQASKRASVRDDDDSCTPSITAAAAETIQSGITEHLRKQIESYFTDKLLKLVSAIVLRMGEKGKSYALELIKHVCAVLELDQNVQPEIQIMKRNLLKLVHVREFAPEAQFQKCSISFTLPNMICSYCNDCRDIDLREDSALLSQEWRCSVPQCGQSYDREMMENGLLQIARQRERSYHLQDLVCLKCKQIKAAHLAEYCGCAGSFGLNESAIEFNDKMQVLLNIAAYQKFELLKECVSWILELN